Protein AF-A0A8K1FGS2-F1 (afdb_monomer)

Sequence (398 aa):
MIYWHRRFILAYENMLRSLEPRFACITIPYWDYFADFAKKMNNLCSTFEGCSTFLSEFGGSTAPVANISLNNIWVNGTCNNSSMISRYCQQMTPGGPQTCTCVPRGEWAVKGFPAGYGYGTLAKILSGSYGFAWFSQNVHYSFHNPIHNTANGSMATLATSADPIFYSHHSTTDLVHQLFYDCQVGRPMTENEKKTSGYAFQPYGLTTSDISPTALSNITQDWQGQSLPKIMAEDHPLLSPFFSPLPNQYWQWVSGTDLGNNSYTYEKDALFAILQNNGISCPQNRARRLAVTRIPPTGDMRTRSVIKAFNLFSTVFNDALAVEQNRFAAFEQVELMECAYYHYMFGSVDDLSDNFKRNFGLPDTAHTTCWQRINELRMGVKRIIVSNWLYTFMQHLQ

InterPro domains:
  IPR002227 Tyrosinase copper-binding domain [PF00264] (3-180)
  IPR002227 Tyrosinase copper-binding domain [PS00498] (163-174)
  IPR008922 Di-copper centre-containing domain superfamily [G3DSA:1.10.1280.10] (1-227)
  IPR008922 Di-copper centre-containing domain superfamily [SSF48056] (3-195)
  IPR050316 Tyrosinase and Hemocyanin [PTHR11474] (3-280)

pLDDT: mean 92.11, std 6.38, range [62.66, 98.31]

Mean predicted aligned error: 4.74 Å

Nearest PDB structures (foldseek):
  7ciy-assembly1_A  TM=6.543E-01  e=8.797E-03  Streptomyces castaneoglobisporus
  3awt-assembly1_A  TM=6.522E-01  e=1.291E-02  Streptomyces castaneoglobisporus
  7xio-assembly1_A  TM=8.772E-01  e=1.058E+00  Ralstonia

Organism: Pythium oligandrum (NCBI:txid41045)

Foldseek 3Di:
DQLLLVLVLLLVLVVQLPPDVVSVPDDQAAFPVLLLVLCVLLVVAWFQCRSGPVCVLLPHFPADWDFDQQPNDTWIAGFDCPGPQAFQWDDLDVVDDTDTGGQGWHNRVPHGRFFQSFLLLLLLLLADPPFDQSSVVSLCQRQLLSVLLSGGTCSLFPNNVSRPNSSNNSVVVNQSLQLSCCANVVDDDDLVCLQDPRNNDDFYDLDPPDPTDHQFDFNADWDHHDVRDTDGLCRDPVRVVSNVLFDGGNSQRSHLQRGVVRRDDDDDDLLRVLCVVQVSSHHDPDDDQDDQDDQDPDDDPSNNSSSLSVNLLSVQLNLLVVPDPDSSSSSVLSSLLRLVLCCVPNNDRDWRDPSSCVNRVHDPPRTHPSNVSVVCCVVVVDDNPRPPSNVSSVVSSD

Radius of gyration: 21.31 Å; Cα contacts (8 Å, |Δi|>4): 654; chains: 1; bounding box: 59×43×56 Å

Structure (mmCIF, N/CA/C/O backbone):
data_AF-A0A8K1FGS2-F1
#
_entry.id   AF-A0A8K1FGS2-F1
#
loop_
_atom_site.group_PDB
_atom_site.id
_atom_site.type_symbol
_atom_site.label_atom_id
_atom_site.label_alt_id
_atom_site.label_comp_id
_atom_site.label_asym_id
_atom_site.label_entity_id
_atom_site.label_seq_id
_atom_site.pdbx_PDB_ins_code
_atom_site.Cartn_x
_atom_site.Cartn_y
_atom_site.Cartn_z
_atom_site.occupancy
_atom_site.B_iso_or_equiv
_atom_site.auth_seq_id
_atom_site.auth_comp_id
_atom_site.auth_asym_id
_atom_site.auth_atom_id
_atom_site.pdbx_PDB_model_num
ATOM 1 N N . MET A 1 1 ? 12.219 1.278 3.028 1.00 80.88 1 MET A N 1
ATOM 2 C CA . MET A 1 1 ? 11.227 0.991 1.967 1.00 80.88 1 MET A CA 1
ATOM 3 C C . MET A 1 1 ? 10.519 2.257 1.481 1.00 80.88 1 MET A C 1
ATOM 5 O O . MET A 1 1 ? 10.767 2.632 0.344 1.00 80.88 1 MET A O 1
ATOM 9 N N . ILE A 1 2 ? 9.704 2.937 2.301 1.00 93.69 2 ILE A N 1
ATOM 10 C CA . ILE A 1 2 ? 8.778 3.999 1.840 1.00 93.69 2 ILE A CA 1
ATOM 11 C C . ILE A 1 2 ? 9.483 5.133 1.072 1.00 93.69 2 ILE A C 1
ATOM 13 O O . ILE A 1 2 ? 9.122 5.412 -0.064 1.00 93.69 2 ILE A O 1
ATOM 17 N N . TYR A 1 3 ? 10.534 5.740 1.632 1.00 95.88 3 TYR A N 1
ATOM 18 C CA . TYR A 1 3 ? 11.197 6.902 1.002 1.00 95.88 3 TYR A CA 1
ATOM 19 C C . TYR A 1 3 ? 11.970 6.541 -0.262 1.00 95.88 3 TYR A C 1
ATOM 21 O O . TYR A 1 3 ? 11.992 7.306 -1.222 1.00 95.88 3 TYR A O 1
ATOM 29 N N . TRP A 1 4 ? 12.543 5.338 -0.284 1.00 95.44 4 TRP A N 1
ATOM 30 C CA . TRP A 1 4 ? 13.176 4.789 -1.477 1.00 95.44 4 TRP A CA 1
ATOM 31 C C . TRP A 1 4 ? 12.157 4.648 -2.618 1.00 95.44 4 TRP A C 1
ATOM 33 O O . TRP A 1 4 ? 12.418 5.092 -3.733 1.00 95.44 4 TRP A O 1
ATOM 43 N N . HIS A 1 5 ? 10.967 4.107 -2.327 1.00 97.00 5 HIS A N 1
ATOM 44 C CA . HIS A 1 5 ? 9.908 3.938 -3.327 1.00 97.00 5 HIS A CA 1
ATOM 45 C C . HIS A 1 5 ? 9.300 5.269 -3.761 1.00 97.00 5 HIS A C 1
ATOM 47 O O . HIS A 1 5 ? 9.090 5.460 -4.952 1.00 97.00 5 HIS A O 1
ATOM 53 N N . ARG A 1 6 ? 9.102 6.216 -2.835 1.00 97.62 6 ARG A N 1
ATOM 54 C CA . ARG A 1 6 ? 8.683 7.586 -3.158 1.00 97.62 6 ARG A CA 1
ATOM 55 C C . ARG A 1 6 ? 9.612 8.220 -4.196 1.00 97.62 6 ARG A C 1
ATOM 57 O O . ARG A 1 6 ? 9.145 8.729 -5.212 1.00 97.62 6 ARG A O 1
ATOM 64 N N . ARG A 1 7 ? 10.928 8.139 -3.970 1.00 97.50 7 ARG A N 1
ATOM 65 C CA . ARG A 1 7 ? 11.926 8.628 -4.929 1.00 97.50 7 ARG A CA 1
ATOM 66 C C . ARG A 1 7 ? 11.862 7.874 -6.256 1.00 97.50 7 ARG A C 1
ATOM 68 O O . ARG A 1 7 ? 11.904 8.499 -7.310 1.00 97.50 7 ARG A O 1
ATOM 75 N N . PHE A 1 8 ? 11.749 6.545 -6.208 1.00 97.50 8 PHE A N 1
ATOM 76 C CA . PHE A 1 8 ? 11.690 5.701 -7.402 1.00 97.50 8 PHE A CA 1
ATOM 77 C C . PHE A 1 8 ? 10.493 6.021 -8.305 1.00 97.50 8 PHE A C 1
ATOM 79 O O . PHE A 1 8 ? 10.661 6.184 -9.511 1.00 97.50 8 PHE A O 1
ATOM 86 N N . ILE A 1 9 ? 9.301 6.152 -7.721 1.00 97.25 9 ILE A N 1
ATOM 87 C CA . ILE A 1 9 ? 8.072 6.463 -8.456 1.00 97.25 9 ILE A CA 1
ATOM 88 C C . ILE A 1 9 ? 8.153 7.857 -9.066 1.00 97.25 9 ILE A C 1
ATOM 90 O O . ILE A 1 9 ? 7.798 8.018 -10.227 1.00 97.25 9 ILE A O 1
ATOM 94 N N . LEU A 1 10 ? 8.669 8.849 -8.334 1.00 96.81 10 LEU A N 1
ATOM 95 C CA . LEU A 1 10 ? 8.787 10.210 -8.855 1.00 96.81 10 LEU A CA 1
ATOM 96 C C . LEU A 1 10 ? 9.795 10.307 -10.009 1.00 96.81 10 LEU A C 1
ATOM 98 O O . LEU A 1 10 ? 9.542 10.995 -10.996 1.00 96.81 10 LEU A O 1
ATOM 102 N N . ALA A 1 11 ? 10.909 9.572 -9.933 1.00 97.19 11 ALA A N 1
ATOM 103 C CA . ALA A 1 11 ? 11.843 9.455 -11.052 1.00 97.19 11 ALA A CA 1
ATOM 104 C C . ALA A 1 11 ? 11.183 8.787 -12.272 1.00 97.19 11 ALA A C 1
ATOM 106 O O . ALA A 1 11 ? 11.333 9.264 -13.396 1.00 97.19 11 ALA A O 1
ATOM 107 N N . TYR A 1 12 ? 10.408 7.719 -12.059 1.00 97.06 12 TYR A N 1
ATOM 108 C CA . TYR A 1 12 ? 9.665 7.051 -13.130 1.00 97.06 12 TYR A CA 1
ATOM 109 C C . TYR A 1 12 ? 8.584 7.956 -13.743 1.00 97.06 12 TYR A C 1
ATOM 111 O O . TYR A 1 12 ? 8.453 8.031 -14.961 1.00 97.06 12 TYR A O 1
ATOM 119 N N . GLU A 1 13 ? 7.864 8.721 -12.926 1.00 96.75 13 GLU A N 1
ATOM 120 C CA . GLU A 1 13 ? 6.888 9.714 -13.375 1.00 96.75 13 GLU A CA 1
ATOM 121 C C . GLU A 1 13 ? 7.543 10.812 -14.224 1.00 96.75 13 GLU A C 1
ATOM 123 O O . GLU A 1 13 ? 7.046 11.144 -15.299 1.00 96.75 13 GLU A O 1
ATOM 128 N N . ASN A 1 14 ? 8.699 11.328 -13.797 1.00 96.00 14 ASN A N 1
ATOM 129 C CA . ASN A 1 14 ? 9.479 12.290 -14.577 1.00 96.00 14 ASN A CA 1
ATOM 130 C C . ASN A 1 14 ? 9.954 11.698 -15.911 1.00 96.00 14 ASN A C 1
ATOM 132 O O . ASN A 1 14 ? 9.936 12.392 -16.929 1.00 96.00 14 ASN A O 1
ATOM 136 N N . MET A 1 15 ? 10.309 10.410 -15.933 1.00 96.44 15 MET A N 1
ATOM 137 C CA . MET A 1 15 ? 10.611 9.704 -17.175 1.00 96.44 15 MET A CA 1
ATOM 138 C C . MET A 1 15 ? 9.386 9.668 -18.094 1.00 96.44 15 MET A C 1
ATOM 140 O O . MET A 1 15 ? 9.496 10.065 -19.255 1.00 96.44 15 MET A O 1
ATOM 144 N N . LEU A 1 16 ? 8.207 9.293 -17.583 1.00 96.19 16 LEU A N 1
ATOM 145 C CA . LEU A 1 16 ? 6.961 9.258 -18.365 1.00 96.19 16 LEU A CA 1
ATOM 146 C C . LEU A 1 16 ? 6.611 10.635 -18.938 1.00 96.19 16 LEU A C 1
ATOM 148 O O . LEU A 1 16 ? 6.284 10.744 -20.120 1.00 96.19 16 LEU A O 1
ATOM 152 N N . ARG A 1 17 ? 6.754 11.695 -18.135 1.00 96.12 17 ARG A N 1
ATOM 153 C CA . ARG A 1 17 ? 6.523 13.084 -18.559 1.00 96.12 17 ARG A CA 1
ATOM 154 C C . ARG A 1 17 ? 7.446 13.544 -19.680 1.00 96.12 17 ARG A C 1
ATOM 156 O O . ARG A 1 17 ? 7.065 14.419 -20.452 1.00 96.12 17 ARG A O 1
ATOM 163 N N . SER A 1 18 ? 8.644 12.969 -19.773 1.00 96.06 18 SER A N 1
ATOM 164 C CA . SER A 1 18 ? 9.634 13.350 -20.783 1.00 96.06 18 SER A CA 1
ATOM 165 C C . SER A 1 18 ? 9.454 12.650 -22.132 1.00 96.06 18 SER A C 1
ATOM 167 O O . SER A 1 18 ? 10.071 13.073 -23.107 1.00 96.06 18 SER A O 1
ATOM 169 N N . LEU A 1 19 ? 8.617 11.605 -22.209 1.00 95.75 19 LEU A N 1
ATOM 170 C CA . LEU A 1 19 ? 8.433 10.816 -23.431 1.00 95.75 19 LEU A CA 1
ATOM 171 C C . LEU A 1 19 ? 7.899 11.655 -24.599 1.00 95.75 19 LEU A C 1
ATOM 173 O O . LEU A 1 19 ? 8.433 11.581 -25.701 1.00 95.75 19 LEU A O 1
ATOM 177 N N . GLU A 1 20 ? 6.850 12.447 -24.370 1.00 96.94 20 GLU A N 1
ATOM 178 C CA . GLU A 1 20 ? 6.225 13.311 -25.378 1.00 96.94 20 GLU A CA 1
ATOM 179 C C . GLU A 1 20 ? 5.462 14.466 -24.700 1.00 96.94 20 GLU A C 1
ATOM 181 O O . GLU A 1 20 ? 4.988 14.295 -23.573 1.00 96.94 20 GLU A O 1
ATOM 186 N N . PRO A 1 21 ? 5.218 15.606 -25.384 1.00 97.00 21 PRO A N 1
ATOM 187 C CA . PRO A 1 21 ? 4.494 16.743 -24.802 1.00 97.00 21 PRO A CA 1
ATOM 188 C C . PRO A 1 21 ? 3.114 16.399 -24.222 1.00 97.00 21 PRO A C 1
ATOM 190 O O . PRO A 1 21 ? 2.710 16.972 -23.214 1.00 97.00 21 PRO A O 1
ATOM 193 N N . ARG A 1 22 ? 2.399 15.429 -24.810 1.00 96.75 22 ARG A N 1
ATOM 194 C CA . ARG A 1 22 ? 1.093 14.968 -24.301 1.00 96.75 22 ARG A CA 1
ATOM 195 C C . ARG A 1 22 ? 1.166 14.282 -22.933 1.00 96.75 22 ARG A C 1
ATOM 197 O O . ARG A 1 22 ? 0.143 14.163 -22.268 1.00 96.75 22 ARG A O 1
ATOM 204 N N . PHE A 1 23 ? 2.349 13.833 -22.517 1.00 96.50 23 PHE A N 1
ATOM 205 C CA . PHE A 1 23 ? 2.580 13.173 -21.234 1.00 96.50 23 PHE A CA 1
ATOM 206 C C . PHE A 1 23 ? 3.134 14.119 -20.167 1.00 96.50 23 PHE A C 1
ATOM 208 O O . PHE A 1 23 ? 3.244 13.712 -19.014 1.00 96.50 23 PHE A O 1
ATOM 215 N N . ALA A 1 24 ? 3.426 15.381 -20.502 1.00 93.75 24 ALA A N 1
ATOM 216 C CA . ALA A 1 24 ? 4.062 16.343 -19.596 1.00 93.75 24 ALA A CA 1
ATOM 217 C C . ALA A 1 24 ? 3.310 16.542 -18.264 1.00 93.75 24 ALA A C 1
ATOM 219 O O . ALA A 1 24 ? 3.920 16.902 -17.260 1.00 93.75 24 ALA A O 1
ATOM 220 N N . CYS A 1 25 ? 2.000 16.279 -18.246 1.00 91.19 25 CYS A N 1
ATOM 221 C CA . CYS A 1 25 ? 1.141 16.399 -17.068 1.00 91.19 25 CYS A CA 1
ATOM 222 C C . CYS A 1 25 ? 0.712 15.050 -16.466 1.00 91.19 25 CYS A C 1
ATOM 224 O O . CYS A 1 25 ? -0.178 15.039 -15.620 1.00 91.19 25 CYS A O 1
ATOM 226 N N . ILE A 1 26 ? 1.298 13.919 -16.886 1.00 92.44 26 ILE A N 1
ATOM 227 C CA . ILE A 1 26 ? 0.988 12.619 -16.277 1.00 92.44 26 ILE A CA 1
ATOM 228 C C . ILE A 1 26 ? 1.302 12.660 -14.781 1.00 92.44 26 ILE A C 1
ATOM 230 O O . ILE A 1 26 ? 2.346 13.164 -14.354 1.00 92.44 26 ILE A O 1
ATOM 234 N N . THR A 1 27 ? 0.393 12.086 -14.003 1.00 91.38 27 THR A N 1
ATOM 235 C CA . THR A 1 27 ? 0.634 11.645 -12.635 1.00 91.38 27 THR A CA 1
ATOM 236 C C . THR A 1 27 ? 0.348 10.153 -12.551 1.00 91.38 27 THR A C 1
ATOM 238 O O . THR A 1 27 ? -0.582 9.653 -13.188 1.00 91.38 27 THR A O 1
ATOM 241 N N . ILE A 1 28 ? 1.165 9.416 -11.806 1.00 93.81 28 ILE A N 1
ATOM 242 C CA . ILE A 1 28 ? 0.941 7.987 -11.590 1.00 93.81 28 ILE A CA 1
ATOM 243 C C 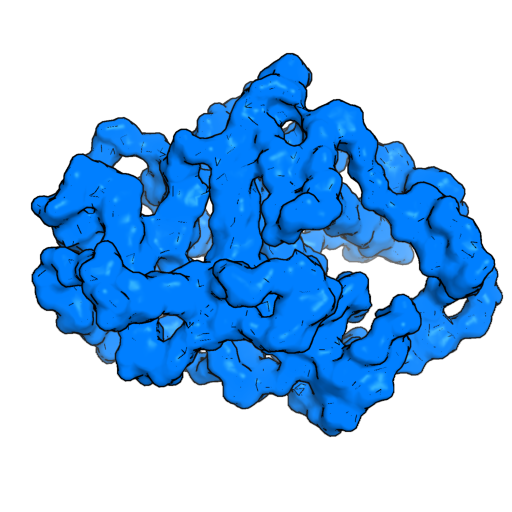. ILE A 1 28 ? -0.205 7.842 -10.584 1.00 93.81 28 ILE A C 1
ATOM 245 O O . ILE A 1 28 ? -0.046 8.231 -9.422 1.00 93.81 28 ILE A O 1
ATOM 249 N N . PRO A 1 29 ? -1.355 7.268 -10.980 1.00 93.12 29 PRO A N 1
ATOM 250 C CA . PRO A 1 29 ? -2.471 7.107 -10.065 1.00 93.12 29 PRO A CA 1
ATOM 251 C C . PRO A 1 29 ? -2.134 6.053 -9.010 1.00 93.12 29 PRO A C 1
ATOM 253 O O . PRO A 1 29 ? -1.496 5.041 -9.308 1.00 93.12 29 PRO A O 1
ATOM 256 N N . TYR A 1 30 ? -2.602 6.260 -7.782 1.00 95.06 30 TYR A N 1
ATOM 257 C CA . TYR A 1 30 ? -2.617 5.195 -6.784 1.00 95.06 30 TYR A CA 1
ATOM 258 C C . TYR A 1 30 ? -3.718 4.183 -7.105 1.00 95.06 30 TYR A C 1
ATOM 260 O O . TYR A 1 30 ? -4.755 4.519 -7.676 1.00 95.06 30 TYR A O 1
ATOM 268 N N . TRP A 1 31 ? -3.502 2.934 -6.706 1.00 95.69 31 TRP A N 1
ATOM 269 C CA . TRP A 1 31 ? -4.523 1.898 -6.776 1.00 95.69 31 TRP A CA 1
ATOM 270 C C . TRP A 1 31 ? -5.271 1.797 -5.446 1.00 95.69 31 TRP A C 1
ATOM 272 O O . TRP A 1 31 ? -4.733 1.326 -4.441 1.00 95.69 31 TRP A O 1
ATOM 282 N N . ASP A 1 32 ? -6.537 2.207 -5.435 1.00 94.06 32 ASP A N 1
ATOM 283 C CA . ASP A 1 32 ? -7.377 2.074 -4.247 1.00 94.06 32 ASP A CA 1
ATOM 284 C C . ASP A 1 32 ? -7.942 0.656 -4.061 1.00 94.06 32 ASP A C 1
ATOM 286 O O . ASP A 1 32 ? -9.122 0.373 -4.300 1.00 94.06 32 ASP A O 1
ATOM 290 N N . TYR A 1 33 ? -7.088 -0.235 -3.571 1.00 95.12 33 TYR A N 1
ATOM 291 C CA . TYR A 1 33 ? -7.493 -1.576 -3.170 1.00 95.12 33 TYR A CA 1
ATOM 292 C C . TYR A 1 33 ? -8.386 -1.600 -1.910 1.00 95.12 33 TYR A C 1
ATOM 294 O O . TYR A 1 33 ? -9.002 -2.630 -1.641 1.00 95.12 33 TYR A O 1
ATOM 302 N N . PHE A 1 34 ? -8.527 -0.501 -1.151 1.00 95.12 34 PHE A N 1
ATOM 303 C CA . PHE A 1 34 ? -9.475 -0.431 -0.027 1.00 95.12 34 PHE A CA 1
ATOM 304 C C . PHE A 1 34 ? -10.916 -0.307 -0.541 1.00 95.12 34 PHE A C 1
ATOM 306 O O . PHE A 1 34 ? -11.823 -0.984 -0.051 1.00 95.12 34 PHE A O 1
ATOM 313 N N . ALA A 1 35 ? -11.134 0.491 -1.590 1.00 94.69 35 ALA A N 1
ATOM 314 C CA . ALA A 1 35 ? -12.419 0.544 -2.282 1.00 94.69 35 ALA A CA 1
ATOM 315 C C . ALA A 1 35 ? -12.746 -0.771 -3.014 1.00 94.69 35 ALA A C 1
ATOM 317 O O . ALA A 1 35 ? -13.908 -1.194 -3.042 1.00 94.69 35 ALA A O 1
ATOM 318 N N . ASP A 1 36 ? -11.739 -1.452 -3.571 1.00 96.19 36 ASP A N 1
ATOM 319 C CA . ASP A 1 36 ? -11.924 -2.784 -4.162 1.00 96.19 36 ASP A CA 1
ATOM 320 C C . ASP A 1 36 ? -12.301 -3.832 -3.102 1.00 96.19 36 ASP A C 1
ATOM 322 O O . ASP A 1 36 ? -13.240 -4.608 -3.303 1.00 96.19 36 ASP A O 1
ATOM 326 N N . PHE A 1 37 ? -11.675 -3.787 -1.923 1.00 96.19 37 PHE A N 1
ATOM 327 C CA . PHE A 1 37 ? -12.071 -4.615 -0.785 1.00 96.19 37 PHE A CA 1
ATOM 328 C C . PHE A 1 37 ? -13.487 -4.297 -0.290 1.00 96.19 37 PHE A C 1
ATOM 330 O O . PHE A 1 37 ? -14.250 -5.207 0.032 1.00 96.19 37 PHE A O 1
ATOM 337 N N . ALA A 1 38 ? -13.899 -3.027 -0.288 1.00 95.56 38 ALA A N 1
ATOM 338 C CA . ALA A 1 38 ? -15.275 -2.669 0.042 1.00 95.56 38 ALA A CA 1
ATOM 339 C C . ALA A 1 38 ? -16.276 -3.336 -0.922 1.00 95.56 38 ALA A C 1
ATOM 341 O O . ALA A 1 38 ? -17.300 -3.849 -0.469 1.00 95.56 38 ALA A O 1
ATOM 342 N N . LYS A 1 39 ? -15.983 -3.411 -2.231 1.00 95.31 39 LYS A N 1
ATOM 343 C CA . LYS A 1 39 ? -16.818 -4.164 -3.191 1.00 95.31 39 LYS A CA 1
ATOM 344 C C . LYS A 1 39 ? -16.869 -5.659 -2.855 1.00 95.31 39 LYS A C 1
ATOM 346 O O . LYS A 1 39 ? -17.957 -6.237 -2.868 1.00 95.31 39 LYS A O 1
ATOM 351 N N . LYS A 1 40 ? -15.730 -6.264 -2.491 1.00 95.19 40 LYS A N 1
ATOM 352 C CA . LYS A 1 40 ? -15.651 -7.668 -2.044 1.00 95.19 40 LYS A CA 1
ATOM 353 C C . LYS A 1 40 ? -16.550 -7.925 -0.833 1.00 95.19 40 LYS A C 1
ATOM 355 O O . LYS A 1 40 ? -17.343 -8.863 -0.847 1.00 95.19 40 LYS A O 1
ATOM 360 N N . MET A 1 41 ? -16.472 -7.072 0.186 1.00 95.00 41 MET A N 1
ATOM 361 C CA . MET A 1 41 ? -17.264 -7.203 1.417 1.00 95.00 41 MET A CA 1
ATOM 362 C C . MET A 1 41 ? -18.770 -7.036 1.183 1.00 95.00 41 MET A C 1
ATOM 364 O O . MET A 1 41 ? -19.565 -7.617 1.913 1.00 95.00 41 MET A O 1
ATOM 368 N N . ASN A 1 42 ? -19.160 -6.293 0.143 1.00 93.06 42 ASN A N 1
ATOM 369 C CA . ASN A 1 42 ? -20.549 -6.140 -0.301 1.00 93.06 42 ASN A CA 1
ATOM 370 C C . ASN A 1 42 ? -21.007 -7.246 -1.276 1.00 93.06 42 ASN A C 1
ATOM 372 O O . ASN A 1 42 ? -22.063 -7.111 -1.890 1.00 93.06 42 ASN A O 1
ATOM 376 N N . ASN A 1 43 ? -20.216 -8.312 -1.455 1.00 92.31 43 ASN A N 1
ATOM 377 C CA . ASN A 1 43 ? -20.499 -9.426 -2.365 1.00 92.31 43 ASN A CA 1
ATOM 378 C C . ASN A 1 43 ? -20.741 -8.997 -3.830 1.00 92.31 43 ASN A C 1
ATOM 380 O O . ASN A 1 43 ? -21.501 -9.626 -4.562 1.00 92.31 43 ASN A O 1
ATOM 384 N N . LEU A 1 44 ? -20.100 -7.907 -4.265 1.00 93.88 44 LEU A N 1
ATOM 385 C CA . LEU A 1 44 ? -20.219 -7.385 -5.636 1.00 93.88 44 LEU A CA 1
ATOM 386 C C . LEU A 1 44 ? -19.175 -7.981 -6.585 1.00 93.88 44 LEU A C 1
ATOM 388 O O . LEU A 1 44 ? -19.260 -7.816 -7.798 1.00 93.88 44 LEU A O 1
ATOM 392 N N . CYS A 1 45 ? -18.174 -8.653 -6.026 1.00 95.00 45 CYS A N 1
ATOM 393 C CA . CYS A 1 45 ? -17.092 -9.313 -6.733 1.00 95.00 45 CYS A CA 1
ATOM 394 C C . CYS A 1 45 ? -16.498 -10.403 -5.832 1.00 95.00 45 CYS A C 1
ATOM 396 O O . CYS A 1 45 ? -16.597 -10.339 -4.603 1.00 95.00 45 CYS A O 1
ATOM 398 N N . SER A 1 46 ? -15.872 -11.414 -6.430 1.00 92.62 46 SER A N 1
ATOM 399 C CA . SER A 1 46 ? -15.323 -12.561 -5.697 1.00 92.62 46 SER A CA 1
ATOM 400 C C . SER A 1 46 ? -13.802 -12.666 -5.782 1.00 92.62 46 SER A C 1
ATOM 402 O O . SER A 1 46 ? -13.182 -13.064 -4.789 1.00 92.62 46 SER A O 1
ATOM 404 N N . THR A 1 47 ? -13.213 -12.294 -6.919 1.00 96.56 47 THR A N 1
ATOM 405 C CA . THR A 1 47 ? -11.798 -12.515 -7.240 1.00 96.56 47 THR A CA 1
ATOM 406 C C . THR A 1 47 ? -10.996 -11.219 -7.231 1.00 96.56 47 THR A C 1
ATOM 408 O O . THR A 1 47 ? -11.559 -10.128 -7.287 1.00 96.56 47 THR A O 1
ATOM 411 N N . PHE A 1 48 ? -9.676 -11.337 -7.124 1.00 97.00 48 PHE A N 1
ATOM 412 C CA . PHE A 1 48 ? -8.748 -10.218 -7.044 1.00 97.00 48 PHE A CA 1
ATOM 413 C C . PHE A 1 48 ? -8.894 -9.309 -8.266 1.00 97.00 48 PHE A C 1
ATOM 415 O O . PHE A 1 48 ? -9.139 -8.115 -8.112 1.00 97.00 48 PHE A O 1
ATOM 422 N N . GLU A 1 49 ? -8.882 -9.899 -9.466 1.00 96.69 49 GLU A N 1
ATOM 423 C CA . GLU A 1 49 ? -9.130 -9.187 -10.725 1.00 96.69 49 GLU A CA 1
ATOM 424 C C . GLU A 1 49 ? -10.580 -8.709 -10.843 1.00 96.69 49 GLU A C 1
ATOM 426 O O . GLU A 1 49 ? -10.823 -7.555 -11.179 1.00 96.69 49 GLU A O 1
ATOM 431 N N . GLY A 1 50 ? -11.559 -9.558 -10.506 1.00 96.50 50 GLY A N 1
ATOM 432 C CA . GLY A 1 50 ? -12.979 -9.213 -10.631 1.00 96.50 50 GLY A CA 1
ATOM 433 C C . GLY A 1 50 ? -13.415 -8.068 -9.714 1.00 96.50 50 GLY A C 1
ATOM 434 O O . GLY A 1 50 ? -14.400 -7.385 -9.989 1.00 96.50 50 GLY A O 1
ATOM 435 N N . CYS A 1 51 ? -12.683 -7.834 -8.626 1.00 96.56 51 CYS A N 1
ATOM 436 C CA . CYS A 1 51 ? -12.912 -6.704 -7.744 1.00 96.56 51 CYS A CA 1
ATOM 437 C C . CYS A 1 51 ? -12.259 -5.413 -8.219 1.00 96.56 51 CYS A C 1
ATOM 439 O O . CYS A 1 51 ? -12.637 -4.374 -7.696 1.00 96.56 51 CYS A O 1
ATOM 441 N N . SER A 1 52 ? -11.345 -5.426 -9.191 1.00 95.88 52 SER A N 1
ATOM 442 C CA . SER A 1 52 ? -10.568 -4.248 -9.577 1.00 95.88 52 SER A CA 1
ATOM 443 C C . SER A 1 52 ? -10.564 -4.040 -11.089 1.00 95.88 52 SER A C 1
ATOM 445 O O . SER A 1 52 ? -9.868 -4.736 -11.828 1.00 95.88 52 SER A O 1
ATOM 447 N N . THR A 1 53 ? -11.290 -3.021 -11.561 1.00 93.06 53 THR A N 1
ATOM 448 C CA . THR A 1 53 ? -11.246 -2.632 -12.982 1.00 93.06 53 THR A CA 1
ATOM 449 C C . THR A 1 53 ? -9.825 -2.264 -13.402 1.00 93.06 53 THR A C 1
ATOM 451 O O . THR A 1 53 ? -9.397 -2.650 -14.486 1.00 93.06 53 THR A O 1
ATOM 454 N N . PHE A 1 54 ? -9.058 -1.640 -12.501 1.00 94.56 54 PHE A N 1
ATOM 455 C CA . PHE A 1 54 ? -7.642 -1.333 -12.689 1.00 94.56 54 PHE A CA 1
ATOM 456 C C . PHE A 1 54 ? -6.822 -2.575 -13.071 1.00 94.56 54 PHE A C 1
ATOM 458 O O . PHE A 1 54 ? -6.108 -2.545 -14.068 1.00 94.56 54 PHE A O 1
ATOM 465 N N . LEU A 1 55 ? -6.960 -3.698 -12.354 1.00 95.31 55 LEU A N 1
ATOM 466 C CA . LEU A 1 55 ? -6.213 -4.922 -12.680 1.00 95.31 55 LEU A CA 1
ATOM 467 C C . LEU A 1 55 ? -6.578 -5.481 -14.062 1.00 95.31 55 LEU A C 1
ATOM 469 O O . LEU A 1 55 ? -5.693 -5.913 -14.806 1.00 95.31 55 LEU A O 1
ATOM 473 N N . SER A 1 56 ? -7.863 -5.443 -14.424 1.00 92.31 56 SER A N 1
ATOM 474 C CA . SER A 1 56 ? -8.319 -5.895 -15.743 1.00 92.31 56 SER A CA 1
ATOM 475 C C . SER A 1 56 ? -7.815 -4.995 -16.881 1.00 92.31 56 SER A C 1
ATOM 477 O O . SER A 1 56 ? -7.313 -5.498 -17.886 1.00 92.31 56 SER A O 1
ATOM 479 N N . GLU A 1 57 ? -7.852 -3.671 -16.701 1.00 91.94 57 GLU A N 1
ATOM 480 C CA . GLU A 1 57 ? -7.370 -2.690 -17.684 1.00 91.94 57 GLU A CA 1
ATOM 481 C C . GLU A 1 57 ? -5.847 -2.733 -17.834 1.00 91.94 57 GLU A C 1
ATOM 483 O O . GLU A 1 57 ? -5.328 -2.561 -18.935 1.00 91.94 57 GLU A O 1
ATOM 488 N N . PHE A 1 58 ? -5.128 -3.084 -16.763 1.00 92.50 58 PHE A N 1
ATOM 489 C CA . PHE A 1 58 ? -3.683 -3.305 -16.791 1.00 92.50 58 PHE A CA 1
ATOM 490 C C . PHE A 1 58 ? -3.280 -4.671 -17.368 1.00 92.50 58 PHE A C 1
ATOM 492 O O . PHE A 1 58 ? -2.155 -5.135 -17.171 1.00 92.50 58 PHE A O 1
ATOM 499 N N . GLY A 1 59 ? -4.177 -5.329 -18.106 1.00 91.75 59 GLY A N 1
ATOM 500 C CA . GLY A 1 59 ? -3.909 -6.531 -18.895 1.00 91.75 59 GLY A CA 1
ATOM 501 C C . GLY A 1 59 ? -4.325 -7.853 -18.250 1.00 91.75 59 GLY A C 1
ATOM 502 O O . GLY A 1 59 ? -4.111 -8.893 -18.880 1.00 91.75 59 GLY A O 1
ATOM 503 N N . GLY A 1 60 ? -4.901 -7.812 -17.042 1.00 93.50 60 GLY A N 1
ATOM 504 C CA . GLY A 1 60 ? -5.435 -8.970 -16.322 1.00 93.50 60 GLY A CA 1
ATOM 505 C C . GLY A 1 60 ? -4.423 -10.096 -16.094 1.00 93.50 60 GLY A C 1
ATOM 506 O O . GLY A 1 60 ? -3.207 -9.904 -16.180 1.00 93.50 60 GLY A O 1
ATOM 507 N N . SER A 1 61 ? -4.947 -11.285 -15.806 1.00 94.31 61 SER A N 1
ATOM 508 C CA . SER A 1 61 ? -4.161 -12.483 -15.479 1.00 94.31 61 SER A CA 1
ATOM 509 C C . SER A 1 61 ? -4.550 -13.743 -16.253 1.00 94.31 61 SER A C 1
ATOM 511 O O . SER A 1 61 ? -3.902 -14.775 -16.092 1.00 94.31 61 SER A O 1
ATOM 513 N N . THR A 1 62 ? -5.590 -13.710 -17.089 1.00 92.62 62 THR A N 1
ATOM 514 C CA . THR A 1 62 ? -6.049 -14.913 -17.804 1.00 92.62 62 THR A CA 1
ATOM 515 C C . THR A 1 62 ? -5.139 -15.212 -18.994 1.00 92.62 62 THR A C 1
ATOM 517 O O . THR A 1 62 ? -5.260 -14.589 -20.048 1.00 92.62 62 THR A O 1
ATOM 520 N N . ALA A 1 63 ? -4.217 -16.160 -18.828 1.00 92.50 63 ALA A N 1
ATOM 521 C CA . ALA A 1 63 ? -3.305 -16.618 -19.873 1.00 92.50 63 ALA A CA 1
ATOM 522 C C . ALA A 1 63 ? -2.659 -17.969 -19.500 1.00 92.50 63 ALA A C 1
ATOM 524 O O . ALA A 1 63 ? -2.716 -18.363 -18.334 1.00 92.50 63 ALA A O 1
ATOM 525 N N . PRO A 1 64 ? -2.010 -18.677 -20.446 1.00 92.94 64 PRO A N 1
ATOM 526 C CA . PRO A 1 64 ? -1.203 -19.849 -20.124 1.00 92.94 64 PRO A CA 1
ATOM 527 C C . PRO A 1 64 ? -0.084 -19.526 -19.128 1.00 92.94 64 PRO A C 1
ATOM 529 O O . PRO A 1 64 ? 0.490 -18.434 -19.147 1.00 92.94 64 PRO A O 1
ATOM 532 N N . VAL A 1 65 ? 0.249 -20.499 -18.282 1.00 94.62 65 VAL A N 1
ATOM 533 C CA . VAL A 1 65 ? 1.384 -20.398 -17.359 1.00 94.62 65 VAL A CA 1
ATOM 534 C C . VAL A 1 65 ? 2.696 -20.486 -18.137 1.00 94.62 65 VAL A C 1
ATOM 536 O O . VAL A 1 65 ? 2.861 -21.342 -19.007 1.00 94.62 65 VAL A O 1
ATOM 539 N N . ALA A 1 66 ? 3.644 -19.620 -17.795 1.00 93.88 66 ALA A N 1
ATOM 540 C CA . ALA A 1 66 ? 5.004 -19.620 -18.308 1.00 93.88 66 ALA A CA 1
ATOM 541 C C . ALA A 1 66 ? 6.016 -19.432 -17.169 1.00 93.88 66 ALA A C 1
ATOM 543 O O . ALA A 1 66 ? 5.684 -18.970 -16.075 1.00 93.88 66 ALA A O 1
ATOM 544 N N . ASN A 1 67 ? 7.270 -19.785 -17.449 1.00 95.31 67 ASN A N 1
ATOM 545 C CA . ASN A 1 67 ? 8.410 -19.503 -16.585 1.00 95.31 67 ASN A CA 1
ATOM 546 C C . ASN A 1 67 ? 9.383 -18.593 -17.340 1.00 95.31 67 ASN A C 1
ATOM 548 O O . ASN A 1 67 ? 10.015 -19.031 -18.301 1.00 95.31 67 ASN A O 1
ATOM 552 N N . ILE A 1 68 ? 9.462 -17.330 -16.932 1.00 93.38 68 ILE A N 1
ATOM 553 C CA . ILE A 1 68 ? 10.198 -16.275 -17.636 1.00 93.38 68 ILE A CA 1
ATOM 554 C C . ILE A 1 68 ? 11.322 -15.759 -16.742 1.00 93.38 68 ILE A C 1
ATOM 556 O O . ILE A 1 68 ? 11.116 -15.529 -15.554 1.00 93.38 68 ILE A O 1
ATOM 560 N N . SER A 1 69 ? 12.506 -15.546 -17.314 1.00 90.62 69 SER A N 1
ATOM 561 C CA . SER A 1 69 ? 13.604 -14.874 -16.615 1.00 90.62 69 SER A CA 1
ATOM 562 C C . SER A 1 69 ? 13.446 -13.357 -16.731 1.00 90.62 69 SER A C 1
ATOM 564 O O . SER A 1 69 ? 13.512 -12.810 -17.831 1.00 90.62 69 SER A O 1
ATOM 566 N N . LEU A 1 70 ? 13.244 -12.685 -15.597 1.00 89.19 70 LEU A N 1
ATOM 567 C CA . LEU A 1 70 ? 13.237 -11.230 -15.464 1.00 89.19 70 LEU A CA 1
ATOM 568 C C . LEU A 1 70 ? 14.394 -10.836 -14.545 1.00 89.19 70 LEU A C 1
ATOM 570 O O . LEU A 1 70 ? 14.427 -11.215 -13.382 1.00 89.19 70 LEU A O 1
ATOM 574 N N . ASN A 1 71 ? 15.368 -10.088 -15.050 1.00 81.88 71 ASN A N 1
ATOM 575 C CA . ASN A 1 71 ? 16.553 -9.659 -14.307 1.00 81.88 71 ASN A CA 1
ATOM 576 C C . ASN A 1 71 ? 17.336 -10.812 -13.654 1.00 81.88 71 ASN A C 1
ATOM 578 O O . ASN A 1 71 ? 17.752 -10.719 -12.503 1.00 81.88 71 ASN A O 1
ATOM 582 N N . ASN A 1 72 ? 17.513 -11.913 -14.393 1.00 84.31 72 ASN A N 1
ATOM 583 C CA . ASN A 1 72 ? 18.097 -13.172 -13.906 1.00 84.31 72 ASN A CA 1
ATOM 584 C C . ASN A 1 72 ? 17.308 -13.848 -12.768 1.00 84.31 72 ASN A C 1
ATOM 586 O O . ASN A 1 72 ? 17.831 -14.746 -12.108 1.00 84.31 72 ASN A O 1
ATOM 590 N N . ILE A 1 73 ? 16.054 -13.451 -12.550 1.00 89.50 73 ILE A N 1
ATOM 591 C CA . ILE A 1 73 ? 15.133 -14.076 -11.605 1.00 89.50 73 ILE A CA 1
ATOM 592 C C . ILE A 1 73 ? 14.101 -14.858 -12.410 1.00 89.50 73 ILE A C 1
ATOM 594 O O . ILE A 1 73 ? 13.417 -14.301 -13.266 1.00 89.50 73 ILE A O 1
ATOM 598 N N . TRP A 1 74 ? 13.985 -16.156 -12.139 1.00 93.25 74 TRP A N 1
ATOM 599 C CA . TRP A 1 74 ? 12.951 -16.990 -12.745 1.00 93.25 74 TRP A CA 1
ATOM 600 C C . TRP A 1 74 ? 11.603 -16.723 -12.086 1.00 93.25 74 TRP A C 1
ATOM 602 O O . TRP A 1 74 ? 11.454 -16.859 -10.872 1.00 93.25 74 TRP A O 1
ATOM 612 N N . VAL A 1 75 ? 10.625 -16.350 -12.904 1.00 95.50 75 VAL A N 1
ATOM 613 C CA . VAL A 1 75 ? 9.286 -15.970 -12.475 1.00 95.50 75 VAL A CA 1
ATOM 614 C C . VAL A 1 75 ? 8.270 -16.903 -13.120 1.00 95.50 75 VAL A C 1
ATOM 616 O O . VAL A 1 75 ? 8.138 -16.950 -14.344 1.00 95.50 75 VAL A O 1
ATOM 619 N N . ASN A 1 76 ? 7.527 -17.625 -12.282 1.00 95.75 76 ASN A N 1
ATOM 620 C CA . ASN A 1 76 ? 6.418 -18.471 -12.705 1.00 95.75 76 ASN A CA 1
ATOM 621 C C . ASN A 1 76 ? 5.092 -17.709 -12.581 1.00 95.75 76 ASN A C 1
ATOM 623 O O . ASN A 1 76 ? 4.842 -17.070 -11.558 1.00 95.75 76 ASN A O 1
ATOM 627 N N . GLY A 1 77 ? 4.247 -17.786 -13.604 1.00 95.62 77 GLY A N 1
ATOM 628 C CA . GLY A 1 77 ? 2.917 -17.190 -13.578 1.00 95.62 77 GLY A CA 1
ATOM 629 C C . GLY A 1 77 ? 2.231 -17.227 -14.935 1.00 95.62 77 GLY A C 1
ATOM 630 O O . GLY A 1 77 ? 2.792 -17.713 -15.916 1.00 95.62 77 GLY A O 1
ATOM 631 N N . THR A 1 78 ? 1.017 -16.697 -15.007 1.00 94.69 78 THR A N 1
ATOM 632 C CA . THR A 1 78 ? 0.293 -16.520 -16.263 1.00 94.69 78 THR A CA 1
ATOM 633 C C . THR A 1 78 ? 0.929 -15.414 -17.094 1.00 94.69 78 THR A C 1
ATOM 635 O O . THR A 1 78 ? 1.320 -14.365 -16.589 1.00 94.69 78 THR A O 1
ATOM 638 N N . CYS A 1 79 ? 1.066 -15.668 -18.389 1.00 91.19 79 CYS A N 1
ATOM 639 C CA . CYS A 1 79 ? 1.853 -14.858 -19.308 1.00 91.19 79 CYS A CA 1
ATOM 640 C C . CYS A 1 79 ? 0.997 -14.464 -20.513 1.00 91.19 79 CYS A C 1
ATOM 642 O O . CYS A 1 79 ? 0.780 -15.256 -21.433 1.00 91.19 79 CYS A O 1
ATOM 644 N N . ASN A 1 80 ? 0.464 -13.240 -20.490 1.00 82.69 80 ASN A N 1
ATOM 645 C CA . ASN A 1 80 ? -0.419 -12.742 -21.543 1.00 82.69 80 ASN A CA 1
ATOM 646 C C . ASN A 1 80 ? 0.392 -12.208 -22.737 1.00 82.69 80 ASN A C 1
ATOM 648 O O . ASN A 1 80 ? 1.194 -11.293 -22.578 1.00 82.69 80 ASN A O 1
ATOM 652 N N . ASN A 1 81 ? 0.135 -12.735 -23.938 1.00 78.81 81 ASN A N 1
ATOM 653 C CA . ASN A 1 81 ? 0.815 -12.337 -25.177 1.00 78.81 81 ASN A CA 1
ATOM 654 C C . ASN A 1 81 ? 0.057 -11.284 -26.016 1.00 78.81 81 ASN A C 1
ATOM 656 O O . ASN A 1 81 ? 0.530 -10.921 -27.091 1.00 78.81 81 ASN A O 1
ATOM 660 N N . SER A 1 82 ? -1.095 -10.778 -25.558 1.00 74.38 82 SER A N 1
ATOM 661 C CA . SER A 1 82 ? -1.941 -9.832 -26.308 1.00 74.38 82 SER A CA 1
ATOM 662 C C . SER A 1 82 ? -2.283 -8.530 -25.574 1.00 74.38 82 SER A C 1
ATOM 664 O O . SER A 1 82 ? -3.028 -7.718 -26.114 1.00 74.38 82 SER A O 1
ATOM 666 N N . SER A 1 83 ? -1.778 -8.308 -24.359 1.00 79.69 83 SER A N 1
ATOM 667 C CA . SER A 1 83 ? -2.052 -7.097 -23.568 1.00 79.69 83 SER A CA 1
ATOM 668 C C . SER A 1 83 ? -0.810 -6.216 -23.387 1.00 79.69 83 SER A C 1
ATOM 670 O O . SER A 1 83 ? 0.272 -6.538 -23.883 1.00 79.69 83 SER A O 1
ATOM 672 N N . MET A 1 84 ? -0.937 -5.096 -22.666 1.00 82.50 84 MET A N 1
ATOM 673 C CA . MET A 1 84 ? 0.175 -4.166 -22.399 1.00 82.50 84 MET A CA 1
ATOM 674 C C . MET A 1 84 ? 1.370 -4.802 -21.670 1.00 82.50 84 MET A C 1
ATOM 676 O O . MET A 1 84 ? 2.472 -4.270 -21.727 1.00 82.50 84 MET A O 1
ATOM 680 N N . ILE A 1 85 ? 1.174 -5.961 -21.038 1.00 87.31 85 ILE A N 1
ATOM 681 C CA . ILE A 1 85 ? 2.235 -6.725 -20.373 1.00 87.31 85 ILE A CA 1
ATOM 682 C C . ILE A 1 85 ? 2.903 -7.779 -21.261 1.00 87.31 85 ILE A C 1
ATOM 684 O O . ILE A 1 85 ? 3.738 -8.526 -20.770 1.00 87.31 85 ILE A O 1
ATOM 688 N N . SER A 1 86 ? 2.556 -7.861 -22.549 1.00 87.44 86 SER A N 1
ATOM 689 C CA . SER A 1 86 ? 3.071 -8.889 -23.471 1.00 87.44 86 SER A CA 1
ATOM 690 C C . SER A 1 86 ? 4.481 -8.631 -24.003 1.00 87.44 86 SER A C 1
ATOM 692 O O . SER A 1 86 ? 5.098 -9.525 -24.581 1.00 87.44 86 SER A O 1
ATOM 694 N N . ARG A 1 87 ? 4.986 -7.400 -23.857 1.00 87.56 87 ARG A N 1
ATOM 695 C CA . ARG A 1 87 ? 6.250 -6.942 -24.454 1.00 87.56 87 ARG A CA 1
ATOM 696 C C . ARG A 1 87 ? 7.082 -6.123 -23.472 1.00 87.56 87 ARG A C 1
ATOM 698 O O . ARG A 1 87 ? 7.544 -5.034 -23.795 1.00 87.56 87 ARG A O 1
ATOM 705 N N . TYR A 1 88 ? 7.279 -6.649 -22.272 1.00 89.12 88 TYR A N 1
ATOM 706 C CA . TYR A 1 88 ? 8.269 -6.113 -21.352 1.00 89.12 88 TYR A CA 1
ATOM 707 C C . TYR A 1 88 ? 9.674 -6.388 -21.891 1.00 89.12 88 TYR A C 1
ATOM 709 O O . TYR A 1 88 ? 10.075 -7.541 -22.055 1.00 89.12 88 TYR A O 1
ATOM 717 N N . CYS A 1 89 ? 10.411 -5.321 -22.184 1.00 86.00 89 CYS A N 1
ATOM 718 C CA . CYS A 1 89 ? 11.771 -5.385 -22.696 1.00 86.00 89 CYS A CA 1
ATOM 719 C C . CYS A 1 89 ? 12.730 -4.956 -2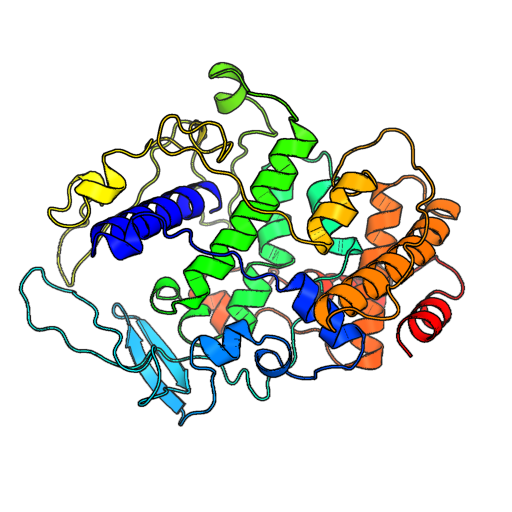1.592 1.00 86.00 89 CYS A C 1
ATOM 721 O O . CYS A 1 89 ? 12.706 -3.807 -21.149 1.00 86.00 89 CYS A O 1
ATOM 723 N N . GLN A 1 90 ? 13.605 -5.863 -21.172 1.00 80.38 90 GLN A N 1
ATOM 724 C CA . GLN A 1 90 ? 14.658 -5.519 -20.232 1.00 80.38 90 GLN A CA 1
ATOM 725 C C . GLN A 1 90 ? 15.953 -5.212 -20.970 1.00 80.38 90 GLN A C 1
ATOM 727 O O . GLN A 1 90 ? 16.421 -5.995 -21.798 1.00 80.38 90 GLN A O 1
ATOM 732 N N . GLN A 1 91 ? 16.580 -4.097 -20.606 1.00 75.44 91 GLN A N 1
ATOM 733 C CA . GLN A 1 91 ? 17.905 -3.753 -21.093 1.00 75.44 91 GLN A CA 1
ATOM 734 C C . GLN A 1 91 ? 18.974 -4.138 -20.066 1.00 75.44 91 GLN A C 1
ATOM 736 O O . GLN A 1 91 ? 19.205 -3.426 -19.093 1.00 75.44 91 GLN A O 1
ATOM 741 N N . MET A 1 92 ? 19.634 -5.274 -20.304 1.00 72.19 92 MET A N 1
ATOM 742 C CA . MET A 1 92 ? 20.763 -5.753 -19.488 1.00 72.19 92 MET A CA 1
ATOM 743 C C . MET A 1 92 ? 22.110 -5.160 -19.918 1.00 72.19 92 MET A C 1
ATOM 745 O O . MET A 1 92 ? 23.087 -5.229 -19.172 1.00 72.19 92 MET A O 1
ATOM 749 N N . THR A 1 93 ? 22.161 -4.568 -21.114 1.00 68.62 93 THR A N 1
ATOM 750 C CA . THR A 1 93 ? 23.357 -3.950 -21.694 1.00 68.62 93 THR A CA 1
ATOM 751 C C . THR A 1 93 ? 22.953 -2.678 -22.454 1.00 68.62 93 THR A C 1
ATOM 753 O O . THR A 1 93 ? 22.111 -2.759 -23.357 1.00 68.62 93 THR A O 1
ATOM 756 N N . PRO A 1 94 ? 23.510 -1.496 -22.126 1.00 68.56 94 PRO A N 1
ATOM 757 C CA . PRO A 1 94 ? 23.247 -0.262 -22.859 1.00 68.56 94 PRO A CA 1
ATOM 758 C C . PRO A 1 94 ? 23.593 -0.441 -24.342 1.00 68.56 94 PRO A C 1
ATOM 760 O O . PRO A 1 94 ? 24.674 -0.915 -24.675 1.00 68.56 94 PRO A O 1
ATOM 763 N N . GLY A 1 95 ? 22.651 -0.128 -25.234 1.00 68.00 95 GLY A N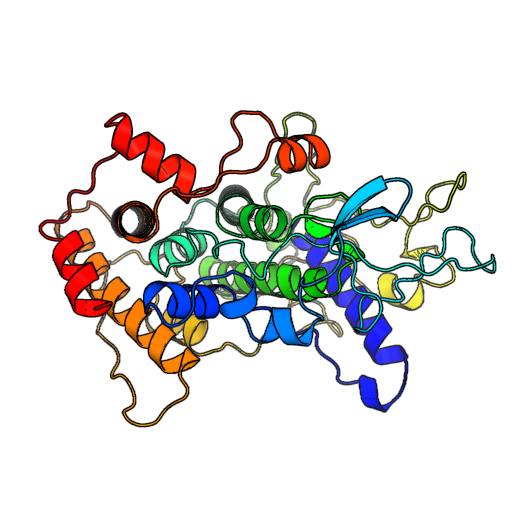 1
ATOM 764 C CA . GLY A 1 95 ? 22.787 -0.340 -26.683 1.00 68.00 95 GLY A CA 1
ATOM 765 C C . GLY A 1 95 ? 22.775 -1.802 -27.170 1.00 68.00 95 GLY A C 1
ATOM 766 O O . GLY A 1 95 ? 22.907 -2.025 -28.369 1.00 68.00 95 GLY A O 1
ATOM 767 N N . GLY A 1 96 ? 22.620 -2.794 -26.284 1.00 69.31 96 GLY A N 1
ATOM 768 C CA . GLY A 1 96 ? 22.546 -4.214 -26.651 1.00 69.31 96 GLY A CA 1
ATOM 769 C C . GLY A 1 96 ? 21.171 -4.658 -27.182 1.00 69.31 96 GLY A C 1
ATOM 770 O O . GLY A 1 96 ? 20.189 -3.922 -27.046 1.00 69.31 96 GLY A O 1
ATOM 771 N N . PRO A 1 97 ? 21.074 -5.870 -27.768 1.00 69.94 97 PRO A N 1
ATOM 772 C CA . PRO A 1 97 ? 19.809 -6.425 -28.240 1.00 69.94 97 PRO A CA 1
ATOM 773 C C . PRO A 1 97 ? 18.809 -6.573 -27.087 1.00 69.94 97 PRO A C 1
ATOM 775 O O . PRO A 1 97 ? 19.135 -7.098 -26.023 1.00 69.94 97 PRO A O 1
ATOM 778 N N . GLN A 1 98 ? 17.577 -6.116 -27.310 1.00 73.56 98 GLN A N 1
ATOM 779 C CA . GLN A 1 98 ? 16.491 -6.220 -26.340 1.00 73.56 98 GLN A CA 1
ATOM 780 C C . GLN A 1 98 ? 15.666 -7.475 -26.626 1.00 73.56 98 GLN A C 1
ATOM 782 O O . GLN A 1 98 ? 15.070 -7.607 -27.694 1.00 73.56 98 GLN A O 1
ATOM 787 N N . THR A 1 99 ? 15.618 -8.394 -25.661 1.00 76.62 99 THR A N 1
ATOM 788 C CA . THR A 1 99 ? 14.641 -9.488 -25.684 1.00 76.62 99 THR A CA 1
ATOM 789 C C . THR A 1 99 ? 13.423 -9.035 -24.900 1.00 76.62 99 THR A C 1
ATOM 791 O O . THR A 1 99 ? 13.537 -8.671 -23.729 1.00 76.62 99 THR A O 1
ATOM 794 N N . CYS A 1 100 ? 12.270 -9.031 -25.560 1.00 87.06 100 CYS A N 1
ATOM 795 C CA . CYS A 1 100 ? 11.007 -8.685 -24.932 1.00 87.06 100 CYS A CA 1
ATOM 796 C C . CYS A 1 100 ? 10.212 -9.954 -24.650 1.00 87.06 100 CYS A C 1
ATOM 798 O O . CYS A 1 100 ? 10.155 -10.862 -25.478 1.00 87.06 100 CYS A O 1
ATOM 800 N N . THR A 1 101 ? 9.590 -9.998 -23.485 1.00 89.69 101 THR A N 1
ATOM 801 C CA . THR A 1 101 ? 8.794 -11.123 -22.999 1.00 89.69 101 THR A CA 1
ATOM 802 C C . THR A 1 101 ? 7.520 -10.597 -2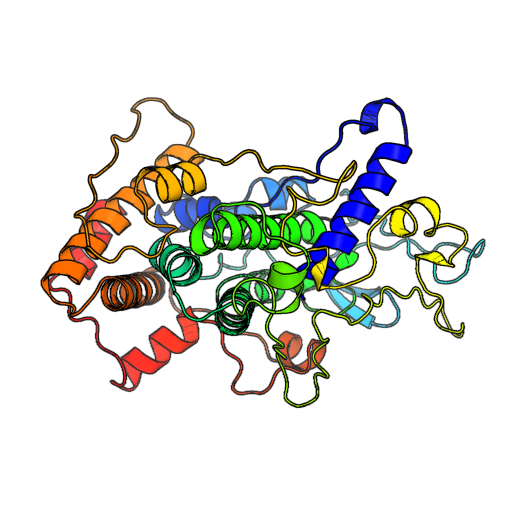2.350 1.00 89.69 101 THR A C 1
ATOM 804 O O . THR A 1 101 ? 7.401 -9.405 -22.072 1.00 89.69 101 THR A O 1
ATOM 807 N N . CYS A 1 102 ? 6.558 -11.474 -22.089 1.00 92.62 102 CYS A N 1
ATOM 808 C CA . CYS A 1 102 ? 5.470 -11.136 -21.186 1.00 92.62 102 CYS A CA 1
ATOM 809 C C . CYS A 1 102 ? 5.986 -10.943 -19.744 1.00 92.62 102 CYS A C 1
ATOM 811 O O . CYS A 1 102 ? 7.045 -11.465 -19.375 1.00 92.62 102 CYS A O 1
ATOM 813 N N . VAL A 1 103 ? 5.195 -10.272 -18.910 1.00 94.56 103 VAL A N 1
ATOM 814 C CA . VAL A 1 103 ? 5.382 -10.235 -17.451 1.00 94.56 103 VAL A CA 1
ATOM 815 C C . VAL A 1 103 ? 4.501 -11.313 -16.806 1.00 94.56 103 VAL A C 1
ATOM 817 O O . VAL A 1 103 ? 3.278 -11.215 -16.930 1.00 94.56 103 VAL A O 1
ATOM 820 N N . PRO A 1 104 ? 5.063 -12.338 -16.132 1.00 95.69 104 PRO A N 1
ATOM 821 C CA . PRO A 1 104 ? 4.251 -13.359 -15.475 1.00 95.69 104 PRO A CA 1
ATOM 822 C C . PRO A 1 104 ? 3.512 -12.813 -14.251 1.00 95.69 104 PRO A C 1
ATOM 824 O O . PRO A 1 104 ? 4.110 -12.126 -13.423 1.00 95.69 104 PRO A O 1
ATOM 827 N N . ARG A 1 105 ? 2.241 -13.185 -14.095 1.00 95.81 105 ARG A N 1
ATOM 828 C CA . ARG A 1 105 ? 1.362 -12.784 -12.983 1.00 95.81 105 ARG A CA 1
ATOM 829 C C . ARG A 1 105 ? 0.767 -13.990 -12.260 1.00 95.81 105 ARG A C 1
ATOM 831 O O . ARG A 1 105 ? 0.764 -15.102 -12.776 1.00 95.81 105 ARG A O 1
ATOM 838 N N . GLY A 1 106 ? 0.258 -13.793 -11.049 1.00 96.19 106 GLY A N 1
ATOM 839 C CA . GLY A 1 106 ? -0.622 -14.769 -10.404 1.00 96.19 106 GLY A CA 1
ATOM 840 C C . GLY A 1 106 ? -1.964 -14.906 -11.123 1.00 96.19 106 GLY A C 1
ATOM 841 O O . GLY A 1 106 ? -2.360 -14.032 -11.884 1.00 96.19 106 GLY A O 1
ATOM 842 N N . GLU A 1 107 ? -2.704 -15.977 -10.838 1.00 95.69 107 GLU A N 1
ATOM 843 C CA . GLU A 1 107 ? -4.033 -16.235 -11.414 1.00 95.69 107 GLU A CA 1
ATOM 844 C C . GLU A 1 107 ? -5.129 -15.377 -10.742 1.00 95.69 107 GLU A C 1
ATOM 846 O O . GLU A 1 107 ? -6.011 -15.869 -10.032 1.00 95.69 107 GLU A O 1
ATOM 851 N N . TRP A 1 108 ? -5.071 -14.057 -10.929 1.00 96.25 108 TRP A N 1
ATOM 852 C CA . TRP A 1 108 ? -5.958 -13.075 -10.287 1.00 96.25 108 TRP A CA 1
ATOM 853 C C . TRP A 1 108 ? -7.444 -13.279 -10.600 1.00 96.25 108 TRP A C 1
ATOM 855 O O . TRP A 1 108 ? -8.297 -12.919 -9.786 1.00 96.25 108 TRP A O 1
ATOM 865 N N . ALA A 1 109 ? -7.753 -13.862 -11.761 1.00 95.88 109 ALA A N 1
ATOM 866 C CA . ALA A 1 109 ? -9.112 -14.148 -12.208 1.00 95.88 109 ALA A CA 1
ATOM 867 C C . ALA A 1 109 ? -9.827 -15.201 -11.348 1.00 95.88 109 ALA A C 1
ATOM 869 O O . ALA A 1 109 ? -11.055 -15.227 -11.346 1.00 95.88 109 ALA A O 1
ATOM 870 N N . VAL A 1 110 ? -9.085 -16.031 -10.602 1.00 95.12 110 VAL A N 1
ATOM 871 C CA . VAL A 1 110 ? -9.630 -17.071 -9.705 1.00 95.12 110 VAL A CA 1
ATOM 872 C C . VAL A 1 110 ? -9.180 -16.913 -8.250 1.00 95.12 110 VAL A C 1
ATOM 874 O O . VAL A 1 110 ? -9.833 -17.429 -7.343 1.00 95.12 110 VAL A O 1
ATOM 877 N N . LYS A 1 111 ? -8.095 -16.174 -7.992 1.00 95.38 111 LYS A N 1
ATOM 878 C CA . LYS A 1 111 ? -7.627 -15.862 -6.638 1.00 95.38 111 LYS A CA 1
ATOM 879 C C . LYS A 1 111 ? -8.602 -14.911 -5.941 1.00 95.38 111 LYS A C 1
ATOM 881 O O . LYS A 1 111 ? -9.014 -13.915 -6.523 1.00 95.38 111 LYS A O 1
ATOM 886 N N . GLY A 1 112 ? -8.967 -15.188 -4.689 1.00 95.00 112 GLY A N 1
ATOM 887 C CA . GLY A 1 112 ? -9.772 -14.271 -3.872 1.00 95.00 112 GLY A CA 1
ATOM 888 C C . GLY A 1 112 ? -9.021 -12.980 -3.526 1.00 95.00 112 GLY A C 1
ATOM 889 O O . GLY A 1 112 ? -7.798 -12.980 -3.415 1.00 95.00 112 GLY A O 1
ATOM 890 N N . PHE A 1 113 ? -9.751 -11.879 -3.339 1.00 95.50 113 PHE A N 1
ATOM 891 C CA . PHE A 1 113 ? -9.162 -10.624 -2.861 1.00 95.50 113 PHE A CA 1
ATOM 892 C C . PHE A 1 113 ? -8.667 -10.780 -1.406 1.00 95.50 113 PHE A C 1
ATOM 894 O O . PHE A 1 113 ? -9.417 -11.317 -0.597 1.00 95.50 113 PHE A O 1
ATOM 901 N N . PRO A 1 114 ? -7.453 -10.338 -1.033 1.00 95.62 114 PRO A N 1
ATOM 902 C CA . PRO A 1 114 ? -6.908 -10.570 0.306 1.00 95.62 114 PRO A CA 1
ATOM 903 C C . PRO A 1 114 ? -7.685 -9.819 1.403 1.00 95.62 114 PRO A C 1
ATOM 905 O O . PRO A 1 114 ? -8.280 -8.770 1.168 1.00 95.62 114 PRO A O 1
ATOM 908 N N . ALA A 1 115 ? -7.684 -10.353 2.627 1.00 95.38 115 ALA A N 1
ATOM 909 C CA . ALA A 1 115 ? -8.327 -9.717 3.782 1.00 95.38 115 ALA A CA 1
ATOM 910 C C . ALA A 1 115 ? -7.484 -8.563 4.361 1.00 95.38 115 ALA A C 1
ATOM 912 O O . ALA A 1 115 ? -6.287 -8.481 4.101 1.00 95.38 115 ALA A O 1
ATOM 913 N N . GLY A 1 116 ? -8.083 -7.729 5.221 1.00 93.62 116 GLY A N 1
ATOM 914 C CA . GLY A 1 116 ? -7.347 -6.727 6.017 1.00 93.62 116 GLY A CA 1
ATOM 915 C C . GLY A 1 116 ? -7.320 -5.310 5.448 1.00 93.62 116 GLY A C 1
ATOM 916 O O . GLY A 1 116 ? -6.526 -4.486 5.890 1.00 93.62 116 GLY A O 1
ATOM 917 N N . TYR A 1 117 ? -8.205 -5.005 4.499 1.00 95.00 117 TYR A N 1
ATOM 918 C CA . TYR A 1 117 ? -8.307 -3.686 3.860 1.00 95.00 117 TYR A CA 1
ATOM 919 C C . TYR A 1 117 ? -9.583 -2.942 4.280 1.00 95.00 117 TYR A C 1
ATOM 921 O O . TYR A 1 117 ? -10.126 -2.131 3.532 1.00 95.00 117 TYR A O 1
ATOM 929 N N . GLY A 1 118 ? -10.100 -3.254 5.469 1.00 93.00 118 GLY A N 1
ATOM 930 C CA . GLY A 1 118 ? -11.202 -2.518 6.074 1.00 93.00 118 GLY A CA 1
ATOM 931 C C . GLY A 1 118 ? -10.747 -1.192 6.687 1.00 93.00 118 GLY A C 1
ATOM 932 O O . GLY A 1 118 ? -9.552 -0.887 6.788 1.00 93.00 118 GLY A O 1
ATOM 933 N N . TYR A 1 119 ? -11.720 -0.389 7.116 1.00 92.06 119 TYR A N 1
ATOM 934 C CA . TYR A 1 119 ? -11.444 0.885 7.779 1.00 92.06 119 TYR A CA 1
ATOM 935 C C . TYR A 1 119 ? -10.755 0.675 9.132 1.00 92.06 119 TYR A C 1
ATOM 937 O O . TYR A 1 119 ? -9.948 1.518 9.514 1.00 92.06 119 TYR A O 1
ATOM 945 N N . GLY A 1 120 ? -11.031 -0.431 9.837 1.00 92.12 120 GLY A N 1
ATOM 946 C CA . GLY A 1 120 ? -10.422 -0.739 11.133 1.00 92.12 120 GLY A CA 1
ATOM 947 C C . GLY A 1 120 ? -8.900 -0.791 11.060 1.00 92.12 120 GLY A C 1
ATOM 948 O O . GLY A 1 120 ? -8.218 -0.047 11.769 1.00 92.12 120 GLY A O 1
ATOM 949 N N . THR A 1 121 ? -8.368 -1.604 10.145 1.00 92.50 121 THR A N 1
ATOM 950 C CA . THR A 1 121 ? -6.919 -1.725 9.931 1.00 92.50 121 THR A CA 1
ATOM 951 C C . THR A 1 121 ? -6.290 -0.402 9.496 1.00 92.50 121 THR A C 1
ATOM 953 O O . THR A 1 121 ? -5.320 0.042 10.113 1.00 92.50 121 THR A O 1
ATOM 956 N N . LEU A 1 122 ? -6.840 0.276 8.483 1.00 92.88 122 LEU A N 1
ATOM 957 C CA . LEU A 1 122 ? -6.250 1.523 7.983 1.00 92.88 122 LEU A CA 1
ATOM 958 C C . LEU A 1 122 ? -6.280 2.642 9.039 1.00 92.88 122 LEU A C 1
ATOM 960 O O . LEU A 1 122 ? -5.278 3.327 9.252 1.00 92.88 122 LEU A O 1
ATOM 964 N N . ALA A 1 123 ? -7.395 2.795 9.755 1.00 92.62 123 ALA A N 1
ATOM 965 C CA . ALA A 1 123 ? -7.529 3.776 10.825 1.00 92.62 123 ALA A CA 1
ATOM 966 C C . ALA A 1 123 ? -6.552 3.519 11.979 1.00 92.62 123 ALA A C 1
ATOM 968 O O . ALA A 1 123 ? -5.930 4.461 12.475 1.00 92.62 123 ALA A O 1
ATOM 969 N N . LYS A 1 124 ? -6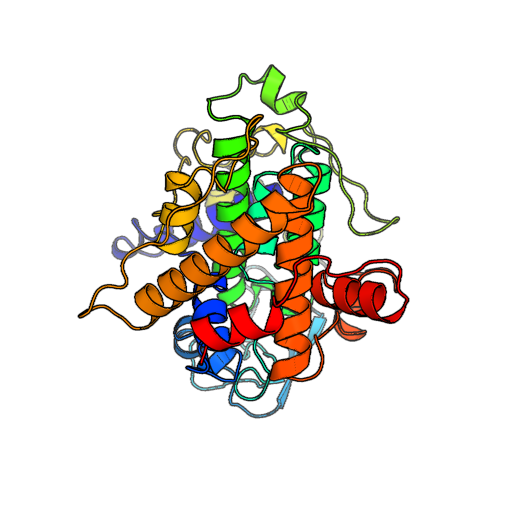.370 2.253 12.378 1.00 93.00 124 LYS A N 1
ATOM 970 C CA . LYS A 1 124 ? -5.395 1.853 13.403 1.00 93.00 124 LYS A CA 1
ATOM 971 C C . LYS A 1 124 ? -3.977 2.285 13.023 1.00 93.00 124 LYS A C 1
ATOM 973 O O . LYS A 1 124 ? -3.264 2.850 13.848 1.00 93.00 124 LYS A O 1
ATOM 978 N N . ILE A 1 125 ? -3.577 2.030 11.776 1.00 93.31 125 ILE A N 1
ATOM 979 C CA . ILE A 1 125 ? -2.228 2.333 11.278 1.00 93.31 125 ILE A CA 1
ATOM 980 C C . ILE A 1 125 ? -1.983 3.843 11.225 1.00 93.31 125 ILE A C 1
ATOM 982 O O . ILE A 1 125 ? -0.926 4.305 11.644 1.00 93.31 125 ILE A O 1
ATOM 986 N N . LEU A 1 126 ? -2.957 4.616 10.740 1.00 92.31 126 LEU A N 1
ATOM 987 C CA . LEU A 1 126 ? -2.818 6.068 10.593 1.00 92.31 126 LEU A CA 1
ATOM 988 C C . LEU A 1 126 ? -2.852 6.809 11.938 1.00 92.31 126 LEU A C 1
ATOM 990 O O . LEU A 1 126 ? -2.088 7.751 12.147 1.00 92.31 126 LEU A O 1
ATOM 994 N N . SER A 1 127 ? -3.722 6.380 12.856 1.00 89.25 127 SER A N 1
ATOM 995 C CA . SER A 1 127 ? -3.952 7.068 14.136 1.00 89.25 127 SER A CA 1
ATOM 996 C C . SER A 1 127 ? -3.021 6.637 15.273 1.00 89.25 127 SER A C 1
ATOM 998 O O . SER A 1 127 ? -2.971 7.318 16.298 1.00 89.25 127 SER A O 1
ATOM 1000 N N . GLY A 1 128 ? -2.276 5.538 15.118 1.00 88.81 128 GLY A N 1
ATOM 1001 C CA . GLY A 1 128 ? -1.338 5.048 16.128 1.00 88.81 128 GLY A CA 1
ATOM 1002 C C . GLY A 1 128 ? -0.145 5.989 16.338 1.00 88.81 128 GLY A C 1
ATOM 1003 O O . GLY A 1 128 ? 0.632 6.238 15.421 1.00 88.81 128 GLY A O 1
ATOM 1004 N N . SER A 1 129 ? 0.049 6.480 17.564 1.00 86.19 129 SER A N 1
ATOM 1005 C CA . SER A 1 129 ? 1.147 7.395 17.932 1.00 86.19 129 SER A CA 1
ATOM 1006 C C . SER A 1 129 ? 2.428 6.660 18.357 1.00 86.19 129 SER A C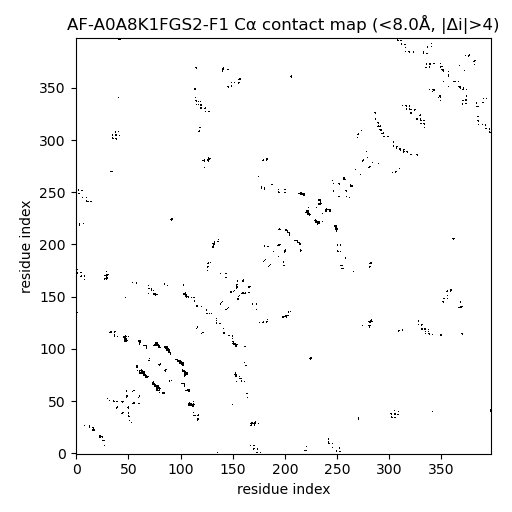 1
ATOM 1008 O O . SER A 1 129 ? 3.021 6.966 19.388 1.00 86.19 129 SER A O 1
ATOM 1010 N N . TYR A 1 130 ? 2.845 5.661 17.574 1.00 92.38 130 TYR A N 1
ATOM 1011 C CA . TYR A 1 130 ? 3.998 4.795 17.881 1.00 92.38 130 TYR A CA 1
ATOM 1012 C C . TYR A 1 130 ? 5.250 5.105 17.043 1.00 92.38 130 TYR A C 1
ATOM 1014 O O . TYR A 1 130 ? 6.237 4.373 17.102 1.00 92.38 130 TYR A O 1
ATOM 1022 N N . GLY A 1 131 ? 5.222 6.195 16.271 1.00 93.81 131 GLY A N 1
ATOM 1023 C CA . GLY A 1 131 ? 6.330 6.623 15.418 1.00 93.81 131 GLY A CA 1
ATOM 1024 C C . GLY A 1 131 ? 6.413 5.897 14.071 1.00 93.81 131 GLY A C 1
ATOM 1025 O O . GLY A 1 131 ? 5.639 4.991 13.749 1.00 93.81 131 GLY A O 1
ATOM 1026 N N . PHE A 1 132 ? 7.365 6.343 13.254 1.00 94.88 132 PHE A N 1
ATOM 1027 C CA . PHE A 1 132 ? 7.539 5.942 11.861 1.00 94.88 132 PHE A CA 1
ATOM 1028 C C . PHE A 1 132 ? 7.917 4.465 11.682 1.00 94.88 132 PHE A C 1
ATOM 1030 O O . PHE A 1 132 ? 7.494 3.848 10.703 1.00 94.88 132 PHE A O 1
ATOM 1037 N N . ALA A 1 133 ? 8.689 3.876 12.603 1.00 94.44 133 ALA A N 1
ATOM 1038 C CA . ALA A 1 133 ? 9.090 2.469 12.502 1.00 94.44 133 ALA A CA 1
ATOM 1039 C C . ALA A 1 133 ? 7.878 1.543 12.661 1.00 94.44 133 ALA A C 1
ATOM 1041 O O . ALA A 1 133 ? 7.659 0.658 11.834 1.00 94.44 133 ALA A O 1
ATOM 1042 N N . TRP A 1 134 ? 7.045 1.802 13.675 1.00 94.69 134 TRP A N 1
ATOM 1043 C CA . TRP A 1 134 ? 5.805 1.059 13.891 1.00 94.69 134 TRP A CA 1
ATOM 1044 C C . TRP A 1 134 ? 4.837 1.235 12.717 1.00 94.69 134 TRP A C 1
ATOM 1046 O O . TRP A 1 134 ? 4.286 0.250 12.221 1.00 94.69 134 TRP A O 1
ATOM 1056 N N . PHE A 1 135 ? 4.672 2.469 12.227 1.00 95.44 135 PHE A N 1
ATOM 1057 C CA . PHE A 1 135 ? 3.858 2.753 11.046 1.00 95.44 135 PHE A CA 1
ATOM 1058 C C . PHE A 1 135 ? 4.349 1.961 9.825 1.00 95.44 135 PHE A C 1
ATOM 1060 O O . PHE A 1 135 ? 3.581 1.206 9.230 1.00 95.44 135 PHE A O 1
ATOM 1067 N N . SER A 1 136 ? 5.643 2.055 9.505 1.00 94.88 136 SER A N 1
ATOM 1068 C CA . SER A 1 136 ? 6.257 1.367 8.362 1.00 94.88 136 SER A CA 1
ATOM 1069 C C . SER A 1 136 ? 6.100 -0.151 8.444 1.00 94.88 136 SER A C 1
ATOM 1071 O O . SER A 1 136 ? 5.794 -0.799 7.443 1.00 94.88 136 SER A O 1
ATOM 1073 N N . GLN A 1 137 ? 6.261 -0.724 9.638 1.00 93.88 137 GLN A N 1
ATOM 1074 C CA . GLN A 1 137 ? 6.060 -2.150 9.864 1.00 93.88 137 GLN A CA 1
ATOM 1075 C C . GLN A 1 137 ? 4.612 -2.572 9.615 1.00 93.88 137 GLN A C 1
ATOM 1077 O O . GLN A 1 137 ? 4.361 -3.569 8.937 1.00 93.88 137 GLN A O 1
ATOM 1082 N N . ASN A 1 138 ? 3.645 -1.812 10.127 1.00 94.88 138 ASN A N 1
ATOM 1083 C CA . ASN A 1 138 ? 2.240 -2.158 9.948 1.00 94.88 138 ASN A CA 1
ATOM 1084 C C . ASN A 1 138 ? 1.774 -1.949 8.502 1.00 94.88 138 ASN A C 1
ATOM 1086 O O . ASN A 1 138 ? 0.959 -2.736 8.027 1.00 94.88 138 ASN A O 1
ATOM 1090 N N . VAL A 1 139 ? 2.323 -0.967 7.782 1.00 95.62 139 VAL A N 1
ATOM 1091 C CA . VAL A 1 139 ? 2.131 -0.807 6.331 1.00 95.62 139 VAL A CA 1
ATOM 1092 C C . VAL A 1 139 ? 2.586 -2.061 5.575 1.00 95.62 139 VAL A C 1
ATOM 1094 O O . VAL A 1 139 ? 1.823 -2.602 4.769 1.00 95.62 139 VAL A O 1
ATOM 1097 N N . HIS A 1 140 ? 3.784 -2.579 5.881 1.00 94.19 140 HIS A N 1
ATOM 1098 C CA . HIS A 1 140 ? 4.302 -3.806 5.267 1.00 94.19 140 HIS A CA 1
ATOM 1099 C C . HIS A 1 140 ? 3.377 -5.006 5.461 1.00 94.19 140 HIS A C 1
ATOM 1101 O O . HIS A 1 140 ? 2.981 -5.638 4.483 1.00 94.19 140 HIS A O 1
ATOM 1107 N N . TYR A 1 141 ? 3.029 -5.321 6.707 1.00 93.62 141 TYR A N 1
ATOM 1108 C CA . TYR A 1 141 ? 2.330 -6.569 7.022 1.00 93.62 141 TYR A CA 1
ATOM 1109 C C . TYR A 1 141 ? 0.812 -6.510 6.832 1.00 93.62 141 TYR A C 1
ATOM 1111 O O . TYR A 1 141 ? 0.184 -7.556 6.651 1.00 93.62 141 TYR A O 1
ATOM 1119 N N . SER A 1 142 ? 0.218 -5.313 6.833 1.00 93.19 142 SER A N 1
ATOM 1120 C CA . SER A 1 142 ? -1.240 -5.176 6.732 1.00 93.19 142 SER A CA 1
ATOM 1121 C C . SER A 1 142 ? -1.745 -5.061 5.303 1.00 93.19 142 SER A C 1
ATOM 1123 O O . SER A 1 142 ? -2.819 -5.577 5.026 1.00 93.19 142 SER A O 1
ATOM 1125 N N . PHE A 1 143 ? -1.002 -4.418 4.395 1.00 92.50 143 PHE A N 1
ATOM 1126 C CA . PHE A 1 143 ? -1.492 -4.231 3.024 1.00 92.50 143 PHE A CA 1
ATOM 1127 C C . PHE A 1 143 ? -0.421 -4.309 1.931 1.00 92.50 143 PHE A C 1
ATOM 1129 O O . PHE A 1 143 ? -0.721 -4.826 0.858 1.00 92.50 143 PHE A O 1
ATOM 1136 N N . HIS A 1 144 ? 0.824 -3.881 2.175 1.00 96.56 144 HIS A N 1
ATOM 1137 C CA . HIS A 1 144 ? 1.867 -3.896 1.140 1.00 96.56 144 HIS A CA 1
ATOM 1138 C C . HIS A 1 144 ? 2.268 -5.324 0.738 1.00 96.56 144 HIS A C 1
ATOM 1140 O O . HIS A 1 144 ? 2.052 -5.739 -0.401 1.00 96.56 144 HIS A O 1
ATOM 1146 N N . ASN A 1 145 ? 2.784 -6.117 1.682 1.00 96.38 145 ASN A N 1
ATOM 1147 C CA . ASN A 1 145 ? 3.192 -7.497 1.412 1.00 96.38 145 ASN A CA 1
ATOM 1148 C C . ASN A 1 145 ? 2.006 -8.380 0.988 1.00 96.38 145 ASN A C 1
ATOM 1150 O O . ASN A 1 145 ? 2.177 -9.160 0.053 1.00 96.38 145 ASN A O 1
ATOM 1154 N N . PRO A 1 146 ? 0.804 -8.268 1.594 1.00 97.06 146 PRO A N 1
ATOM 1155 C CA . PRO A 1 146 ? -0.345 -9.046 1.139 1.00 97.06 146 PRO A CA 1
ATOM 1156 C C . PRO A 1 146 ? -0.771 -8.761 -0.314 1.00 97.06 146 PRO A C 1
ATOM 1158 O O . PRO A 1 146 ? -1.132 -9.713 -1.008 1.00 97.06 146 PRO A O 1
ATOM 1161 N N . ILE A 1 147 ? -0.680 -7.516 -0.818 1.00 97.88 147 ILE A N 1
ATOM 1162 C CA . ILE A 1 147 ? -0.948 -7.229 -2.244 1.00 97.88 147 ILE A CA 1
ATOM 1163 C C . ILE A 1 147 ? 0.114 -7.878 -3.131 1.00 97.88 147 ILE A C 1
ATOM 1165 O O . ILE A 1 147 ? -0.256 -8.597 -4.055 1.00 97.88 147 ILE A O 1
ATOM 1169 N N . HIS A 1 148 ? 1.407 -7.685 -2.843 1.00 98.12 148 HIS A N 1
ATOM 1170 C CA . HIS A 1 148 ? 2.478 -8.322 -3.623 1.00 98.12 148 HIS A CA 1
ATOM 1171 C C . HIS A 1 148 ? 2.344 -9.856 -3.636 1.00 98.12 148 HIS A C 1
ATOM 1173 O O . HIS A 1 148 ? 2.408 -10.482 -4.693 1.00 98.12 148 HIS A O 1
ATOM 1179 N N . ASN A 1 149 ? 2.079 -10.466 -2.477 1.00 97.62 149 ASN A N 1
ATOM 1180 C CA . ASN A 1 149 ? 1.885 -11.911 -2.337 1.00 97.62 149 ASN A CA 1
ATOM 1181 C C . ASN A 1 149 ? 0.656 -12.420 -3.108 1.00 97.62 149 ASN A C 1
ATOM 1183 O O . ASN A 1 149 ? 0.730 -13.467 -3.746 1.00 97.62 149 ASN A O 1
ATOM 1187 N N . THR A 1 150 ? -0.461 -11.688 -3.073 1.00 97.38 150 THR A N 1
ATOM 1188 C CA . THR A 1 150 ? -1.678 -12.056 -3.820 1.00 97.38 150 THR A CA 1
ATOM 1189 C C . THR A 1 150 ? -1.469 -11.901 -5.321 1.00 97.38 150 THR A C 1
ATOM 1191 O O . THR A 1 150 ? -1.876 -12.772 -6.092 1.00 97.38 150 THR A O 1
ATOM 1194 N N . ALA A 1 151 ? -0.811 -10.817 -5.738 1.00 97.56 151 ALA A N 1
ATOM 1195 C CA . ALA A 1 151 ? -0.499 -10.573 -7.134 1.00 97.56 151 ALA A CA 1
ATOM 1196 C C . ALA A 1 151 ? 0.440 -11.649 -7.699 1.00 97.56 151 ALA A C 1
ATOM 1198 O O . ALA A 1 151 ? 0.279 -12.031 -8.856 1.00 97.56 151 ALA A O 1
ATOM 1199 N N . ASN A 1 152 ? 1.340 -12.207 -6.881 1.00 97.31 152 ASN A N 1
ATOM 1200 C CA . ASN A 1 152 ? 2.242 -13.299 -7.255 1.00 97.31 152 ASN A CA 1
ATOM 1201 C C . ASN A 1 152 ? 3.006 -13.004 -8.569 1.00 97.31 152 ASN A C 1
ATOM 1203 O O . ASN A 1 152 ? 3.116 -11.848 -8.978 1.00 97.31 152 ASN A O 1
ATOM 1207 N N . GLY A 1 153 ? 3.586 -14.012 -9.226 1.00 96.50 153 GLY A N 1
ATOM 1208 C CA . GLY A 1 153 ? 4.369 -13.789 -10.442 1.00 96.50 153 GLY A CA 1
ATOM 1209 C C . GLY A 1 153 ? 5.514 -12.813 -10.176 1.00 96.50 153 GLY A C 1
ATOM 1210 O O . GLY A 1 153 ? 6.205 -12.935 -9.164 1.00 96.50 153 GLY A O 1
ATOM 1211 N N . SER A 1 154 ? 5.703 -11.825 -11.050 1.00 96.12 154 SER A N 1
ATOM 1212 C CA . SER A 1 154 ? 6.746 -10.804 -10.892 1.00 96.12 154 SER A CA 1
ATOM 1213 C C . SER A 1 154 ? 6.591 -10.031 -9.582 1.00 96.12 154 SER A C 1
ATOM 1215 O O . SER A 1 154 ? 7.590 -9.814 -8.893 1.00 96.12 154 SER A O 1
ATOM 1217 N N . MET A 1 155 ? 5.354 -9.707 -9.184 1.00 97.44 155 MET A N 1
ATOM 1218 C CA . MET A 1 155 ? 5.039 -8.967 -7.958 1.00 97.44 155 MET A CA 1
ATOM 1219 C C . MET A 1 155 ? 5.482 -9.698 -6.682 1.00 97.44 155 MET A C 1
ATOM 1221 O O . MET A 1 155 ? 5.756 -9.057 -5.673 1.00 97.44 155 MET A O 1
ATOM 1225 N N . ALA A 1 156 ? 5.648 -11.023 -6.719 1.00 97.25 156 ALA A N 1
ATOM 1226 C CA . ALA A 1 156 ? 6.186 -11.804 -5.602 1.00 97.25 156 ALA A CA 1
ATOM 1227 C C . ALA A 1 156 ? 7.711 -12.017 -5.656 1.00 97.25 156 ALA A C 1
ATOM 1229 O O . ALA A 1 156 ? 8.223 -12.920 -4.991 1.00 97.25 156 ALA A O 1
ATOM 1230 N N . THR A 1 157 ? 8.450 -11.214 -6.428 1.00 96.06 157 THR A N 1
ATOM 1231 C CA . THR A 1 157 ? 9.911 -11.328 -6.595 1.00 96.06 157 THR A CA 1
ATOM 1232 C C . THR A 1 157 ? 10.612 -9.967 -6.540 1.00 96.06 157 THR A C 1
ATOM 1234 O O . THR A 1 157 ? 9.970 -8.920 -6.576 1.00 96.06 157 THR A O 1
ATOM 1237 N N . LEU A 1 158 ? 11.950 -9.957 -6.548 1.00 92.06 158 LEU A N 1
ATOM 1238 C CA . LEU A 1 158 ? 12.735 -8.721 -6.695 1.00 92.06 158 LEU A CA 1
ATOM 1239 C C . LEU A 1 158 ? 12.659 -8.102 -8.109 1.00 92.06 158 LEU A C 1
ATOM 1241 O O . LEU A 1 158 ? 13.164 -7.002 -8.314 1.00 92.06 158 LEU A O 1
ATOM 1245 N N . ALA A 1 159 ? 12.003 -8.764 -9.071 1.00 92.69 159 ALA A N 1
ATOM 1246 C CA . ALA A 1 159 ? 11.669 -8.210 -10.387 1.00 92.69 159 ALA A CA 1
ATOM 1247 C C . ALA A 1 159 ? 10.262 -7.571 -10.429 1.00 92.69 159 ALA A C 1
ATOM 1249 O O . ALA A 1 159 ? 9.707 -7.367 -11.506 1.00 92.69 159 ALA A O 1
ATOM 1250 N N . THR A 1 160 ? 9.674 -7.261 -9.268 1.00 94.88 160 THR A N 1
ATOM 1251 C CA . THR A 1 160 ? 8.308 -6.723 -9.117 1.00 94.88 160 THR A CA 1
ATOM 1252 C C . THR A 1 160 ? 8.027 -5.471 -9.958 1.00 94.88 160 THR A C 1
ATOM 1254 O O . THR A 1 160 ? 6.963 -5.369 -10.563 1.00 94.88 160 THR A O 1
ATOM 1257 N N . SER A 1 161 ? 9.011 -4.582 -10.136 1.00 93.94 161 SER A N 1
ATOM 1258 C CA . SER A 1 161 ? 8.871 -3.366 -10.954 1.00 93.94 161 SER A CA 1
ATOM 1259 C C . SER A 1 161 ? 8.707 -3.618 -12.457 1.00 93.94 161 SER A C 1
ATOM 1261 O O . SER A 1 161 ? 8.409 -2.681 -13.194 1.00 93.94 161 SER A O 1
ATOM 1263 N N . ALA A 1 162 ? 8.871 -4.860 -12.926 1.00 93.19 162 ALA A N 1
ATOM 1264 C CA . ALA A 1 162 ? 8.526 -5.233 -14.294 1.00 93.19 162 ALA A CA 1
ATOM 1265 C C . ALA A 1 162 ? 7.009 -5.190 -14.546 1.00 93.19 162 ALA A C 1
ATOM 1267 O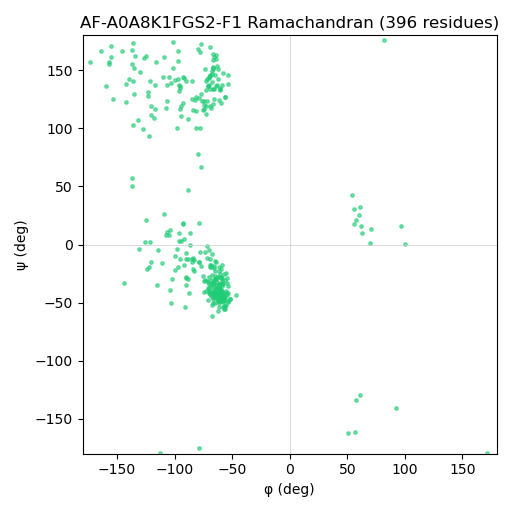 O . ALA A 1 162 ? 6.589 -4.996 -15.686 1.00 93.19 162 ALA A O 1
ATOM 1268 N N . ASP A 1 163 ? 6.182 -5.372 -13.509 1.00 95.25 163 ASP A N 1
ATOM 1269 C CA . ASP A 1 163 ? 4.732 -5.254 -13.639 1.00 95.25 163 ASP A CA 1
ATOM 1270 C C . ASP A 1 163 ? 4.289 -3.792 -13.502 1.00 95.25 163 ASP A C 1
ATOM 1272 O O . ASP A 1 163 ? 4.562 -3.167 -12.475 1.00 95.25 163 ASP A O 1
ATOM 1276 N N . PRO A 1 164 ? 3.553 -3.224 -14.473 1.00 94.56 164 PRO A N 1
ATOM 1277 C CA . PRO A 1 164 ? 3.088 -1.845 -14.381 1.00 94.56 164 PRO A CA 1
ATOM 1278 C C . PRO A 1 164 ? 2.187 -1.562 -13.164 1.00 94.56 164 PRO A C 1
ATOM 1280 O O . PRO A 1 164 ? 2.113 -0.408 -12.740 1.00 94.56 164 PRO A O 1
ATOM 1283 N N . ILE A 1 165 ? 1.545 -2.569 -12.548 1.00 96.75 165 ILE A N 1
ATOM 1284 C CA . ILE A 1 165 ? 0.751 -2.335 -11.326 1.00 96.75 165 ILE A CA 1
ATOM 1285 C C . ILE A 1 165 ? 1.616 -1.971 -10.109 1.00 96.75 165 ILE A C 1
ATOM 1287 O O . ILE A 1 165 ? 1.099 -1.391 -9.152 1.00 96.75 165 ILE A O 1
ATOM 1291 N N . PHE A 1 166 ? 2.922 -2.273 -10.142 1.00 97.75 166 PHE A N 1
ATOM 1292 C CA . PHE A 1 166 ? 3.884 -1.930 -9.092 1.00 97.75 166 PHE A CA 1
ATOM 1293 C C . PHE A 1 16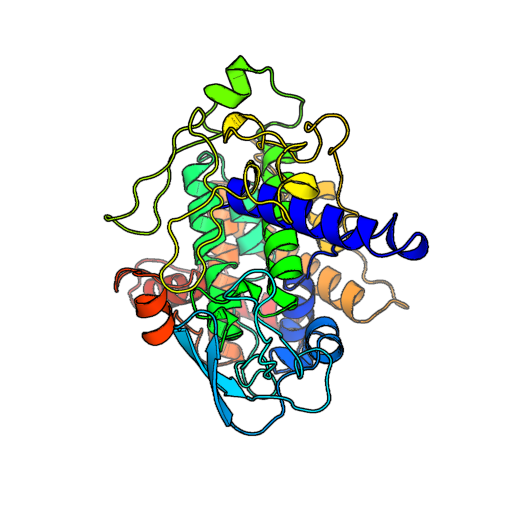6 ? 3.826 -0.441 -8.749 1.00 97.75 166 PHE A C 1
ATOM 1295 O O . PHE A 1 166 ? 3.751 -0.065 -7.578 1.00 97.75 166 PHE A O 1
ATOM 1302 N N . TYR A 1 167 ? 3.814 0.413 -9.772 1.00 97.75 167 TYR A N 1
ATOM 1303 C CA . TYR A 1 167 ? 3.880 1.857 -9.588 1.00 97.75 167 TYR A CA 1
ATOM 1304 C C . TYR A 1 167 ? 2.635 2.380 -8.870 1.00 97.75 167 TYR A C 1
ATOM 1306 O O . TYR A 1 167 ? 2.767 3.075 -7.869 1.00 97.75 167 TYR A O 1
ATOM 1314 N N . SER A 1 168 ? 1.437 1.956 -9.281 1.00 97.44 168 SER A N 1
ATOM 1315 C CA . SER A 1 168 ? 0.194 2.335 -8.599 1.00 97.44 168 SER A CA 1
ATOM 1316 C C . SER A 1 168 ? 0.057 1.725 -7.204 1.00 97.44 168 SER A C 1
ATOM 1318 O O . SER A 1 168 ? -0.450 2.390 -6.301 1.00 97.44 168 SER A O 1
ATOM 1320 N N . HIS A 1 169 ? 0.541 0.497 -6.987 1.00 98.00 169 HIS A N 1
ATOM 1321 C CA . HIS A 1 169 ? 0.589 -0.120 -5.658 1.00 98.00 169 HIS A CA 1
ATOM 1322 C C . HIS A 1 169 ? 1.467 0.685 -4.684 1.00 98.00 169 HIS A C 1
ATOM 1324 O O . HIS A 1 169 ? 1.075 0.964 -3.542 1.00 98.00 169 HIS A O 1
ATOM 1330 N N . HIS A 1 170 ? 2.652 1.093 -5.139 1.00 98.31 170 HIS A N 1
ATOM 1331 C CA . HIS A 1 170 ? 3.560 1.895 -4.334 1.00 98.31 170 HIS A CA 1
ATOM 1332 C C . HIS A 1 170 ? 3.107 3.358 -4.215 1.00 98.31 170 HIS A C 1
ATOM 1334 O O . HIS A 1 170 ? 3.345 3.947 -3.163 1.00 98.31 170 HIS A O 1
ATOM 1340 N N . SER A 1 171 ? 2.363 3.909 -5.181 1.00 97.25 171 SER A N 1
ATOM 1341 C CA . SER A 1 171 ? 1.666 5.195 -5.023 1.00 97.25 171 SER A CA 1
ATOM 1342 C C . SER A 1 171 ? 0.591 5.128 -3.931 1.00 97.25 171 SER A C 1
ATOM 1344 O O . SER A 1 171 ? 0.434 6.077 -3.170 1.00 97.25 171 SER A O 1
ATOM 1346 N N . THR A 1 172 ? -0.108 3.999 -3.754 1.00 96.75 172 THR A N 1
ATOM 1347 C CA . THR A 1 172 ? -1.035 3.828 -2.615 1.00 96.75 172 THR A CA 1
ATOM 1348 C C . THR A 1 172 ? -0.295 3.792 -1.285 1.00 96.75 172 THR A C 1
ATOM 1350 O O . THR A 1 172 ? -0.714 4.423 -0.317 1.00 96.75 172 THR A O 1
ATOM 1353 N N . THR A 1 173 ? 0.832 3.082 -1.230 1.00 97.25 173 THR A N 1
ATOM 1354 C CA . THR A 1 173 ? 1.705 3.061 -0.045 1.00 97.25 173 THR A CA 1
ATOM 1355 C C . THR A 1 173 ? 2.195 4.468 0.300 1.00 97.25 173 THR A C 1
ATOM 1357 O O . THR A 1 173 ? 2.208 4.867 1.465 1.00 97.25 173 THR A O 1
ATOM 1360 N N . ASP A 1 174 ? 2.558 5.231 -0.725 1.00 97.38 174 ASP A N 1
ATOM 1361 C CA . ASP A 1 174 ? 3.016 6.601 -0.603 1.00 97.38 174 ASP A CA 1
ATOM 1362 C C . ASP A 1 174 ? 1.915 7.570 -0.141 1.00 97.38 174 ASP A C 1
ATOM 1364 O O . ASP A 1 174 ? 2.148 8.391 0.747 1.00 97.38 174 ASP A O 1
ATOM 1368 N N . LEU A 1 175 ? 0.694 7.418 -0.663 1.00 95.06 175 LEU A N 1
ATOM 1369 C CA . LEU A 1 175 ? -0.495 8.127 -0.195 1.00 95.06 175 LEU A CA 1
ATOM 1370 C C . LEU A 1 175 ? -0.776 7.832 1.282 1.00 95.06 175 LEU A C 1
ATOM 1372 O O . LEU A 1 175 ? -0.967 8.761 2.064 1.00 95.06 175 LEU A O 1
ATOM 1376 N N . VAL A 1 176 ? -0.767 6.562 1.700 1.00 95.06 176 VAL A N 1
ATOM 1377 C CA . VAL A 1 176 ? -0.985 6.191 3.111 1.00 95.06 176 VAL A CA 1
ATOM 1378 C C . VAL A 1 176 ? 0.091 6.801 4.011 1.00 95.06 176 VAL A C 1
ATOM 1380 O O . VAL A 1 176 ? -0.216 7.289 5.099 1.00 95.06 176 VAL A O 1
ATOM 1383 N N . HIS A 1 177 ? 1.340 6.847 3.548 1.00 95.56 177 HIS A N 1
ATOM 1384 C CA . HIS A 1 177 ? 2.399 7.567 4.245 1.00 95.56 177 HIS A CA 1
ATOM 1385 C C . HIS A 1 177 ? 2.148 9.079 4.309 1.00 95.56 177 HIS A C 1
ATOM 1387 O O . HIS A 1 177 ? 2.303 9.670 5.377 1.00 95.56 177 HIS A O 1
ATOM 1393 N N . GLN A 1 178 ? 1.702 9.705 3.219 1.00 94.25 178 GLN A N 1
ATOM 1394 C CA . GLN A 1 178 ? 1.350 11.122 3.234 1.00 94.25 178 GLN A CA 1
ATOM 1395 C C . GLN A 1 178 ? 0.218 11.412 4.228 1.00 94.25 178 GLN A C 1
ATOM 1397 O O . GLN A 1 178 ? 0.294 12.386 4.968 1.00 94.25 178 GLN A O 1
ATOM 1402 N N . LEU A 1 179 ? -0.788 10.538 4.323 1.00 92.50 179 LEU A N 1
ATOM 1403 C CA . LEU A 1 179 ? -1.866 10.656 5.310 1.00 92.50 179 LEU A CA 1
ATOM 1404 C C . LEU A 1 179 ? -1.357 10.533 6.750 1.00 92.50 179 LEU A C 1
ATOM 1406 O O . LEU A 1 179 ? -1.827 11.265 7.618 1.00 92.50 179 LEU A O 1
ATOM 1410 N N . PHE A 1 180 ? -0.402 9.635 7.008 1.00 93.50 180 PHE A N 1
ATOM 1411 C CA . PHE A 1 180 ? 0.264 9.530 8.306 1.00 93.50 180 PHE A CA 1
ATOM 1412 C C . PHE A 1 180 ? 1.031 10.814 8.640 1.00 93.50 180 PHE A C 1
ATOM 1414 O O . PHE A 1 180 ? 0.868 11.345 9.736 1.00 93.50 180 PHE A O 1
ATOM 1421 N N . TYR A 1 181 ? 1.807 11.354 7.697 1.00 93.12 181 TYR A N 1
ATOM 1422 C CA . TYR A 1 181 ? 2.548 12.603 7.885 1.00 93.12 181 TYR A CA 1
ATOM 1423 C C . TYR A 1 181 ? 1.618 13.795 8.149 1.00 93.12 181 TYR A C 1
ATOM 1425 O O . TYR A 1 181 ? 1.745 14.467 9.176 1.00 93.12 181 TYR A O 1
ATOM 1433 N N . ASP A 1 182 ? 0.643 14.019 7.261 1.00 90.62 182 ASP A N 1
ATOM 1434 C CA . ASP A 1 182 ? -0.359 15.090 7.363 1.00 90.62 182 ASP A CA 1
ATOM 1435 C C . ASP A 1 182 ? -1.091 15.044 8.702 1.00 90.62 182 ASP A C 1
ATOM 1437 O O . ASP A 1 182 ? -1.569 16.053 9.209 1.00 90.62 182 ASP A O 1
ATOM 1441 N N . CYS A 1 183 ? -1.198 13.855 9.273 1.00 88.88 183 CYS A N 1
ATOM 1442 C CA . CYS A 1 183 ? -1.918 13.660 10.494 1.00 88.88 183 CYS A CA 1
ATOM 1443 C C . CYS A 1 183 ? -1.058 13.793 11.763 1.00 88.88 183 CYS A C 1
ATOM 1445 O O . CYS A 1 183 ? -1.419 14.518 12.689 1.00 88.88 183 CYS A O 1
ATOM 1447 N N . GLN A 1 184 ? 0.043 13.049 11.841 1.00 90.19 184 GLN A N 1
ATOM 1448 C CA . GLN A 1 184 ? 0.887 12.994 13.036 1.00 90.19 184 GLN A CA 1
ATOM 1449 C C . GLN A 1 184 ? 1.710 14.273 13.189 1.00 90.19 184 GLN A C 1
ATOM 1451 O O . GLN A 1 184 ? 2.012 14.689 14.306 1.00 90.19 184 GLN A O 1
ATOM 1456 N N . VAL A 1 185 ? 2.077 14.892 12.063 1.00 90.88 185 VAL A N 1
ATOM 1457 C CA . VAL A 1 185 ? 2.885 16.111 12.021 1.00 90.88 185 VAL A CA 1
ATOM 1458 C C . VAL A 1 185 ? 2.012 17.326 11.717 1.00 90.88 185 VAL A C 1
ATOM 1460 O O . VAL A 1 185 ? 2.094 18.320 12.436 1.00 90.88 185 VAL A O 1
ATOM 1463 N N . GLY A 1 186 ? 1.181 17.269 10.670 1.00 88.19 186 GLY A N 1
ATOM 1464 C CA . GLY A 1 186 ? 0.177 18.300 10.354 1.00 88.19 186 GLY A CA 1
ATOM 1465 C C . GLY A 1 186 ? 0.705 19.696 10.022 1.00 88.19 186 GLY A C 1
ATOM 1466 O O . GLY A 1 186 ? -0.073 20.645 9.934 1.00 88.19 186 GLY A O 1
ATOM 1467 N N . ARG A 1 187 ? 2.019 19.843 9.835 1.00 92.62 187 ARG A N 1
ATOM 1468 C CA . ARG A 1 187 ? 2.677 21.094 9.449 1.00 92.62 187 ARG A CA 1
ATOM 1469 C C . ARG A 1 187 ? 4.005 20.817 8.746 1.00 92.62 187 ARG A C 1
ATOM 1471 O O . ARG A 1 187 ? 4.588 19.755 8.968 1.00 92.62 187 ARG A O 1
ATOM 1478 N N . PRO A 1 188 ? 4.545 21.793 7.997 1.00 92.12 188 PRO A N 1
ATOM 1479 C CA . PRO A 1 188 ? 5.929 21.733 7.550 1.00 92.12 188 PRO A CA 1
ATOM 1480 C C . PRO A 1 188 ? 6.891 21.518 8.728 1.00 92.12 188 PRO A C 1
ATOM 1482 O O . PRO A 1 188 ? 6.736 22.107 9.808 1.00 92.12 188 PRO A O 1
ATOM 1485 N N . MET A 1 189 ? 7.886 20.659 8.514 1.00 95.69 189 MET A N 1
ATOM 1486 C CA . MET A 1 189 ? 8.955 20.393 9.477 1.00 95.69 189 MET A CA 1
ATOM 1487 C C . MET A 1 189 ? 10.200 21.181 9.103 1.00 95.69 189 MET A C 1
ATOM 1489 O O . MET A 1 189 ? 10.569 21.258 7.933 1.00 95.69 189 MET A O 1
ATOM 1493 N N . THR A 1 190 ? 10.895 21.701 10.108 1.00 96.81 190 THR A N 1
ATOM 1494 C CA . THR A 1 190 ? 12.252 22.222 9.922 1.00 96.81 190 THR A CA 1
ATOM 1495 C C . THR A 1 190 ? 13.205 21.097 9.517 1.00 96.81 190 THR A C 1
ATOM 1497 O O . THR A 1 190 ? 12.957 19.917 9.776 1.00 96.81 190 THR A O 1
ATOM 1500 N N . GLU A 1 191 ? 14.344 21.449 8.924 1.00 96.25 191 GLU A N 1
ATOM 1501 C CA . GLU A 1 191 ? 15.385 20.477 8.579 1.00 96.25 191 GLU A CA 1
ATOM 1502 C C . GLU A 1 191 ? 15.826 19.633 9.786 1.00 96.25 191 GLU A C 1
ATOM 1504 O O . GLU A 1 191 ? 15.935 18.410 9.685 1.00 96.25 191 GLU A O 1
ATOM 1509 N N . ASN A 1 192 ? 16.026 20.267 10.947 1.00 97.62 192 ASN A N 1
ATOM 1510 C CA . ASN A 1 192 ? 16.407 19.558 12.165 1.00 97.62 192 ASN A CA 1
ATOM 1511 C C . ASN A 1 192 ? 15.330 18.551 12.594 1.00 97.62 192 ASN A C 1
ATOM 1513 O O . ASN A 1 192 ? 15.645 17.416 12.946 1.00 97.62 192 ASN A O 1
ATOM 1517 N N . GLU A 1 193 ? 14.054 18.928 12.516 1.00 97.25 193 GLU A N 1
ATOM 1518 C CA . GLU A 1 193 ? 12.944 18.031 12.840 1.00 97.25 193 GLU A CA 1
ATOM 1519 C C . GLU A 1 193 ? 12.865 16.846 11.871 1.00 97.25 193 GLU A C 1
ATOM 1521 O O . GLU A 1 193 ? 12.697 15.716 12.326 1.00 97.25 193 GLU A O 1
ATOM 1526 N N . LYS A 1 194 ? 13.048 17.060 10.560 1.00 96.69 194 LYS A N 1
ATOM 1527 C CA . LYS A 1 194 ? 13.081 15.967 9.568 1.00 96.69 194 LYS A CA 1
ATOM 1528 C C . LYS A 1 194 ? 14.187 14.946 9.858 1.00 96.69 194 LYS A C 1
ATOM 1530 O O . LYS A 1 194 ? 14.021 13.761 9.585 1.00 96.69 194 LYS A O 1
ATOM 1535 N N . LYS A 1 195 ? 15.312 15.403 10.415 1.00 96.50 195 LYS A N 1
ATOM 1536 C CA . LYS A 1 195 ? 16.480 14.570 10.740 1.00 96.50 195 LYS A CA 1
ATOM 1537 C C . LYS A 1 195 ? 16.374 13.845 12.085 1.00 96.50 195 LYS A C 1
ATOM 1539 O O . LYS A 1 195 ? 17.067 12.849 12.269 1.00 96.50 195 LYS A O 1
ATOM 1544 N N . THR A 1 196 ? 15.557 14.340 13.018 1.00 95.88 196 THR A N 1
ATOM 1545 C CA . THR A 1 196 ? 15.577 13.888 14.426 1.00 95.88 196 THR A CA 1
ATOM 1546 C C . THR A 1 196 ? 14.239 13.372 14.955 1.00 95.88 196 THR A C 1
ATOM 1548 O O . THR A 1 196 ? 14.222 12.630 15.935 1.00 95.88 196 THR A O 1
ATOM 1551 N N . SER A 1 197 ? 13.111 13.731 14.338 1.00 95.69 197 SER A N 1
ATOM 1552 C CA . SER A 1 197 ? 11.787 13.334 14.821 1.00 95.69 197 SER A CA 1
ATOM 1553 C C . SER A 1 197 ? 11.499 11.857 14.566 1.00 95.69 197 SER A C 1
ATOM 1555 O O . SER A 1 197 ? 11.600 11.377 13.437 1.00 95.69 197 SER A O 1
ATOM 1557 N N . GLY A 1 198 ? 10.996 11.165 15.593 1.00 94.69 198 GLY A N 1
ATOM 1558 C CA . GLY A 1 198 ? 10.522 9.784 15.480 1.00 94.69 198 GLY A CA 1
ATOM 1559 C C . GLY A 1 198 ? 9.297 9.603 14.572 1.00 94.69 198 GLY A C 1
ATOM 1560 O O . GLY A 1 198 ? 9.000 8.481 14.176 1.00 94.69 198 GLY A O 1
ATOM 1561 N N . TYR A 1 199 ? 8.603 10.684 14.206 1.00 93.69 199 TYR A N 1
ATOM 1562 C CA . TYR A 1 199 ? 7.525 10.661 13.208 1.00 93.69 199 TYR A CA 1
ATOM 1563 C C . TYR A 1 199 ? 8.022 10.965 11.790 1.00 93.69 199 TYR A C 1
ATOM 1565 O O . TYR A 1 199 ? 7.334 10.640 10.830 1.00 93.69 199 TYR A O 1
ATOM 1573 N N . ALA A 1 200 ? 9.215 11.556 11.654 1.00 95.19 200 ALA A N 1
ATOM 1574 C CA . ALA A 1 200 ? 9.837 11.816 10.360 1.00 95.19 200 ALA A CA 1
ATOM 1575 C C . ALA A 1 200 ? 10.673 10.633 9.876 1.00 95.19 200 ALA A C 1
ATOM 1577 O O . ALA A 1 200 ? 10.651 10.312 8.697 1.00 95.19 200 ALA A O 1
ATOM 1578 N N . PHE A 1 201 ? 11.438 9.985 10.751 1.00 94.50 201 PHE A N 1
ATOM 1579 C CA . PHE A 1 201 ? 12.203 8.803 10.378 1.00 94.50 201 PHE A CA 1
ATOM 1580 C C . PHE A 1 201 ? 12.563 7.986 11.612 1.00 94.50 201 PHE A C 1
ATOM 1582 O O . PHE A 1 201 ? 13.033 8.518 12.615 1.00 94.50 201 PHE A O 1
ATOM 1589 N N . GLN A 1 202 ? 12.418 6.671 11.504 1.00 94.44 202 GLN A N 1
ATOM 1590 C CA . GLN A 1 202 ? 12.989 5.710 12.437 1.00 94.44 202 GLN A CA 1
ATOM 1591 C C . GLN A 1 202 ? 13.464 4.494 11.638 1.00 94.44 202 GLN A C 1
ATOM 1593 O O . GLN A 1 202 ? 12.757 4.069 10.718 1.00 94.44 202 GLN A O 1
ATOM 1598 N N . PRO A 1 203 ? 14.644 3.938 11.958 1.00 90.44 203 PRO A N 1
ATOM 1599 C CA . PRO A 1 203 ? 15.142 2.754 11.280 1.00 90.44 203 PRO A CA 1
ATOM 1600 C C . PRO A 1 203 ? 14.204 1.573 11.532 1.00 90.44 203 PRO A C 1
ATOM 1602 O O . PRO A 1 203 ? 13.724 1.362 12.647 1.00 90.44 203 PRO A O 1
ATOM 1605 N N . TYR A 1 204 ? 13.949 0.810 10.477 1.00 88.19 204 TYR A N 1
ATOM 1606 C CA . TYR A 1 204 ? 13.121 -0.382 10.522 1.00 88.19 204 TYR A CA 1
ATOM 1607 C C . TYR A 1 204 ? 13.546 -1.341 9.405 1.00 88.19 204 TYR A C 1
ATOM 1609 O O . TYR A 1 204 ? 13.570 -0.966 8.228 1.00 88.19 204 TYR A O 1
ATOM 1617 N N . GLY A 1 205 ? 13.869 -2.573 9.802 1.00 84.50 205 GLY A N 1
ATOM 1618 C CA . GLY A 1 205 ? 14.164 -3.701 8.924 1.00 84.50 205 GLY A CA 1
ATOM 1619 C C . GLY A 1 205 ? 13.049 -4.742 8.991 1.00 84.50 205 GLY A C 1
ATOM 1620 O O . GLY A 1 205 ? 12.459 -4.967 10.049 1.00 84.50 205 GLY A O 1
ATOM 1621 N N . LEU A 1 206 ? 12.752 -5.372 7.858 1.00 80.94 206 LEU A N 1
ATOM 1622 C CA . LEU A 1 206 ? 11.845 -6.517 7.770 1.00 80.94 206 LEU A CA 1
ATOM 1623 C C . LEU A 1 206 ? 12.489 -7.790 8.326 1.00 80.94 206 LEU A C 1
ATOM 1625 O O . LEU A 1 206 ? 11.786 -8.651 8.854 1.00 80.94 206 LEU A O 1
ATOM 1629 N N . THR A 1 207 ? 13.811 -7.890 8.212 1.00 79.44 207 THR A N 1
ATOM 1630 C CA . THR A 1 207 ? 14.608 -9.057 8.589 1.00 79.44 207 THR A CA 1
ATOM 1631 C C . THR A 1 207 ? 15.737 -8.659 9.540 1.00 79.44 207 THR A C 1
ATOM 1633 O O . THR A 1 207 ? 16.146 -7.499 9.598 1.00 79.44 207 THR A O 1
ATOM 1636 N N . THR A 1 208 ? 16.293 -9.625 10.276 1.00 74.38 208 THR A N 1
ATOM 1637 C CA . THR A 1 208 ? 17.479 -9.394 11.122 1.00 74.38 208 THR A CA 1
ATOM 1638 C C . THR A 1 208 ? 18.751 -9.133 10.312 1.00 74.38 208 THR A C 1
ATOM 1640 O O . THR A 1 208 ? 19.724 -8.629 10.863 1.00 74.38 208 THR A O 1
ATOM 1643 N N . SER A 1 209 ? 18.760 -9.485 9.023 1.00 79.25 209 SER A N 1
ATOM 1644 C CA . SER A 1 209 ? 19.852 -9.189 8.089 1.00 79.25 209 SER A CA 1
ATOM 1645 C C . SER A 1 209 ? 19.765 -7.794 7.469 1.00 79.25 209 SER A C 1
ATOM 1647 O O . SER A 1 209 ? 20.732 -7.347 6.852 1.00 79.25 209 SER A O 1
ATOM 1649 N N . ASP A 1 210 ? 18.637 -7.096 7.620 1.00 83.56 210 ASP A N 1
ATOM 1650 C CA . ASP A 1 210 ? 18.454 -5.787 7.008 1.00 83.56 210 ASP A CA 1
ATOM 1651 C C . ASP A 1 210 ? 19.285 -4.728 7.732 1.00 83.56 210 ASP A C 1
ATOM 1653 O O . ASP A 1 210 ? 19.052 -4.392 8.896 1.00 83.56 210 ASP A O 1
ATOM 1657 N N . ILE A 1 211 ? 20.209 -4.113 6.998 1.00 86.69 211 ILE A N 1
ATOM 1658 C CA . ILE A 1 211 ? 20.889 -2.906 7.458 1.00 86.69 211 ILE A CA 1
ATOM 1659 C C . ILE A 1 211 ? 19.963 -1.727 7.171 1.00 86.69 211 ILE A C 1
ATOM 1661 O O . ILE A 1 211 ? 19.858 -1.244 6.042 1.00 86.69 211 ILE A O 1
ATOM 1665 N N . SER A 1 212 ? 19.259 -1.279 8.208 1.00 88.50 212 SER A N 1
ATOM 1666 C CA . SER A 1 212 ? 18.365 -0.128 8.092 1.00 88.50 212 SER A CA 1
ATOM 1667 C C . SER A 1 212 ? 19.162 1.151 7.809 1.00 88.50 212 SER A C 1
ATOM 1669 O O . SER A 1 212 ? 20.153 1.411 8.496 1.00 88.50 212 SER A O 1
ATOM 1671 N N . PRO A 1 213 ? 18.733 1.987 6.847 1.00 92.38 213 PRO A N 1
ATOM 1672 C CA . PRO A 1 213 ? 19.344 3.291 6.641 1.00 92.38 213 PRO A CA 1
ATOM 1673 C C . PRO A 1 213 ? 19.124 4.196 7.860 1.00 92.38 213 PRO A C 1
ATOM 1675 O O . PRO A 1 213 ? 18.241 3.970 8.689 1.00 92.38 213 PRO A O 1
ATOM 1678 N N . THR A 1 214 ? 19.910 5.265 7.938 1.00 93.56 214 THR A N 1
ATOM 1679 C CA . THR A 1 214 ? 19.661 6.394 8.841 1.00 93.56 214 THR A CA 1
ATOM 1680 C C . THR A 1 214 ? 18.955 7.517 8.086 1.00 93.56 214 THR A C 1
ATOM 1682 O O . THR A 1 214 ? 18.970 7.549 6.855 1.00 93.56 214 THR A O 1
ATOM 1685 N N . ALA A 1 215 ? 18.407 8.496 8.809 1.00 94.50 215 ALA A N 1
ATOM 1686 C CA . ALA A 1 215 ? 17.826 9.687 8.191 1.00 94.50 215 ALA A CA 1
ATOM 1687 C C . ALA A 1 215 ? 18.836 10.434 7.290 1.00 94.50 215 ALA A C 1
ATOM 1689 O O . ALA A 1 215 ? 18.444 11.034 6.293 1.00 94.50 215 ALA A O 1
ATOM 1690 N N . LEU A 1 216 ? 20.134 10.370 7.610 1.00 96.06 216 LEU A N 1
ATOM 1691 C CA . LEU A 1 216 ? 21.217 11.035 6.874 1.00 96.06 216 LEU A CA 1
ATOM 1692 C C . LEU A 1 216 ? 21.819 10.175 5.754 1.00 96.06 216 LEU A C 1
ATOM 1694 O O . LEU A 1 216 ? 22.651 10.664 4.990 1.00 96.06 216 LEU A O 1
ATOM 1698 N N . SER A 1 217 ? 21.431 8.903 5.658 1.00 95.62 217 SER A N 1
ATOM 1699 C CA . SER A 1 217 ? 21.922 8.015 4.610 1.00 95.62 217 SER A CA 1
ATOM 1700 C C . SER A 1 217 ? 21.461 8.505 3.239 1.00 95.62 217 SER A C 1
ATOM 1702 O O . SER A 1 217 ? 20.343 9.006 3.091 1.00 95.62 217 SER A O 1
ATOM 1704 N N . ASN A 1 218 ? 22.304 8.306 2.227 1.00 9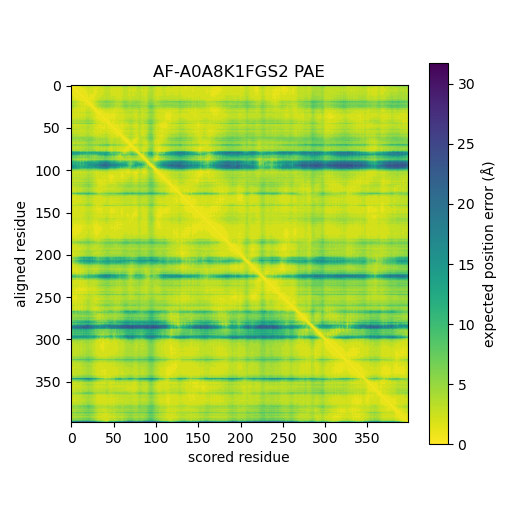5.50 218 ASN A N 1
ATOM 1705 C CA . ASN A 1 218 ? 21.874 8.462 0.845 1.00 95.50 218 ASN A CA 1
ATOM 1706 C C . ASN A 1 218 ? 20.946 7.297 0.461 1.00 95.50 218 ASN A C 1
ATOM 1708 O O . ASN A 1 218 ? 21.150 6.155 0.879 1.00 95.50 218 ASN A O 1
ATOM 1712 N N . ILE A 1 219 ? 19.921 7.584 -0.334 1.00 95.56 219 ILE A N 1
ATOM 1713 C CA . ILE A 1 219 ? 19.040 6.600 -0.952 1.00 95.56 219 ILE A CA 1
ATOM 1714 C C . ILE A 1 219 ? 19.819 5.938 -2.086 1.00 95.56 219 ILE A C 1
ATOM 1716 O O . ILE A 1 219 ? 20.197 6.584 -3.058 1.00 95.56 219 ILE A O 1
ATOM 1720 N N . THR A 1 220 ? 20.058 4.637 -1.959 1.00 92.94 220 THR A N 1
ATOM 1721 C CA . THR A 1 220 ? 20.816 3.854 -2.939 1.00 92.94 220 THR A CA 1
ATOM 1722 C C . THR A 1 220 ? 19.896 3.301 -4.018 1.00 92.94 220 THR A C 1
ATOM 1724 O O . THR A 1 220 ? 19.125 2.384 -3.745 1.00 92.94 220 THR A O 1
ATOM 1727 N N . GLN A 1 221 ? 19.966 3.843 -5.231 1.00 93.62 221 GLN A N 1
ATOM 1728 C CA . GLN A 1 221 ? 19.248 3.333 -6.401 1.00 93.62 221 GLN A CA 1
ATOM 1729 C C . GLN A 1 221 ? 20.259 3.014 -7.487 1.00 93.62 221 GLN A C 1
ATOM 1731 O O . GLN A 1 221 ? 20.659 3.897 -8.236 1.00 93.62 221 GLN A O 1
ATOM 1736 N N . ASP A 1 222 ? 20.709 1.764 -7.528 1.00 91.50 222 ASP A N 1
ATOM 1737 C CA . ASP A 1 222 ? 21.670 1.297 -8.515 1.00 91.50 222 ASP A CA 1
ATOM 1738 C C . ASP A 1 222 ? 20.997 0.594 -9.694 1.00 91.50 222 ASP A C 1
ATOM 1740 O O . ASP A 1 222 ? 20.031 -0.155 -9.548 1.00 91.50 222 ASP A O 1
ATOM 1744 N N . TRP A 1 223 ? 21.551 0.826 -10.879 1.00 89.81 223 TRP A N 1
ATOM 1745 C CA . TRP A 1 223 ? 21.371 -0.047 -12.023 1.00 89.81 223 TRP A CA 1
ATOM 1746 C C . TRP A 1 223 ? 22.552 -1.014 -12.081 1.00 89.81 223 TRP A C 1
ATOM 1748 O O . TRP A 1 223 ? 23.711 -0.626 -11.914 1.00 89.81 223 TRP A O 1
ATOM 1758 N N . GLN A 1 224 ? 22.263 -2.285 -12.338 1.00 85.44 224 GLN A N 1
ATOM 1759 C CA . GLN A 1 224 ? 23.286 -3.298 -12.538 1.00 85.44 224 GLN A CA 1
ATOM 1760 C C . GLN A 1 224 ? 22.913 -4.170 -13.731 1.00 85.44 224 GLN A C 1
ATOM 1762 O O . GLN A 1 224 ? 22.061 -5.051 -13.638 1.00 85.44 224 GLN A O 1
ATOM 1767 N N . GLY A 1 225 ? 23.566 -3.916 -14.862 1.00 77.12 225 GLY A N 1
ATOM 1768 C CA . GLY A 1 225 ? 23.487 -4.797 -16.020 1.00 77.12 225 GLY A CA 1
ATOM 1769 C C . GLY A 1 225 ? 24.195 -6.129 -15.789 1.00 77.12 225 GLY A C 1
ATOM 1770 O O . GLY A 1 225 ? 24.933 -6.320 -14.817 1.00 77.12 225 GLY A O 1
ATOM 1771 N N . GLN A 1 226 ? 23.997 -7.062 -16.718 1.00 75.06 226 GLN A N 1
ATOM 1772 C CA . GLN A 1 226 ? 24.607 -8.385 -16.626 1.00 75.06 226 GLN A CA 1
ATOM 1773 C C . GLN A 1 226 ? 26.135 -8.275 -16.597 1.00 75.06 226 GLN A C 1
ATOM 1775 O O . GLN A 1 226 ? 26.736 -7.739 -17.524 1.00 75.06 226 GLN A O 1
ATOM 1780 N N . SER A 1 227 ? 26.755 -8.795 -15.534 1.00 78.56 227 SER A N 1
ATOM 1781 C CA . SER A 1 227 ? 28.214 -8.790 -15.348 1.00 78.56 227 SER A CA 1
ATOM 1782 C C . SER A 1 227 ? 28.865 -7.398 -15.378 1.00 78.56 227 SER A C 1
ATOM 1784 O O . SER A 1 227 ? 30.071 -7.287 -15.595 1.00 78.56 227 SER A O 1
ATOM 1786 N N . LEU A 1 228 ? 28.086 -6.339 -15.137 1.00 81.62 228 LEU A N 1
ATOM 1787 C CA . LEU A 1 228 ? 28.576 -4.969 -15.014 1.00 81.62 228 LEU A CA 1
ATOM 1788 C C . LEU A 1 228 ? 28.660 -4.552 -13.538 1.00 81.62 228 LEU A C 1
ATOM 1790 O O . LEU A 1 228 ? 27.908 -5.069 -12.698 1.00 81.62 228 LEU A O 1
ATOM 1794 N N . PRO A 1 229 ? 29.573 -3.623 -13.193 1.00 87.38 229 PRO A N 1
ATOM 1795 C CA . PRO A 1 229 ? 29.565 -3.008 -11.877 1.00 87.38 229 PRO A CA 1
ATOM 1796 C C . PRO A 1 229 ? 28.256 -2.241 -11.668 1.00 87.38 229 PRO A C 1
ATOM 1798 O O . PRO A 1 229 ? 27.648 -1.737 -12.616 1.00 87.38 229 PRO A O 1
ATOM 1801 N N . LYS A 1 230 ? 27.841 -2.141 -10.406 1.00 91.19 230 LYS A N 1
ATOM 1802 C CA . LYS A 1 230 ? 26.727 -1.280 -10.013 1.00 91.19 230 LYS A CA 1
ATOM 1803 C C . LYS A 1 230 ? 27.061 0.169 -10.356 1.00 91.19 230 LYS A C 1
ATOM 1805 O O . LYS A 1 230 ? 28.154 0.638 -10.041 1.00 91.19 230 LYS A O 1
ATOM 1810 N N . ILE A 1 231 ? 26.111 0.868 -10.958 1.00 92.31 231 ILE A N 1
ATOM 1811 C CA . ILE A 1 231 ? 26.173 2.306 -11.219 1.00 92.31 231 ILE A CA 1
ATOM 1812 C C . ILE A 1 231 ? 24.960 2.954 -10.572 1.00 92.31 231 ILE A C 1
ATOM 1814 O O . ILE A 1 231 ? 23.836 2.474 -10.716 1.00 92.31 231 ILE A O 1
ATOM 1818 N N . MET A 1 232 ? 25.189 4.028 -9.826 1.00 94.44 232 MET A N 1
ATOM 1819 C CA . MET A 1 232 ? 24.108 4.809 -9.239 1.00 94.44 232 MET A CA 1
ATOM 1820 C C . MET A 1 232 ? 23.246 5.401 -10.358 1.00 94.44 232 MET A C 1
ATOM 1822 O O . MET A 1 232 ? 23.759 5.788 -11.407 1.00 94.44 232 MET A O 1
ATOM 1826 N N . ALA A 1 233 ? 21.931 5.459 -10.168 1.00 95.06 233 ALA A N 1
ATOM 1827 C CA . ALA A 1 233 ? 21.010 5.960 -11.184 1.00 95.06 233 ALA A CA 1
ATOM 1828 C C . ALA A 1 233 ? 21.324 7.414 -11.582 1.00 95.06 233 ALA A C 1
ATOM 1830 O O . ALA A 1 233 ? 21.152 7.786 -12.739 1.00 95.06 233 ALA A O 1
ATOM 1831 N N . GLU A 1 234 ? 21.847 8.204 -10.647 1.00 95.12 234 GLU A N 1
ATOM 1832 C CA . GLU A 1 234 ? 22.343 9.570 -10.828 1.00 95.12 234 GLU A CA 1
ATOM 1833 C C . GLU A 1 234 ? 23.563 9.644 -11.753 1.00 95.12 234 GLU A C 1
ATOM 1835 O O . GLU A 1 234 ? 23.739 10.630 -12.464 1.00 95.12 234 GLU A O 1
ATOM 1840 N N . ASP A 1 235 ? 24.376 8.591 -11.793 1.00 93.88 235 ASP A N 1
ATOM 1841 C CA . ASP A 1 235 ? 25.578 8.510 -12.626 1.00 93.88 235 ASP A CA 1
ATOM 1842 C C . ASP A 1 235 ? 25.304 7.793 -13.960 1.00 93.88 235 ASP A C 1
ATOM 1844 O O . ASP A 1 235 ? 26.117 7.835 -14.885 1.00 93.88 235 ASP A O 1
ATOM 1848 N N . HIS A 1 236 ? 24.155 7.123 -14.092 1.00 92.69 236 HIS A N 1
ATOM 1849 C CA . HIS A 1 236 ? 23.824 6.348 -15.281 1.00 92.69 236 HIS A CA 1
ATOM 1850 C C . HIS A 1 236 ? 23.390 7.257 -16.447 1.00 92.69 236 HIS A C 1
ATOM 1852 O O . HIS A 1 236 ? 22.443 8.030 -16.295 1.00 92.69 236 HIS A O 1
ATOM 1858 N N . PRO A 1 237 ? 23.960 7.114 -17.661 1.00 90.31 237 PRO A N 1
ATOM 1859 C CA . PRO A 1 237 ? 23.761 8.064 -18.765 1.00 90.31 237 PRO A CA 1
ATOM 1860 C C . PRO A 1 237 ? 22.301 8.232 -19.214 1.00 90.31 237 PRO A C 1
ATOM 1862 O O . PRO A 1 237 ? 21.926 9.301 -19.680 1.00 90.31 237 PRO A O 1
ATOM 1865 N N . LEU A 1 238 ? 21.470 7.194 -19.064 1.00 90.12 238 LEU A N 1
ATOM 1866 C CA . LEU A 1 238 ? 20.041 7.248 -19.412 1.00 90.12 238 LEU A CA 1
ATOM 1867 C C . LEU A 1 238 ? 19.111 7.535 -18.225 1.00 90.12 238 LEU A C 1
ATOM 1869 O O . LEU A 1 238 ? 17.964 7.904 -18.444 1.00 90.12 238 LEU A O 1
ATOM 1873 N N . LEU A 1 239 ? 19.566 7.328 -16.983 1.00 93.69 239 LEU A N 1
ATOM 1874 C CA . LEU A 1 239 ? 18.704 7.475 -15.799 1.00 93.69 239 LEU A CA 1
ATOM 1875 C C . LEU A 1 239 ? 18.975 8.796 -15.074 1.00 93.69 239 LEU A C 1
ATOM 1877 O O . LEU A 1 239 ? 18.049 9.382 -14.519 1.00 93.69 239 LEU A O 1
ATOM 1881 N N . SER A 1 240 ? 20.205 9.310 -15.154 1.00 96.12 240 SER A N 1
ATOM 1882 C CA . SER A 1 240 ? 20.649 10.547 -14.511 1.00 96.12 240 SER A CA 1
ATOM 1883 C C . SER A 1 240 ? 19.676 11.719 -14.689 1.00 96.12 240 SER A C 1
ATOM 1885 O O . SER A 1 240 ? 19.354 12.351 -13.680 1.00 96.12 240 SER A O 1
ATOM 1887 N N . PRO A 1 241 ? 19.097 11.978 -15.886 1.00 96.62 241 PRO A N 1
ATOM 1888 C CA . PRO A 1 241 ? 18.145 13.078 -16.057 1.00 96.62 241 PRO A CA 1
ATOM 1889 C C . PRO A 1 241 ? 16.919 13.019 -15.132 1.00 96.62 241 PRO A C 1
ATOM 1891 O O . PRO A 1 241 ? 16.337 14.056 -14.828 1.00 96.62 241 PRO A O 1
ATOM 1894 N N . PHE A 1 242 ? 16.532 11.829 -14.664 1.00 96.69 242 PHE A N 1
ATOM 1895 C CA . PHE A 1 242 ? 15.342 11.615 -13.835 1.00 96.69 242 PHE A CA 1
ATOM 1896 C C . PHE A 1 242 ? 15.651 11.490 -12.341 1.00 96.69 242 PHE A C 1
ATOM 1898 O O . PHE A 1 242 ? 14.769 11.730 -11.519 1.00 96.69 242 PHE A O 1
ATOM 1905 N N . PHE A 1 243 ? 16.889 11.135 -11.984 1.00 97.19 243 PHE A N 1
ATOM 1906 C CA . PHE A 1 243 ? 17.305 10.912 -10.595 1.00 97.19 243 PHE A CA 1
ATOM 1907 C C . PHE A 1 243 ? 18.146 12.059 -10.023 1.00 97.19 243 PHE A C 1
ATOM 1909 O O . PHE A 1 243 ? 17.945 12.431 -8.866 1.00 97.19 243 PHE A O 1
ATOM 1916 N N . SER A 1 244 ? 19.045 12.654 -10.811 1.00 95.44 244 SER A N 1
ATOM 1917 C CA . SER A 1 244 ? 19.949 13.727 -10.367 1.00 95.44 244 SER A CA 1
ATOM 1918 C C . SER A 1 244 ? 19.241 15.002 -9.884 1.00 95.44 244 SER A C 1
ATOM 1920 O O . SER A 1 244 ? 19.730 15.612 -8.934 1.00 95.44 244 SER A O 1
ATOM 1922 N N . PRO A 1 245 ? 18.086 15.417 -10.451 1.00 94.94 245 PRO A N 1
ATOM 1923 C CA . PRO A 1 245 ? 17.334 16.563 -9.927 1.00 94.94 245 PRO A CA 1
ATOM 1924 C C . PRO A 1 245 ? 16.616 16.293 -8.596 1.00 94.94 245 PRO A C 1
ATOM 1926 O O . PRO A 1 245 ? 16.075 17.222 -7.993 1.00 94.94 245 PRO A O 1
ATOM 1929 N N . LEU A 1 246 ? 16.539 15.031 -8.162 1.00 96.50 246 LEU A N 1
ATOM 1930 C CA . LEU A 1 246 ? 15.796 14.633 -6.973 1.00 96.50 246 LEU A CA 1
ATOM 1931 C C . LEU A 1 246 ? 16.705 14.614 -5.732 1.00 96.50 246 LEU A C 1
ATOM 1933 O O . LEU A 1 246 ? 17.851 14.168 -5.826 1.00 96.50 246 LEU A O 1
ATOM 1937 N N . PRO A 1 247 ? 16.194 14.997 -4.546 1.00 95.94 247 PRO A N 1
ATOM 1938 C CA . PRO A 1 247 ? 16.929 14.861 -3.289 1.00 95.94 247 PRO A CA 1
ATOM 1939 C C . PRO A 1 247 ? 17.420 13.424 -3.058 1.00 95.94 247 PRO A C 1
ATOM 1941 O O . PRO A 1 247 ? 16.733 12.463 -3.414 1.00 95.94 247 PRO A O 1
ATOM 1944 N N . ASN A 1 248 ? 18.587 13.247 -2.438 1.00 94.56 248 ASN A N 1
ATOM 1945 C CA . ASN A 1 248 ? 19.219 11.931 -2.313 1.00 94.56 248 ASN A CA 1
ATOM 1946 C C . ASN A 1 248 ? 19.329 11.413 -0.874 1.00 94.56 248 ASN A C 1
ATOM 1948 O O . ASN A 1 248 ? 19.727 10.268 -0.715 1.00 94.56 248 ASN A O 1
ATOM 1952 N N . GLN A 1 249 ? 18.953 12.165 0.164 1.00 95.88 249 GLN A N 1
ATOM 1953 C CA . GLN A 1 249 ? 18.995 11.692 1.557 1.00 95.88 249 GLN A CA 1
ATOM 1954 C C . GLN A 1 249 ? 17.608 11.363 2.106 1.00 95.88 249 GLN A C 1
ATOM 1956 O O . GLN A 1 249 ? 16.644 12.074 1.830 1.00 95.88 249 GLN A O 1
ATOM 1961 N N . TYR A 1 250 ? 17.502 10.330 2.951 1.00 96.31 250 TYR A N 1
ATOM 1962 C CA . TYR A 1 250 ? 16.216 9.868 3.503 1.00 96.31 250 TYR A CA 1
ATOM 1963 C C . TYR A 1 250 ? 15.402 10.981 4.186 1.00 96.31 250 TYR A C 1
ATOM 1965 O O . TYR A 1 250 ? 14.197 11.073 3.962 1.00 96.31 250 TYR A O 1
ATOM 1973 N N . TRP A 1 251 ? 16.036 11.861 4.966 1.00 96.00 251 TRP A N 1
ATOM 1974 C CA . TRP A 1 251 ? 15.350 12.956 5.669 1.00 96.00 251 TRP A CA 1
ATOM 1975 C C . TRP A 1 251 ? 14.659 13.960 4.732 1.00 96.00 251 TRP A C 1
ATOM 1977 O O . TRP A 1 251 ? 13.767 14.687 5.161 1.00 96.00 251 TRP A O 1
ATOM 1987 N N . GLN A 1 252 ? 15.040 14.017 3.454 1.00 96.88 252 GLN A N 1
ATOM 1988 C CA . GLN A 1 252 ? 14.450 14.947 2.488 1.00 96.88 252 GLN A CA 1
ATOM 1989 C C . GLN A 1 252 ? 13.092 14.459 1.964 1.00 96.88 252 GLN A C 1
ATOM 1991 O O . GLN A 1 252 ? 12.339 15.252 1.417 1.00 96.88 252 GLN A O 1
ATOM 1996 N N . TRP A 1 253 ? 12.745 13.184 2.172 1.00 96.75 253 TRP A N 1
ATOM 1997 C CA . TRP A 1 253 ? 11.574 12.527 1.573 1.00 96.75 253 TRP A CA 1
ATOM 1998 C C . TRP A 1 253 ? 10.393 12.330 2.529 1.00 96.75 253 TRP A C 1
ATOM 2000 O O . TRP A 1 253 ? 9.435 11.622 2.208 1.00 96.75 253 TRP A O 1
ATOM 2010 N N . VAL A 1 254 ? 10.444 12.984 3.690 1.00 95.88 254 VAL A N 1
ATOM 2011 C CA . VAL A 1 254 ? 9.445 12.875 4.764 1.00 95.88 254 VAL A CA 1
ATOM 2012 C C . VAL A 1 254 ? 8.039 13.281 4.298 1.00 95.88 254 VAL A C 1
ATOM 2014 O O . VAL A 1 254 ? 7.061 12.670 4.706 1.00 95.88 254 VAL A O 1
ATOM 2017 N N . SER A 1 255 ? 7.911 14.251 3.391 1.00 95.38 255 SER A N 1
ATOM 2018 C CA . SER A 1 255 ? 6.620 14.646 2.809 1.00 95.38 255 SER A CA 1
ATOM 2019 C C . SER A 1 255 ? 6.737 14.835 1.303 1.00 95.38 255 SER A C 1
ATOM 2021 O O . SER A 1 255 ? 7.720 15.403 0.836 1.00 95.38 255 SER A O 1
ATOM 2023 N N . GLY A 1 256 ? 5.720 14.406 0.551 1.00 94.56 256 GLY A N 1
ATOM 2024 C CA . GLY A 1 256 ? 5.593 14.702 -0.878 1.00 94.56 256 GLY A CA 1
ATOM 2025 C C . GLY A 1 256 ? 5.300 16.181 -1.143 1.00 94.56 256 GLY A C 1
ATOM 2026 O O . GLY A 1 256 ? 5.581 16.681 -2.225 1.00 94.56 256 GLY A O 1
ATOM 2027 N N . THR A 1 257 ? 4.805 16.912 -0.139 1.00 94.69 257 THR A N 1
ATOM 2028 C CA . THR A 1 257 ? 4.469 18.342 -0.242 1.00 94.69 257 THR A CA 1
ATOM 2029 C C . THR A 1 257 ? 5.651 19.278 0.023 1.00 94.69 257 THR A C 1
ATOM 2031 O O . THR A 1 257 ? 5.471 20.492 0.033 1.00 94.69 257 THR A O 1
ATOM 2034 N N . ASP A 1 258 ? 6.833 18.733 0.316 1.00 94.44 258 ASP A N 1
ATOM 2035 C CA . ASP A 1 258 ? 8.014 19.490 0.744 1.00 94.44 258 ASP A CA 1
ATOM 2036 C C . ASP A 1 258 ? 9.278 18.965 0.038 1.00 94.44 258 ASP A C 1
ATOM 2038 O O . ASP A 1 258 ? 10.240 18.511 0.663 1.00 94.44 258 ASP A O 1
ATOM 2042 N N . LEU A 1 259 ? 9.221 18.988 -1.300 1.00 94.12 259 LEU A N 1
ATOM 2043 C CA . LEU A 1 259 ? 10.259 18.531 -2.236 1.00 94.12 259 LEU A CA 1
ATOM 2044 C C . LEU A 1 259 ? 10.661 19.627 -3.246 1.00 94.12 259 LEU A C 1
ATOM 2046 O O . LEU A 1 259 ? 11.178 19.341 -4.331 1.00 94.12 259 LEU A O 1
ATOM 2050 N N . GLY A 1 260 ? 10.397 20.897 -2.923 1.00 92.12 260 GLY A N 1
ATOM 2051 C CA . GLY A 1 260 ? 10.633 22.029 -3.825 1.00 92.12 260 GLY A CA 1
ATOM 2052 C C . GLY A 1 260 ? 9.814 21.906 -5.113 1.00 92.12 260 GLY A C 1
ATOM 2053 O O . GLY A 1 260 ? 8.614 21.635 -5.058 1.00 92.12 260 GLY A O 1
ATOM 2054 N N . ASN A 1 261 ? 10.462 22.050 -6.272 1.00 91.06 261 ASN A N 1
ATOM 2055 C CA . ASN A 1 261 ? 9.816 21.939 -7.590 1.00 91.06 261 ASN A CA 1
ATOM 2056 C C . ASN A 1 261 ? 9.247 20.542 -7.890 1.00 91.06 261 ASN A C 1
ATOM 2058 O O . ASN A 1 261 ? 8.462 20.395 -8.819 1.00 91.06 261 ASN A O 1
ATOM 2062 N N . ASN A 1 262 ? 9.639 19.529 -7.115 1.00 92.31 262 ASN A N 1
ATOM 2063 C CA . ASN A 1 262 ? 9.162 18.158 -7.258 1.00 92.31 262 ASN A CA 1
ATOM 2064 C C . ASN A 1 262 ? 8.005 17.836 -6.296 1.00 92.31 262 ASN A C 1
ATOM 2066 O O . ASN A 1 262 ? 7.664 16.669 -6.121 1.00 92.31 262 ASN A O 1
ATOM 2070 N N . SER A 1 263 ? 7.449 18.842 -5.611 1.00 94.88 263 SER A N 1
ATOM 2071 C CA . SER A 1 263 ? 6.361 18.633 -4.653 1.00 94.88 263 SER A CA 1
ATOM 2072 C C . SER A 1 263 ? 5.065 18.251 -5.362 1.00 94.88 263 SER A C 1
ATOM 2074 O O . SER A 1 263 ? 4.745 18.787 -6.421 1.00 94.88 263 SER A O 1
ATOM 2076 N N . TYR A 1 264 ? 4.288 17.365 -4.749 1.00 93.75 264 TYR A N 1
ATOM 2077 C CA . TYR A 1 264 ? 3.003 16.912 -5.270 1.00 93.75 264 TYR A CA 1
ATOM 2078 C C . TYR A 1 264 ? 2.009 16.641 -4.141 1.00 93.75 264 TYR A C 1
ATOM 2080 O O . TYR A 1 264 ? 2.354 16.563 -2.960 1.00 93.75 264 TYR A O 1
ATOM 2088 N N . THR A 1 265 ? 0.744 16.501 -4.525 1.00 92.25 265 THR A N 1
ATOM 2089 C CA . THR A 1 265 ? -0.346 16.081 -3.643 1.00 92.25 265 THR A CA 1
ATOM 2090 C C . THR A 1 265 ? -1.188 15.038 -4.360 1.00 92.25 265 THR A C 1
ATOM 2092 O O . THR A 1 265 ? -1.264 15.037 -5.588 1.00 92.25 265 THR A O 1
ATOM 2095 N N . TYR A 1 266 ? -1.820 14.154 -3.596 1.00 90.81 266 TYR A N 1
ATOM 2096 C CA . TYR A 1 266 ? -2.797 13.219 -4.137 1.00 90.81 266 TYR A CA 1
ATOM 2097 C C . TYR A 1 266 ? -4.193 13.823 -4.104 1.00 90.81 266 TYR A C 1
ATOM 2099 O O . TYR A 1 266 ? -4.601 14.428 -3.107 1.00 90.81 266 TYR A O 1
ATOM 2107 N N . GLU A 1 267 ? -4.958 13.563 -5.158 1.00 87.56 267 GLU A N 1
ATOM 2108 C CA . GLU A 1 267 ? -6.402 13.732 -5.123 1.00 87.56 267 GLU A CA 1
ATOM 2109 C C . GLU A 1 267 ? -7.018 12.610 -4.272 1.00 87.56 267 GLU A C 1
ATOM 2111 O O . GLU A 1 267 ? -6.946 11.422 -4.600 1.00 87.56 267 GLU A O 1
ATOM 2116 N N . LYS A 1 268 ? -7.576 12.990 -3.121 1.00 80.88 268 LYS A N 1
ATOM 2117 C CA . LYS A 1 268 ? -8.173 12.051 -2.166 1.00 80.88 268 LYS A CA 1
ATOM 2118 C C . LYS A 1 268 ? -9.560 11.657 -2.648 1.00 80.88 268 LYS A C 1
ATOM 2120 O O . LYS A 1 268 ? -10.405 12.523 -2.865 1.00 80.88 268 LYS A O 1
ATOM 2125 N N . ASP A 1 269 ? -9.804 10.359 -2.759 1.00 83.94 269 ASP A N 1
ATOM 2126 C CA . ASP A 1 269 ? -11.124 9.852 -3.099 1.00 83.94 269 ASP A CA 1
ATOM 2127 C C . ASP A 1 269 ? -12.086 9.861 -1.894 1.00 83.94 269 ASP A C 1
ATOM 2129 O O . ASP A 1 269 ? -11.760 10.322 -0.794 1.00 83.94 269 ASP A O 1
ATOM 2133 N N . ALA A 1 270 ? -13.291 9.318 -2.095 1.00 83.00 270 ALA A N 1
ATOM 2134 C CA . ALA A 1 270 ? -14.307 9.220 -1.055 1.00 83.00 270 ALA A CA 1
ATOM 2135 C C . ALA A 1 270 ? -13.815 8.489 0.207 1.00 83.00 270 ALA A C 1
ATOM 2137 O O . ALA A 1 270 ? -14.139 8.929 1.311 1.00 83.00 270 ALA A O 1
ATOM 2138 N N . LEU A 1 271 ? -13.037 7.407 0.081 1.00 86.56 271 LEU A N 1
ATOM 2139 C CA . LEU A 1 271 ? -12.587 6.630 1.235 1.00 86.56 271 LEU A CA 1
ATOM 2140 C C . LEU A 1 271 ? -11.663 7.460 2.126 1.00 86.56 271 LEU A C 1
ATOM 2142 O O . LEU A 1 271 ? -11.898 7.577 3.336 1.00 86.56 271 LEU A O 1
ATOM 2146 N N . PHE A 1 272 ? -10.654 8.085 1.521 1.00 83.31 272 PHE A N 1
ATOM 2147 C CA . PHE A 1 272 ? -9.687 8.903 2.246 1.00 83.31 272 PHE A CA 1
ATOM 2148 C C . PHE A 1 272 ? -10.294 10.217 2.745 1.00 83.31 272 PHE A C 1
ATOM 2150 O O . PHE A 1 272 ? -10.015 10.628 3.874 1.00 83.31 272 PHE A O 1
ATOM 2157 N N . ALA A 1 273 ? -11.182 10.844 1.970 1.00 85.19 273 ALA A N 1
ATOM 2158 C CA . ALA A 1 273 ? -11.916 12.027 2.411 1.00 85.19 273 ALA A CA 1
ATOM 2159 C C . ALA A 1 273 ? -12.779 11.728 3.649 1.00 85.19 273 ALA A C 1
ATOM 2161 O O . ALA A 1 273 ? -12.780 12.500 4.609 1.00 85.19 273 ALA A O 1
ATOM 2162 N N . ILE A 1 274 ? -13.468 10.581 3.676 1.00 86.62 274 ILE A N 1
ATOM 2163 C CA . ILE A 1 274 ? -14.273 10.148 4.824 1.00 86.62 274 ILE A CA 1
ATOM 2164 C C . ILE A 1 274 ? -13.400 9.937 6.070 1.00 86.62 274 ILE A C 1
ATOM 2166 O O . ILE A 1 274 ? -13.781 10.398 7.150 1.00 86.62 274 ILE A O 1
ATOM 2170 N N . LEU A 1 275 ? -12.230 9.296 5.942 1.00 85.44 275 LEU A N 1
ATOM 2171 C CA . LEU A 1 275 ? -11.286 9.115 7.056 1.00 85.44 275 LEU A CA 1
ATOM 2172 C C . LEU A 1 275 ? -10.876 10.450 7.683 1.00 85.44 275 LEU A C 1
ATOM 2174 O O . LEU A 1 275 ? -10.899 10.593 8.910 1.00 85.44 275 LEU A O 1
ATOM 2178 N N . GLN A 1 276 ? -10.513 11.421 6.845 1.00 81.38 276 GLN A N 1
ATOM 2179 C CA . GLN A 1 276 ? -10.033 12.725 7.296 1.00 81.38 276 GLN A CA 1
ATOM 2180 C C . GLN A 1 276 ? -11.152 13.567 7.911 1.00 81.38 276 GLN A C 1
ATOM 2182 O O . GLN A 1 276 ? -11.004 14.056 9.030 1.00 81.38 276 GLN A O 1
ATOM 2187 N N . ASN A 1 277 ? -12.300 13.667 7.237 1.00 84.50 277 ASN A N 1
ATOM 2188 C CA . ASN A 1 277 ? -13.431 14.485 7.688 1.00 84.50 277 ASN A CA 1
ATOM 2189 C C . ASN A 1 277 ? -14.017 14.008 9.024 1.00 84.50 277 ASN A C 1
ATOM 2191 O O . ASN A 1 277 ? -14.554 14.805 9.791 1.00 84.50 277 ASN A O 1
ATOM 2195 N N . ASN A 1 278 ? -13.888 12.715 9.327 1.00 83.94 278 ASN A N 1
ATOM 2196 C CA . ASN A 1 278 ? -14.331 12.137 10.593 1.00 83.94 278 ASN A CA 1
ATOM 2197 C C . ASN A 1 278 ? -13.214 12.061 11.650 1.00 83.94 278 ASN A C 1
ATOM 2199 O O . ASN A 1 278 ? -13.432 11.539 12.745 1.00 83.94 278 ASN A O 1
ATOM 2203 N N . GLY A 1 279 ? -12.013 12.572 11.349 1.00 82.12 279 GLY A N 1
ATOM 2204 C CA . GLY A 1 279 ? -10.873 12.565 12.265 1.00 82.12 279 GLY A CA 1
ATOM 2205 C C . GLY A 1 279 ? -10.429 11.156 12.655 1.00 82.12 279 GLY A C 1
ATOM 2206 O O . GLY A 1 279 ? -10.027 10.931 13.795 1.00 82.12 279 GLY A O 1
ATOM 2207 N N . ILE A 1 280 ? -10.573 10.190 11.744 1.00 83.81 280 ILE A N 1
ATOM 2208 C CA . ILE A 1 280 ? -10.257 8.768 11.952 1.00 83.81 280 ILE A CA 1
ATOM 2209 C C . ILE A 1 280 ? -8.817 8.454 11.588 1.00 83.81 280 ILE A C 1
ATOM 2211 O O . ILE A 1 280 ? -8.204 7.589 12.204 1.00 83.81 280 ILE A O 1
ATOM 2215 N N . SER A 1 281 ? -8.257 9.216 10.658 1.00 81.75 281 SER A N 1
ATOM 2216 C CA . SER A 1 281 ? -6.855 9.112 10.290 1.00 81.75 281 SER A CA 1
ATOM 2217 C C . SER A 1 281 ? -5.903 9.652 11.358 1.00 81.75 281 SER A C 1
ATOM 2219 O O . SER A 1 281 ? -4.709 9.586 11.109 1.00 81.75 281 SER A O 1
ATOM 2221 N N . CYS A 1 282 ? -6.391 10.181 12.499 1.00 86.19 282 CYS A N 1
ATOM 2222 C CA . CYS A 1 282 ? -5.554 10.913 13.449 1.00 86.19 282 CYS A CA 1
ATOM 2223 C C . CYS A 1 282 ? -5.590 10.549 14.924 1.00 86.19 282 CYS A C 1
ATOM 2225 O O . CYS A 1 282 ? -6.655 10.186 15.433 1.00 86.19 282 CYS A O 1
ATOM 2227 N N . PRO A 1 283 ? -4.444 10.712 15.631 1.00 80.56 283 PRO A N 1
ATOM 2228 C CA . PRO A 1 283 ? -4.419 10.663 17.080 1.00 80.56 283 PRO A CA 1
ATOM 2229 C C . PRO A 1 283 ? -5.396 11.690 17.632 1.00 80.56 283 PRO A C 1
ATOM 2231 O O . PRO A 1 283 ? -5.355 12.871 17.286 1.00 80.56 283 PRO A O 1
ATOM 2234 N N . GLN A 1 284 ? -6.294 11.245 18.500 1.00 77.00 284 GLN A N 1
ATOM 2235 C CA . GLN A 1 284 ? -7.179 12.139 19.226 1.00 77.00 284 GLN A CA 1
ATOM 2236 C C . GLN A 1 284 ? -7.221 11.710 20.682 1.00 77.00 284 GLN A C 1
ATOM 2238 O O . GLN A 1 284 ? -7.512 10.555 20.989 1.00 77.00 284 GLN A O 1
ATOM 2243 N N . ASN A 1 285 ? -7.005 12.676 21.574 1.00 62.66 285 ASN A N 1
ATOM 2244 C CA . ASN A 1 285 ? -7.049 12.461 23.022 1.00 62.66 285 ASN A CA 1
ATOM 2245 C C . ASN A 1 285 ? -8.465 12.151 23.533 1.00 62.66 285 ASN A C 1
ATOM 2247 O O . ASN A 1 285 ? -8.625 11.665 24.648 1.00 62.66 285 ASN A O 1
ATOM 2251 N N . ARG A 1 286 ? -9.504 12.450 22.743 1.00 65.94 286 ARG A N 1
ATOM 2252 C CA . ARG A 1 286 ? -10.897 12.124 23.063 1.00 65.94 286 ARG A CA 1
ATOM 2253 C C . ARG A 1 286 ? -11.498 11.279 21.952 1.00 65.94 286 ARG A C 1
ATOM 2255 O O . ARG A 1 286 ? -11.458 11.662 20.784 1.00 65.94 286 ARG A O 1
ATOM 2262 N N . ALA A 1 287 ? -12.080 10.147 22.329 1.00 68.69 287 ALA A N 1
ATOM 2263 C CA . ALA A 1 287 ? -12.902 9.363 21.426 1.00 68.69 287 ALA A CA 1
ATOM 2264 C C . ALA A 1 287 ? -14.225 10.101 21.176 1.00 68.69 287 ALA A C 1
ATOM 2266 O O . ALA A 1 287 ? -14.946 10.436 22.116 1.00 68.69 287 ALA A O 1
ATOM 2267 N N . ARG A 1 288 ? -14.538 10.372 19.906 1.00 76.44 288 ARG A N 1
ATOM 2268 C CA . ARG A 1 288 ? -15.834 10.909 19.486 1.00 76.44 288 ARG A CA 1
ATOM 2269 C C . ARG A 1 288 ? -16.614 9.800 18.794 1.00 76.44 288 ARG A C 1
ATOM 2271 O O . ARG A 1 288 ? -16.051 9.088 17.966 1.00 76.44 288 ARG A O 1
ATOM 2278 N N . ARG A 1 289 ? -17.909 9.692 19.105 1.00 83.75 289 ARG A N 1
ATOM 2279 C CA . ARG A 1 289 ? -18.808 8.822 18.344 1.00 83.75 289 ARG A CA 1
ATOM 2280 C C . ARG A 1 289 ? -18.867 9.265 16.887 1.00 83.75 289 ARG A C 1
ATOM 2282 O O . ARG A 1 289 ? -19.018 10.456 16.604 1.00 83.75 289 ARG A O 1
ATOM 2289 N N . LEU A 1 290 ? -18.775 8.297 15.989 1.00 88.69 290 LEU A N 1
ATOM 2290 C CA . LEU A 1 290 ? -18.868 8.507 14.553 1.00 88.69 290 LEU A CA 1
ATOM 2291 C C . LEU A 1 290 ? -20.328 8.515 14.112 1.00 88.69 290 LEU A C 1
ATOM 2293 O O . LEU A 1 290 ? -21.138 7.729 14.607 1.00 88.69 290 LEU A O 1
ATOM 2297 N N . ALA A 1 291 ? -20.655 9.411 13.186 1.00 86.81 291 ALA A N 1
ATOM 2298 C CA . ALA A 1 291 ? -21.955 9.438 12.537 1.00 86.81 291 ALA A CA 1
ATOM 2299 C C . ALA A 1 291 ? -21.910 8.607 11.252 1.00 86.81 291 ALA A C 1
ATOM 2301 O O . ALA A 1 291 ? -20.921 8.632 10.520 1.00 86.81 291 ALA A O 1
ATOM 2302 N N . VAL A 1 292 ? -23.005 7.910 10.957 1.00 88.56 292 VAL A N 1
ATOM 2303 C CA . VAL A 1 292 ? -23.173 7.242 9.663 1.00 88.56 292 VAL A CA 1
ATOM 2304 C C . VAL A 1 292 ? -23.353 8.276 8.550 1.00 88.56 292 VAL A C 1
ATOM 2306 O O . VAL A 1 292 ? -23.957 9.332 8.740 1.00 88.56 292 VAL A O 1
ATOM 2309 N N . THR A 1 293 ? -22.842 7.956 7.366 1.00 88.12 293 THR A N 1
ATOM 2310 C CA . THR A 1 293 ? -22.966 8.771 6.157 1.00 88.12 293 THR A CA 1
ATOM 2311 C C . THR A 1 293 ? -24.132 8.275 5.303 1.00 88.12 293 THR A C 1
ATOM 2313 O O . THR A 1 293 ? -24.326 7.071 5.113 1.00 88.12 293 THR A O 1
ATOM 2316 N N . ARG A 1 294 ? -24.927 9.202 4.755 1.00 87.69 294 ARG A N 1
ATOM 2317 C CA . ARG A 1 294 ? -26.038 8.858 3.859 1.00 87.69 294 ARG A CA 1
ATOM 2318 C C . ARG A 1 294 ? -25.496 8.240 2.569 1.00 87.69 294 ARG A C 1
ATOM 2320 O O . ARG A 1 294 ? -24.707 8.863 1.866 1.00 87.69 294 ARG A O 1
ATOM 2327 N N . ILE A 1 295 ? -25.980 7.048 2.226 1.00 87.19 295 ILE A N 1
ATOM 2328 C CA . ILE A 1 295 ? -25.676 6.419 0.937 1.00 87.19 295 ILE A CA 1
ATOM 2329 C C . ILE A 1 295 ? -26.482 7.150 -0.149 1.00 87.19 295 ILE A C 1
ATOM 2331 O O . ILE A 1 295 ? -27.711 7.225 -0.033 1.00 87.19 295 ILE A O 1
ATOM 2335 N N . PRO A 1 296 ? -25.837 7.699 -1.193 1.00 83.75 296 PRO A N 1
ATOM 2336 C CA . PRO A 1 296 ? -26.553 8.356 -2.275 1.00 83.75 296 PRO A CA 1
ATOM 2337 C C . PRO A 1 296 ? -27.440 7.339 -3.021 1.00 83.75 296 PRO A C 1
ATOM 2339 O O . PRO A 1 296 ? -26.985 6.223 -3.299 1.00 83.75 296 PRO A O 1
ATOM 2342 N N . PRO A 1 297 ? -28.699 7.696 -3.351 1.00 78.38 297 PRO A N 1
ATOM 2343 C CA . PRO A 1 297 ? -29.611 6.800 -4.067 1.00 78.38 297 PRO A CA 1
ATOM 2344 C C . PRO A 1 297 ? -29.143 6.542 -5.506 1.00 78.38 297 PRO A C 1
ATOM 2346 O O . PRO A 1 297 ? -29.308 5.441 -6.025 1.00 78.38 297 PRO A O 1
ATOM 2349 N N . THR A 1 298 ? -28.509 7.542 -6.118 1.00 76.00 298 THR A N 1
ATOM 2350 C CA . THR A 1 298 ? -27.885 7.488 -7.440 1.00 76.00 298 THR A CA 1
ATOM 2351 C C . THR A 1 298 ? -26.401 7.804 -7.276 1.00 76.00 298 THR A C 1
ATOM 2353 O O . THR A 1 298 ? -26.042 8.918 -6.899 1.00 76.00 298 THR A O 1
ATOM 2356 N N . GLY A 1 299 ? -25.540 6.818 -7.500 1.00 74.81 299 GLY A N 1
ATOM 2357 C CA . GLY A 1 299 ? -24.090 6.941 -7.370 1.00 74.81 299 GLY A CA 1
ATOM 2358 C C . GLY A 1 299 ? -23.415 5.668 -7.859 1.00 74.81 299 GLY A C 1
ATOM 2359 O O . GLY A 1 299 ? -24.051 4.608 -7.896 1.00 74.81 299 GLY A O 1
ATOM 2360 N N . ASP A 1 300 ? -22.148 5.771 -8.251 1.00 88.38 300 ASP A N 1
ATOM 2361 C CA . ASP A 1 300 ? -21.401 4.621 -8.740 1.00 88.38 300 ASP A CA 1
ATOM 2362 C C . ASP A 1 300 ? -21.248 3.548 -7.643 1.00 88.38 300 ASP A C 1
ATOM 2364 O O . ASP A 1 300 ? -21.297 3.804 -6.432 1.00 88.38 300 ASP A O 1
ATOM 2368 N N . MET A 1 301 ? -21.101 2.303 -8.087 1.00 88.94 301 MET A N 1
ATOM 2369 C CA . MET A 1 301 ? -21.053 1.132 -7.215 1.00 88.94 301 MET A CA 1
ATOM 2370 C C . MET A 1 301 ? -19.877 1.178 -6.228 1.00 88.94 301 MET A C 1
ATOM 2372 O O . MET A 1 301 ? -20.015 0.724 -5.088 1.00 88.94 301 MET A O 1
ATOM 2376 N N . ARG A 1 302 ? -18.739 1.750 -6.637 1.00 90.94 302 ARG A N 1
ATOM 2377 C CA . ARG A 1 302 ? -17.531 1.869 -5.814 1.00 90.94 302 ARG A CA 1
ATOM 2378 C C . ARG A 1 302 ? -17.788 2.825 -4.647 1.00 90.94 302 ARG A C 1
ATOM 2380 O O . ARG A 1 302 ? -17.645 2.412 -3.498 1.00 90.94 302 ARG A O 1
ATOM 2387 N N . THR A 1 303 ? -18.278 4.035 -4.912 1.00 90.50 303 THR A N 1
ATOM 2388 C CA . THR A 1 303 ? -18.614 5.032 -3.878 1.00 90.50 303 THR A CA 1
ATOM 2389 C C . THR A 1 303 ? -19.638 4.494 -2.880 1.00 90.50 303 THR A C 1
ATOM 2391 O O . THR A 1 303 ? -19.470 4.624 -1.666 1.00 90.50 303 THR A O 1
ATOM 2394 N N . ARG A 1 304 ? -20.690 3.821 -3.364 1.00 91.69 304 ARG A N 1
ATOM 2395 C CA . ARG A 1 304 ? -21.709 3.230 -2.480 1.00 91.69 304 ARG A CA 1
ATOM 2396 C C . ARG A 1 304 ? -21.125 2.136 -1.581 1.00 91.69 304 ARG A C 1
ATOM 2398 O O . ARG A 1 304 ? -21.486 2.077 -0.407 1.00 91.69 304 ARG A O 1
ATOM 2405 N N . SER A 1 305 ? -20.221 1.306 -2.106 1.00 93.75 305 SER A N 1
ATOM 2406 C CA . SER A 1 305 ? -19.557 0.240 -1.340 1.00 93.75 305 SER A CA 1
ATOM 2407 C C . SER A 1 305 ? -18.668 0.806 -0.236 1.00 93.75 305 SER A C 1
ATOM 2409 O O . SER A 1 305 ? -18.730 0.337 0.900 1.00 93.75 305 SER A O 1
ATOM 2411 N N . VAL A 1 306 ? -17.910 1.861 -0.546 1.00 93.75 306 VAL A N 1
ATOM 2412 C CA . VAL A 1 306 ? -17.072 2.589 0.417 1.00 93.75 306 VAL A CA 1
ATOM 2413 C C . VAL A 1 306 ? -17.919 3.176 1.550 1.00 93.75 306 VAL A C 1
ATOM 2415 O O . VAL A 1 306 ? -17.613 2.956 2.720 1.00 93.75 306 VAL A O 1
ATOM 2418 N N . ILE A 1 307 ? -19.033 3.850 1.237 1.00 92.75 307 ILE A N 1
ATOM 2419 C CA . ILE A 1 307 ? -19.919 4.428 2.264 1.00 92.75 307 ILE A CA 1
ATOM 2420 C C . ILE A 1 307 ? -20.564 3.334 3.129 1.00 92.75 307 ILE A C 1
ATOM 2422 O O . ILE A 1 307 ? -20.670 3.497 4.344 1.00 92.75 307 ILE A O 1
ATOM 2426 N N . LYS A 1 308 ? -20.976 2.201 2.543 1.00 94.06 308 LYS A N 1
ATOM 2427 C CA . LYS A 1 308 ? -21.489 1.057 3.317 1.00 94.06 308 LYS A CA 1
ATOM 2428 C C . LYS A 1 308 ? -20.440 0.503 4.283 1.00 94.06 308 LYS A C 1
ATOM 2430 O O . LYS A 1 308 ? -20.755 0.310 5.456 1.00 94.06 308 LYS A O 1
ATOM 2435 N N . ALA A 1 309 ? -19.208 0.306 3.810 1.00 95.00 309 ALA A N 1
ATOM 2436 C CA . ALA A 1 309 ? -18.093 -0.140 4.644 1.00 95.00 309 ALA A CA 1
ATOM 2437 C C . ALA A 1 309 ? -17.800 0.861 5.773 1.00 95.00 309 ALA A C 1
ATOM 2439 O O . ALA A 1 309 ? -17.612 0.459 6.918 1.00 95.00 309 ALA A O 1
ATOM 2440 N N . PHE A 1 310 ? -17.860 2.164 5.485 1.00 95.00 310 PHE A N 1
ATOM 2441 C CA . PHE A 1 310 ? -17.716 3.207 6.496 1.00 95.00 310 PHE A CA 1
ATOM 2442 C C . PHE A 1 310 ? -18.843 3.203 7.538 1.00 95.00 310 PHE A C 1
ATOM 2444 O O . PHE A 1 310 ? -18.592 3.402 8.726 1.00 95.00 310 PHE A O 1
ATOM 2451 N N . ASN A 1 311 ? -20.089 2.989 7.117 1.00 95.25 311 ASN A N 1
ATOM 2452 C CA . ASN A 1 311 ? -21.226 2.926 8.032 1.00 95.25 311 ASN A CA 1
ATOM 2453 C C . ASN A 1 311 ? -21.131 1.714 8.954 1.00 95.25 311 ASN A C 1
ATOM 2455 O O . ASN A 1 311 ? -21.358 1.862 10.150 1.00 95.25 311 ASN A O 1
ATOM 2459 N N . LEU A 1 312 ? -20.748 0.551 8.414 1.00 96.25 312 LEU A N 1
ATOM 2460 C CA . LEU A 1 312 ? -20.440 -0.629 9.219 1.00 96.25 312 LEU A CA 1
ATOM 2461 C C . LEU A 1 312 ? -19.351 -0.300 10.238 1.00 96.25 312 LEU A C 1
ATOM 2463 O O . LEU A 1 312 ? -19.577 -0.450 11.435 1.00 96.25 312 LEU A O 1
ATOM 2467 N N . PHE A 1 313 ? -18.211 0.206 9.756 1.00 96.19 313 PHE A N 1
ATOM 2468 C CA . PHE A 1 313 ? -17.084 0.610 10.587 1.00 96.19 313 PHE A CA 1
ATOM 2469 C C . PHE A 1 313 ? -17.523 1.566 11.703 1.00 96.19 313 PHE A C 1
ATOM 2471 O O . PHE A 1 313 ? -17.192 1.342 12.860 1.00 96.19 313 PHE A O 1
ATOM 2478 N N . SER A 1 314 ? -18.319 2.586 11.382 1.00 95.56 314 SER A N 1
ATOM 2479 C CA . SER A 1 314 ? -18.808 3.570 12.350 1.00 95.56 314 SER A CA 1
ATOM 2480 C C . SER A 1 314 ? -19.644 2.924 13.452 1.00 95.56 314 SER A C 1
ATOM 2482 O O . SER A 1 314 ? -19.443 3.242 14.623 1.00 95.56 314 SER A O 1
ATOM 2484 N N . THR A 1 315 ? -20.552 2.007 13.100 1.00 96.81 315 THR A N 1
ATOM 2485 C CA . THR A 1 315 ? -21.366 1.266 14.072 1.00 96.81 315 THR A CA 1
ATOM 2486 C C . THR A 1 315 ? -20.478 0.427 14.987 1.00 96.81 315 THR A C 1
ATOM 2488 O O . THR A 1 315 ? -20.466 0.647 16.197 1.00 96.81 315 THR A O 1
ATOM 2491 N N . VAL A 1 316 ? -19.660 -0.467 14.422 1.00 97.38 316 VAL A N 1
ATOM 2492 C CA . VAL A 1 316 ? -18.870 -1.409 15.232 1.00 97.38 316 VAL A CA 1
ATOM 2493 C C . VAL A 1 316 ? -17.745 -0.727 16.008 1.00 97.38 316 VAL A C 1
ATOM 2495 O O . VAL A 1 316 ? -17.378 -1.184 17.087 1.00 97.38 316 VAL A O 1
ATOM 2498 N N . PHE A 1 317 ? -17.224 0.396 15.513 1.00 96.31 317 PHE A N 1
ATOM 2499 C CA . PHE A 1 317 ? -16.266 1.223 16.238 1.00 96.31 317 PHE A CA 1
ATOM 2500 C C . PHE A 1 317 ? -16.912 1.941 17.422 1.00 96.31 317 PHE A C 1
ATOM 2502 O O . PHE A 1 317 ? -16.320 1.990 18.497 1.00 96.31 317 PHE A O 1
ATOM 2509 N N . ASN A 1 318 ? -18.125 2.480 17.263 1.00 95.81 318 ASN A N 1
ATOM 2510 C CA . ASN A 1 318 ? -18.861 3.085 18.374 1.00 95.81 318 ASN A CA 1
ATOM 2511 C C . ASN A 1 318 ? -19.197 2.054 19.461 1.00 95.81 318 ASN A C 1
ATOM 2513 O O . ASN A 1 318 ? -19.121 2.385 20.646 1.00 95.81 318 ASN A O 1
ATOM 2517 N N . ASP A 1 319 ? -19.531 0.825 19.065 1.00 97.06 319 ASP A N 1
ATOM 2518 C CA . ASP A 1 319 ? -19.780 -0.275 19.997 1.00 97.06 319 ASP A CA 1
ATOM 2519 C C . ASP A 1 319 ? -18.484 -0.711 20.696 1.00 97.06 319 ASP A C 1
ATOM 2521 O O . ASP A 1 319 ? -18.463 -0.868 21.916 1.00 97.06 319 ASP A O 1
ATOM 2525 N N . ALA A 1 320 ? -17.373 -0.813 19.957 1.00 96.94 320 ALA A N 1
ATOM 2526 C CA . ALA A 1 320 ? -16.053 -1.081 20.524 1.00 96.94 320 ALA A CA 1
ATOM 2527 C C . ALA A 1 320 ? -15.618 0.007 21.517 1.00 96.94 320 ALA A C 1
ATOM 2529 O O . ALA A 1 320 ? -15.156 -0.306 22.610 1.00 96.94 320 ALA A O 1
ATOM 2530 N N . LEU A 1 321 ? -15.835 1.284 21.195 1.00 94.62 321 LEU A N 1
ATOM 2531 C CA . LEU A 1 321 ? -15.552 2.409 22.092 1.00 94.62 321 LEU A CA 1
ATOM 2532 C C . LEU A 1 321 ? -16.338 2.359 23.407 1.00 94.62 321 LEU A C 1
ATOM 2534 O O . LEU A 1 321 ? -15.903 2.963 24.383 1.00 94.62 321 LEU A O 1
ATOM 2538 N N . ALA A 1 322 ? -17.497 1.697 23.442 1.00 95.56 322 ALA A N 1
ATOM 2539 C CA . ALA A 1 322 ? -18.295 1.575 24.658 1.00 95.56 322 ALA A CA 1
ATOM 2540 C C . ALA A 1 322 ? -17.740 0.529 25.641 1.00 95.56 322 ALA A C 1
ATOM 2542 O O . ALA A 1 322 ? -18.105 0.560 26.815 1.00 95.56 322 ALA A O 1
ATOM 2543 N N . VAL A 1 323 ? -16.888 -0.387 25.171 1.00 96.06 323 VAL A N 1
ATOM 2544 C CA . VAL A 1 323 ? -16.364 -1.516 25.960 1.00 96.06 323 VAL A CA 1
ATOM 2545 C C . VAL A 1 323 ? -14.839 -1.523 26.091 1.00 96.06 323 VAL A C 1
ATOM 2547 O O . VAL A 1 323 ? -14.310 -2.221 26.952 1.00 96.06 323 VAL A O 1
ATOM 2550 N N . GLU A 1 324 ? -14.131 -0.748 25.271 1.00 94.69 324 GLU A N 1
ATOM 2551 C CA . GLU A 1 324 ? -12.672 -0.645 25.283 1.00 94.69 324 GLU A CA 1
ATOM 2552 C C . GLU A 1 324 ? -12.152 0.559 26.073 1.00 94.69 324 GLU A C 1
ATOM 2554 O O . GLU A 1 324 ? -12.821 1.574 26.253 1.00 94.69 324 GLU A O 1
ATOM 2559 N N . GLN A 1 325 ? -10.896 0.458 26.510 1.00 89.12 325 GLN A N 1
ATOM 2560 C CA . GLN A 1 325 ? -10.260 1.467 27.368 1.00 89.12 325 GLN A CA 1
ATOM 2561 C C . GLN A 1 325 ? -9.933 2.767 26.634 1.00 89.12 325 GLN A C 1
ATOM 2563 O O . GLN A 1 325 ? -9.867 3.844 27.226 1.00 89.12 325 GLN A O 1
ATOM 2568 N N . ASN A 1 326 ? -9.637 2.665 25.342 1.00 89.50 326 ASN A N 1
ATOM 2569 C CA . ASN A 1 326 ? -9.226 3.798 24.539 1.00 89.50 326 ASN A CA 1
ATOM 2570 C C . ASN A 1 326 ? -9.530 3.563 23.060 1.00 89.50 326 ASN A C 1
ATOM 2572 O O . ASN A 1 326 ? -9.875 2.470 22.611 1.00 89.50 326 ASN A O 1
ATOM 2576 N N . ARG A 1 327 ? -9.356 4.634 22.291 1.00 90.06 327 ARG A N 1
ATOM 2577 C CA . ARG A 1 327 ? -9.622 4.659 20.858 1.00 90.06 327 ARG A CA 1
ATOM 2578 C C . ARG A 1 327 ? -8.799 3.643 20.062 1.00 90.06 327 ARG A C 1
ATOM 2580 O O . ARG A 1 327 ? -9.317 3.052 19.122 1.00 90.06 327 ARG A O 1
ATOM 2587 N N . PHE A 1 328 ? -7.530 3.464 20.421 1.00 91.06 328 PHE A N 1
ATOM 2588 C CA . PHE A 1 328 ? -6.644 2.537 19.725 1.00 91.06 328 PHE A CA 1
ATOM 2589 C C . PHE A 1 328 ? -7.103 1.087 19.921 1.00 91.06 328 PHE A C 1
ATOM 2591 O O . PHE A 1 328 ? -7.252 0.362 18.942 1.00 91.06 328 PHE A O 1
ATOM 2598 N N . ALA A 1 329 ? -7.449 0.710 21.154 1.00 93.00 329 ALA A N 1
ATOM 2599 C CA . ALA A 1 329 ? -8.021 -0.600 21.463 1.00 93.00 329 ALA A CA 1
ATOM 2600 C C . ALA A 1 329 ? -9.362 -0.837 20.740 1.00 93.00 329 ALA A C 1
ATOM 2602 O O . ALA A 1 329 ? -9.609 -1.926 20.226 1.00 93.00 329 ALA A O 1
ATOM 2603 N N . ALA A 1 330 ? -10.194 0.200 20.591 1.00 94.94 330 ALA A N 1
ATOM 2604 C CA . ALA A 1 330 ? -11.404 0.103 19.775 1.00 94.94 330 ALA A CA 1
ATOM 2605 C C . ALA A 1 330 ? -11.094 -0.178 18.293 1.00 94.94 330 ALA A C 1
ATOM 2607 O O . ALA A 1 330 ? -11.763 -1.010 17.685 1.00 94.94 330 ALA A O 1
ATOM 2608 N N . PHE A 1 331 ? -10.059 0.437 17.705 1.00 94.75 331 PHE A N 1
ATOM 2609 C CA . PHE A 1 331 ? -9.621 0.072 16.352 1.00 94.75 331 PHE A CA 1
ATOM 2610 C C . PHE A 1 331 ? -9.113 -1.374 16.271 1.00 94.75 331 PHE A C 1
ATOM 2612 O O . PHE A 1 331 ? -9.396 -2.053 15.286 1.00 94.75 331 PHE A O 1
ATOM 2619 N N . GLU A 1 332 ? -8.409 -1.868 17.295 1.00 94.88 332 GLU A N 1
ATOM 2620 C CA . GLU A 1 332 ? -7.986 -3.273 17.351 1.00 94.88 332 GLU A CA 1
ATOM 2621 C C . GLU A 1 332 ? -9.176 -4.240 17.394 1.00 94.88 332 GLU A C 1
ATOM 2623 O O . GLU A 1 332 ? -9.145 -5.258 16.702 1.00 94.88 332 GLU A O 1
ATOM 2628 N N . GLN A 1 333 ? -10.243 -3.922 18.139 1.00 97.62 333 GLN A N 1
ATOM 2629 C CA . GLN A 1 333 ? -11.485 -4.705 18.107 1.00 97.62 333 GLN A CA 1
ATOM 2630 C C . GLN A 1 333 ? -12.104 -4.712 16.711 1.00 97.62 333 GLN A C 1
ATOM 2632 O O . GLN A 1 333 ? -12.526 -5.765 16.237 1.00 97.62 333 GLN A O 1
ATOM 2637 N N . VAL A 1 334 ? -12.146 -3.563 16.029 1.00 97.50 334 VAL A N 1
ATOM 2638 C CA . VAL A 1 334 ? -12.708 -3.497 14.674 1.00 97.50 334 VAL A CA 1
ATOM 2639 C C . VAL A 1 334 ? -11.876 -4.296 13.676 1.00 97.50 334 VAL A C 1
ATOM 2641 O O . VAL A 1 334 ? -12.455 -5.064 12.917 1.00 97.50 334 VAL A O 1
ATOM 2644 N N . GLU A 1 335 ? -10.545 -4.214 13.723 1.00 97.19 335 GLU A N 1
ATOM 2645 C CA . GLU A 1 335 ? -9.672 -5.068 12.904 1.00 97.19 335 GLU A CA 1
ATOM 2646 C C . GLU A 1 335 ? -9.915 -6.562 13.183 1.00 97.19 335 GLU A C 1
ATOM 2648 O O . GLU A 1 335 ? -10.032 -7.353 12.246 1.00 97.19 335 GLU A O 1
ATOM 2653 N N . LEU A 1 336 ? -10.040 -6.965 14.455 1.00 97.69 336 LEU A N 1
ATOM 2654 C CA . LEU A 1 336 ? -10.362 -8.351 14.815 1.00 97.69 336 LEU A CA 1
ATOM 2655 C C . LEU A 1 336 ? -11.695 -8.797 14.207 1.00 97.69 336 LEU A C 1
ATOM 2657 O O . LEU A 1 336 ? -11.767 -9.886 13.639 1.00 97.69 336 LEU A O 1
ATOM 2661 N N . MET A 1 337 ? -12.732 -7.961 14.306 1.00 98.19 337 MET A N 1
ATOM 2662 C CA . MET A 1 337 ? -14.055 -8.232 13.742 1.00 98.19 337 MET A CA 1
ATOM 2663 C C . MET A 1 337 ? -14.029 -8.298 12.209 1.00 98.19 337 MET A C 1
ATOM 2665 O O . MET A 1 337 ? -14.621 -9.209 11.637 1.00 98.19 337 MET A O 1
ATOM 2669 N N . GLU A 1 338 ? -13.314 -7.390 11.537 1.00 96.94 338 GLU A N 1
ATOM 2670 C CA . GLU A 1 338 ? -13.156 -7.381 10.076 1.00 96.94 338 GLU A CA 1
ATOM 2671 C C . GLU A 1 338 ? -12.460 -8.660 9.582 1.00 96.94 338 GLU A C 1
ATOM 2673 O O . GLU A 1 338 ? -12.966 -9.329 8.676 1.00 96.94 338 GLU A O 1
ATOM 2678 N N . CYS A 1 339 ? -11.345 -9.049 10.209 1.00 97.31 339 CYS A N 1
ATOM 2679 C CA . CYS A 1 339 ? -10.637 -10.281 9.864 1.00 97.31 339 CYS A CA 1
ATOM 2680 C C . CYS A 1 339 ? -11.486 -11.530 10.167 1.00 97.31 339 CYS A C 1
ATOM 2682 O O . CYS A 1 339 ? -11.553 -12.439 9.338 1.00 97.31 339 CYS A O 1
ATOM 2684 N N . ALA A 1 340 ? -12.160 -11.577 11.324 1.00 97.50 340 ALA A N 1
ATOM 2685 C CA . ALA A 1 340 ? -13.021 -12.693 11.721 1.00 97.50 340 ALA A CA 1
ATOM 2686 C C . ALA A 1 340 ? -14.235 -12.852 10.800 1.00 97.50 340 ALA A C 1
ATOM 2688 O O . ALA A 1 340 ? -14.526 -13.965 10.370 1.00 97.50 340 ALA A O 1
ATOM 2689 N N . TYR A 1 341 ? -14.911 -11.756 10.446 1.00 97.06 341 TYR A N 1
ATOM 2690 C CA . TYR A 1 341 ? -16.010 -11.795 9.485 1.00 97.06 341 TYR A CA 1
ATOM 2691 C C . TYR A 1 341 ? -15.540 -12.310 8.129 1.00 97.06 341 TYR A C 1
ATOM 2693 O O . TYR A 1 341 ? -16.176 -13.193 7.556 1.00 97.06 341 TYR A O 1
ATOM 2701 N N . TYR A 1 342 ? -14.406 -11.797 7.635 1.00 96.31 342 TYR A N 1
ATOM 2702 C CA . TYR A 1 342 ? -13.836 -12.268 6.379 1.00 96.31 342 TYR A CA 1
ATOM 2703 C C . TYR A 1 342 ? -13.591 -13.782 6.428 1.00 96.31 342 TYR A C 1
ATOM 2705 O O . TYR A 1 342 ? -13.975 -14.502 5.508 1.00 96.31 342 TYR A O 1
ATOM 2713 N N . HIS A 1 343 ? -13.018 -14.270 7.534 1.00 95.94 343 HIS A N 1
ATOM 2714 C CA . HIS A 1 343 ? -12.779 -15.694 7.735 1.00 95.94 343 HIS A CA 1
ATOM 2715 C C . HIS A 1 343 ? -14.074 -16.527 7.713 1.00 95.94 343 HIS A C 1
ATOM 2717 O O . HIS A 1 343 ? -14.143 -17.576 7.076 1.00 95.94 343 HIS A O 1
ATOM 2723 N N . TYR A 1 344 ? -15.127 -16.063 8.386 1.00 94.56 344 TYR A N 1
ATOM 2724 C CA . TYR A 1 344 ? -16.393 -16.795 8.442 1.00 94.56 344 TYR A CA 1
ATOM 2725 C C . TYR A 1 344 ? -17.141 -16.815 7.110 1.00 94.56 344 TYR A C 1
ATOM 2727 O O . TYR A 1 344 ? -17.732 -17.836 6.766 1.00 94.56 344 TYR A O 1
ATOM 2735 N N . MET A 1 345 ? -17.107 -15.716 6.356 1.00 93.06 345 MET A N 1
ATOM 2736 C CA . MET A 1 345 ? -17.897 -15.589 5.130 1.00 93.06 345 MET A CA 1
ATOM 2737 C C . MET A 1 345 ? -17.186 -16.102 3.882 1.00 93.06 345 MET A C 1
ATOM 2739 O O . MET A 1 345 ? -17.848 -16.546 2.946 1.00 93.06 345 MET A O 1
ATOM 2743 N N . PHE A 1 346 ? -15.854 -16.030 3.841 1.00 91.25 346 PHE A N 1
ATOM 2744 C CA . PHE A 1 346 ? -15.082 -16.310 2.627 1.00 91.25 346 PHE A CA 1
ATOM 2745 C C . PHE A 1 346 ? -14.072 -17.452 2.786 1.00 91.25 346 PHE A C 1
ATOM 2747 O O . PHE A 1 346 ? -13.362 -17.765 1.832 1.00 91.25 346 PHE A O 1
ATOM 2754 N N . GLY A 1 347 ? -14.016 -18.103 3.951 1.00 87.25 347 GLY A N 1
ATOM 2755 C CA . GLY A 1 347 ? -13.098 -19.209 4.216 1.00 87.25 347 GLY A CA 1
ATOM 2756 C C . GLY A 1 347 ? -11.785 -18.735 4.836 1.00 87.25 347 GLY A C 1
ATOM 2757 O O . GLY A 1 347 ? -11.767 -17.897 5.724 1.00 87.25 347 GLY A O 1
ATOM 2758 N N . SER A 1 348 ? -10.640 -19.295 4.462 1.00 86.50 348 SER A N 1
ATOM 2759 C CA . SER A 1 348 ? -9.368 -18.916 5.094 1.00 86.50 348 SER A CA 1
ATOM 2760 C C . SER A 1 348 ? -8.940 -17.481 4.769 1.00 86.50 348 SER A C 1
ATOM 2762 O O . SER A 1 348 ? -9.137 -16.990 3.661 1.00 86.50 348 SER A O 1
ATOM 2764 N N . VAL A 1 349 ? -8.279 -16.834 5.730 1.00 92.62 349 VAL A N 1
ATOM 2765 C CA . VAL A 1 349 ? -7.450 -15.658 5.452 1.00 92.62 349 VAL A CA 1
ATOM 2766 C C . VAL A 1 349 ? -6.095 -16.140 4.942 1.00 92.62 349 VAL A C 1
ATOM 2768 O O . VAL A 1 349 ? -5.449 -16.954 5.603 1.00 92.62 349 VAL A O 1
ATOM 2771 N N . ASP A 1 350 ? -5.677 -15.638 3.782 1.00 92.50 350 ASP A N 1
ATOM 2772 C CA . ASP A 1 350 ? -4.385 -15.969 3.184 1.00 92.50 350 ASP A CA 1
ATOM 2773 C C . ASP A 1 350 ? -3.206 -15.410 4.000 1.00 92.50 350 ASP A C 1
ATOM 2775 O O . ASP A 1 350 ? -3.230 -14.266 4.470 1.00 92.50 350 ASP A O 1
ATOM 2779 N N . ASP A 1 351 ? -2.147 -16.214 4.112 1.00 95.75 351 ASP A N 1
ATOM 2780 C CA . ASP A 1 351 ? -0.843 -15.773 4.610 1.00 95.75 351 ASP A CA 1
ATOM 2781 C C . ASP A 1 351 ? 0.157 -15.533 3.465 1.00 95.75 351 ASP A C 1
ATOM 2783 O O . ASP A 1 351 ? -0.111 -15.818 2.291 1.00 95.75 351 ASP A O 1
ATOM 2787 N N . LEU A 1 352 ? 1.336 -15.019 3.814 1.00 96.88 352 LEU A N 1
ATOM 2788 C CA . LEU A 1 352 ? 2.487 -14.953 2.924 1.00 96.88 352 LEU A CA 1
ATOM 2789 C C . LEU A 1 352 ? 2.911 -16.368 2.512 1.00 96.88 352 LEU A C 1
ATOM 2791 O O . LEU A 1 352 ? 3.195 -17.212 3.360 1.00 96.88 352 LEU A O 1
ATOM 2795 N N . SER A 1 353 ? 2.978 -16.614 1.205 1.00 96.25 353 SER A N 1
ATOM 2796 C CA . SER A 1 353 ? 3.429 -17.895 0.661 1.00 96.25 353 SER A CA 1
ATOM 2797 C C . SER A 1 353 ? 4.910 -18.138 0.952 1.00 96.25 353 SER A C 1
ATOM 2799 O O . SER A 1 353 ? 5.701 -17.194 1.010 1.00 96.25 353 SER A O 1
ATOM 2801 N N . ASP A 1 354 ? 5.324 -19.405 1.034 1.00 95.88 354 ASP A N 1
ATOM 2802 C CA . ASP A 1 354 ? 6.743 -19.750 1.205 1.00 95.88 354 ASP A CA 1
ATOM 2803 C C . ASP A 1 354 ? 7.605 -19.181 0.074 1.00 95.88 354 ASP A C 1
ATOM 2805 O O . ASP A 1 354 ? 8.746 -18.781 0.289 1.00 95.88 354 ASP A O 1
ATOM 2809 N N . ASN A 1 355 ? 7.057 -19.121 -1.145 1.00 93.94 355 ASN A N 1
ATOM 2810 C CA . ASN A 1 355 ? 7.729 -18.499 -2.282 1.00 93.94 355 ASN A CA 1
ATOM 2811 C C . ASN A 1 355 ? 7.993 -17.010 -2.032 1.00 93.94 355 ASN A C 1
ATOM 2813 O O . ASN A 1 355 ? 9.120 -16.553 -2.200 1.00 93.94 355 ASN A O 1
ATOM 2817 N N . PHE A 1 356 ? 6.978 -16.278 -1.569 1.00 96.38 356 PHE A N 1
ATOM 2818 C CA . PHE A 1 356 ? 7.113 -14.869 -1.219 1.00 96.38 356 PHE A CA 1
ATOM 2819 C C . PHE A 1 356 ? 8.117 -14.668 -0.077 1.00 96.38 356 PHE A C 1
ATOM 2821 O O . PHE A 1 356 ? 9.037 -13.862 -0.205 1.00 96.38 356 PHE A O 1
ATOM 2828 N N . LYS A 1 357 ? 8.007 -15.447 1.010 1.00 95.81 357 LYS A N 1
ATOM 2829 C CA . LYS A 1 357 ? 8.945 -15.365 2.141 1.00 95.81 357 LYS A CA 1
ATOM 2830 C C . LYS A 1 357 ? 10.387 -15.605 1.692 1.00 95.81 357 LYS A C 1
ATOM 2832 O O . LYS A 1 357 ? 11.253 -14.802 2.024 1.00 95.81 357 LYS A O 1
ATOM 2837 N N . ARG A 1 358 ? 10.640 -16.629 0.867 1.00 94.19 358 ARG A N 1
ATOM 2838 C CA . ARG A 1 358 ? 11.976 -16.906 0.309 1.00 94.19 358 ARG A CA 1
ATOM 2839 C C . ARG A 1 358 ? 12.502 -15.766 -0.560 1.00 94.19 358 ARG A C 1
ATOM 2841 O O . ARG A 1 358 ? 13.644 -15.360 -0.374 1.00 94.19 358 ARG A O 1
ATOM 2848 N N . ASN A 1 359 ? 11.691 -15.241 -1.478 1.00 93.25 359 ASN A N 1
ATOM 2849 C CA . ASN A 1 359 ? 12.132 -14.201 -2.414 1.00 93.25 359 ASN A CA 1
ATOM 2850 C C . ASN A 1 359 ? 12.505 -12.883 -1.724 1.00 93.25 359 ASN A C 1
ATOM 2852 O O . ASN A 1 359 ? 13.369 -12.164 -2.219 1.00 93.25 359 ASN A O 1
ATOM 2856 N N . PHE A 1 360 ? 11.878 -12.582 -0.585 1.00 91.94 360 PHE A N 1
ATOM 2857 C CA . PHE A 1 360 ? 12.132 -11.366 0.193 1.00 91.94 360 PHE A CA 1
ATOM 2858 C C . PHE A 1 360 ? 12.905 -11.617 1.498 1.00 91.94 360 PHE A C 1
ATOM 2860 O O . PHE A 1 360 ? 13.034 -10.704 2.310 1.00 91.94 360 PHE A O 1
ATOM 2867 N N . GLY A 1 361 ? 13.409 -12.837 1.719 1.00 92.31 361 GLY A N 1
ATOM 2868 C CA . GLY A 1 361 ? 14.166 -13.201 2.923 1.00 92.31 361 GLY A CA 1
ATOM 2869 C C . GLY A 1 361 ? 13.386 -13.047 4.234 1.00 92.31 361 GLY A C 1
ATOM 2870 O O . GLY A 1 361 ? 13.988 -12.817 5.281 1.00 92.31 361 GLY A O 1
ATOM 2871 N N . LEU A 1 362 ? 12.054 -13.128 4.196 1.00 93.12 362 LEU A N 1
ATOM 2872 C CA . LEU A 1 362 ? 11.218 -12.937 5.379 1.00 93.12 362 LEU A CA 1
ATOM 2873 C C . LEU A 1 362 ? 11.322 -14.147 6.319 1.00 93.12 362 LEU A C 1
ATOM 2875 O O . LEU A 1 362 ? 11.327 -15.283 5.840 1.00 93.12 362 LEU A O 1
ATOM 2879 N N . PRO A 1 363 ? 11.363 -13.932 7.647 1.00 91.62 363 PRO A N 1
ATOM 2880 C CA . PRO A 1 363 ? 11.387 -15.031 8.605 1.00 91.62 363 PRO A CA 1
ATOM 2881 C C . PRO A 1 363 ? 10.072 -15.819 8.576 1.00 91.62 363 PRO A C 1
ATOM 2883 O O . PRO A 1 363 ? 9.023 -15.283 8.220 1.00 91.62 363 PRO A O 1
ATOM 2886 N N . ASP A 1 364 ? 10.089 -17.066 9.048 1.00 91.31 364 ASP A N 1
ATOM 2887 C CA . ASP A 1 364 ? 8.876 -17.897 9.112 1.00 91.31 364 ASP A CA 1
ATOM 2888 C C . ASP A 1 364 ? 7.769 -17.267 9.970 1.00 91.31 364 ASP A C 1
ATOM 2890 O O . ASP A 1 364 ? 6.586 -17.445 9.677 1.00 91.31 364 ASP A O 1
ATOM 2894 N N . THR A 1 365 ? 8.160 -16.462 10.965 1.00 91.25 365 THR A N 1
ATOM 2895 C CA . THR A 1 365 ? 7.282 -15.688 11.858 1.00 91.25 365 THR A CA 1
ATOM 2896 C C . THR A 1 365 ? 6.642 -14.461 11.201 1.00 91.25 365 THR A C 1
ATOM 2898 O O . THR A 1 365 ? 5.806 -13.794 11.818 1.00 91.25 365 THR A O 1
ATOM 2901 N N . ALA A 1 366 ? 7.026 -14.125 9.966 1.00 93.25 366 ALA A N 1
ATOM 2902 C CA . ALA A 1 366 ? 6.380 -13.080 9.191 1.00 93.25 366 ALA A CA 1
ATOM 2903 C C . ALA A 1 366 ? 5.024 -13.579 8.690 1.00 93.25 366 ALA A C 1
ATOM 2905 O O . ALA A 1 366 ? 4.948 -14.542 7.927 1.00 93.25 366 ALA A O 1
ATOM 2906 N N . HIS A 1 367 ? 3.963 -12.881 9.082 1.00 95.62 367 HIS A N 1
ATOM 2907 C CA . HIS A 1 367 ? 2.596 -13.233 8.718 1.00 95.62 367 HIS A CA 1
ATOM 2908 C C . HIS A 1 367 ? 1.801 -11.985 8.335 1.00 95.62 367 HIS A C 1
ATOM 2910 O O . HIS A 1 367 ? 2.118 -10.877 8.778 1.00 95.62 367 HIS A O 1
ATOM 2916 N N . THR A 1 368 ? 0.754 -12.160 7.529 1.00 96.38 368 THR A N 1
ATOM 2917 C CA . THR A 1 368 ? -0.192 -11.073 7.234 1.00 96.38 368 THR A CA 1
ATOM 2918 C C . THR A 1 368 ? -0.996 -10.705 8.482 1.00 96.38 368 THR A C 1
ATOM 2920 O O . THR A 1 368 ? -1.286 -11.556 9.329 1.00 96.38 368 THR A O 1
ATOM 2923 N N . THR A 1 369 ? -1.395 -9.434 8.601 1.00 95.56 369 THR A N 1
ATOM 2924 C CA . THR A 1 369 ? -2.119 -8.948 9.788 1.00 95.56 369 THR A CA 1
ATOM 2925 C C . THR A 1 369 ? -3.378 -9.767 10.071 1.00 95.56 369 THR A C 1
ATOM 2927 O O . THR A 1 369 ? -3.531 -10.272 11.181 1.00 95.56 369 THR A O 1
ATOM 2930 N N . CYS A 1 370 ? -4.268 -9.972 9.093 1.00 96.62 370 CYS A N 1
ATOM 2931 C CA . CYS A 1 370 ? -5.484 -10.742 9.363 1.00 96.62 370 CYS A CA 1
ATOM 2932 C C . CYS A 1 370 ? -5.210 -12.217 9.669 1.00 96.62 370 CYS A C 1
ATOM 2934 O O . CYS A 1 370 ? -5.932 -12.790 10.484 1.00 96.62 370 CYS A O 1
ATOM 2936 N N . TRP A 1 371 ? -4.173 -12.831 9.088 1.00 97.25 371 TRP A N 1
ATOM 2937 C CA . TRP A 1 371 ? -3.806 -14.196 9.456 1.00 97.25 371 TRP A CA 1
ATOM 2938 C C . TRP A 1 371 ? -3.414 -14.272 10.937 1.00 97.25 371 TRP A C 1
ATOM 2940 O O . TRP A 1 371 ? -3.939 -15.113 11.671 1.00 97.25 371 TRP A O 1
ATOM 2950 N N . GLN A 1 372 ? -2.587 -13.328 11.407 1.00 96.81 372 GLN A N 1
ATOM 2951 C CA . GLN A 1 372 ? -2.206 -13.238 12.821 1.00 96.81 372 GLN A CA 1
ATOM 2952 C C . GLN A 1 372 ? -3.430 -13.064 13.722 1.00 96.81 372 GLN A C 1
ATOM 2954 O O . GLN A 1 372 ? -3.565 -13.780 14.711 1.00 96.81 372 GLN A O 1
ATOM 2959 N N . ARG A 1 373 ? -4.359 -12.170 13.358 1.00 97.31 373 ARG A N 1
ATOM 2960 C CA . ARG A 1 373 ? -5.585 -11.917 14.133 1.00 97.31 373 ARG A CA 1
ATOM 2961 C C . ARG A 1 373 ? -6.465 -13.159 14.257 1.00 97.31 373 ARG A C 1
ATOM 2963 O O . ARG A 1 373 ? -6.950 -13.453 15.347 1.00 97.31 373 ARG A O 1
ATOM 2970 N N . ILE A 1 374 ? -6.634 -13.927 13.180 1.00 97.75 374 ILE A N 1
ATOM 2971 C CA . ILE A 1 374 ? -7.373 -15.197 13.232 1.00 97.75 374 ILE A CA 1
ATOM 2972 C C . ILE A 1 374 ? -6.666 -16.217 14.126 1.00 97.75 374 ILE A C 1
ATOM 2974 O O . ILE A 1 374 ? -7.326 -16.902 14.910 1.00 97.75 374 ILE A O 1
ATOM 2978 N N . ASN A 1 375 ? -5.339 -16.315 14.046 1.00 97.12 375 ASN A N 1
ATOM 2979 C CA . ASN A 1 375 ? -4.586 -17.240 14.884 1.00 97.12 375 ASN A CA 1
ATOM 2980 C C . ASN A 1 375 ? -4.680 -16.872 16.378 1.00 97.12 375 ASN A C 1
ATOM 2982 O O . ASN A 1 375 ? -4.951 -17.732 17.213 1.00 97.12 375 ASN A O 1
ATOM 2986 N N . GLU A 1 376 ? -4.558 -15.588 16.716 1.00 97.75 376 GLU A N 1
ATOM 2987 C CA . GLU A 1 376 ? -4.726 -15.084 18.085 1.00 97.75 376 GLU A CA 1
ATOM 2988 C C . GLU A 1 376 ? -6.128 -15.356 18.651 1.00 97.75 376 GLU A C 1
ATOM 2990 O O . GLU A 1 376 ? -6.249 -15.689 19.832 1.00 97.75 376 GLU A O 1
ATOM 2995 N N . LEU A 1 377 ? -7.179 -15.247 17.826 1.00 97.50 377 LEU A N 1
ATOM 2996 C CA . LEU A 1 377 ? -8.549 -15.599 18.216 1.00 97.50 377 LEU A CA 1
ATOM 2997 C C . LEU A 1 377 ? -8.686 -17.100 18.498 1.00 97.50 377 LEU A C 1
ATOM 2999 O O . LEU A 1 377 ? -9.264 -17.484 19.513 1.00 97.50 377 LEU A O 1
ATOM 3003 N N . ARG A 1 378 ? -8.120 -17.958 17.639 1.00 96.62 378 ARG A N 1
ATOM 3004 C CA . ARG A 1 378 ? -8.150 -19.423 17.818 1.00 96.62 378 ARG A CA 1
ATOM 3005 C C . ARG A 1 378 ? -7.395 -19.876 19.063 1.00 96.62 378 ARG A C 1
ATOM 3007 O O . ARG A 1 378 ? -7.858 -20.767 19.765 1.00 96.62 378 ARG A O 1
ATOM 3014 N N . MET A 1 379 ? -6.252 -19.252 19.346 1.00 97.31 379 MET A N 1
ATOM 3015 C CA . MET A 1 379 ? -5.440 -19.539 20.532 1.00 97.31 379 MET A CA 1
ATOM 3016 C C . MET A 1 379 ? -6.004 -18.909 21.816 1.00 97.31 379 MET A C 1
ATOM 3018 O O . MET A 1 379 ? -5.475 -19.149 22.899 1.00 97.31 379 MET A O 1
ATOM 3022 N N . GLY A 1 380 ? -7.051 -18.082 21.717 1.00 96.69 380 GLY A N 1
ATOM 3023 C CA . GLY A 1 380 ? -7.634 -17.370 22.854 1.00 96.69 380 GLY A CA 1
ATOM 3024 C C . GLY A 1 380 ? -6.762 -16.241 23.413 1.00 96.69 380 GLY A C 1
ATOM 3025 O O . GLY A 1 380 ? -7.061 -15.745 24.500 1.00 96.69 380 GLY A O 1
ATOM 3026 N N . VAL A 1 381 ? -5.716 -15.833 22.681 1.00 97.44 381 VAL A N 1
ATOM 3027 C CA . VAL A 1 381 ? -4.819 -14.712 23.020 1.00 97.44 381 VAL A CA 1
ATOM 3028 C C . VAL A 1 381 ? -5.557 -13.382 22.895 1.00 97.44 381 VAL A C 1
ATOM 3030 O O . VAL A 1 381 ? -5.422 -12.514 23.754 1.00 97.44 381 VAL A O 1
ATOM 3033 N N . LYS A 1 382 ? -6.372 -13.234 21.845 1.00 97.12 382 LYS A N 1
ATOM 3034 C CA . LYS A 1 382 ? -7.297 -12.110 21.675 1.00 97.12 382 LYS A CA 1
ATOM 3035 C C . LYS A 1 382 ? -8.738 -12.608 21.673 1.00 97.12 382 LYS A C 1
ATOM 3037 O O . LYS A 1 382 ? -9.009 -13.774 21.394 1.00 97.12 382 LYS A O 1
ATOM 3042 N N . ARG A 1 383 ? -9.675 -11.716 22.000 1.00 97.25 383 ARG A N 1
ATOM 3043 C CA . ARG A 1 383 ? -11.120 -11.980 21.985 1.00 97.25 383 ARG A CA 1
ATOM 3044 C C . ARG A 1 383 ? -11.855 -10.766 21.438 1.00 97.25 383 ARG A C 1
ATOM 3046 O O . ARG A 1 383 ? -11.482 -9.636 21.749 1.00 97.25 383 ARG A O 1
ATOM 3053 N N . ILE A 1 384 ? -12.910 -11.021 20.670 1.00 98.31 384 ILE A N 1
ATOM 3054 C CA . ILE A 1 384 ? -13.865 -9.981 20.291 1.00 98.31 384 ILE A CA 1
ATOM 3055 C C . ILE A 1 384 ? -14.826 -9.801 21.464 1.00 98.31 384 ILE A C 1
ATOM 3057 O O . ILE A 1 384 ? -15.551 -10.734 21.810 1.00 98.31 384 ILE A O 1
ATOM 3061 N N . ILE A 1 385 ? -14.803 -8.625 22.089 1.00 97.62 385 ILE A N 1
ATOM 3062 C CA . ILE A 1 385 ? -15.633 -8.321 23.271 1.00 97.62 385 ILE A CA 1
ATOM 3063 C C . ILE A 1 385 ? -16.893 -7.515 22.928 1.00 97.62 385 ILE A C 1
ATOM 3065 O O . ILE A 1 385 ? -17.784 -7.362 23.763 1.00 97.62 385 ILE A O 1
ATOM 3069 N N . VAL A 1 386 ? -16.991 -7.024 21.691 1.00 97.94 386 VAL A N 1
ATOM 3070 C CA . VAL A 1 386 ? -18.178 -6.330 21.184 1.00 97.94 386 VAL A CA 1
ATOM 3071 C C . VAL A 1 386 ? -19.324 -7.327 21.040 1.00 97.94 386 VAL A C 1
ATOM 3073 O O . VAL A 1 386 ? -19.240 -8.299 20.292 1.00 97.94 386 VAL A O 1
ATOM 3076 N N . SER A 1 387 ? -20.412 -7.095 21.768 1.00 96.81 387 SER A N 1
ATOM 3077 C CA . SER A 1 387 ? -21.590 -7.967 21.722 1.00 96.81 387 SER A CA 1
ATOM 3078 C C . SER A 1 387 ? -22.312 -7.854 20.378 1.00 96.81 387 SER A C 1
ATOM 3080 O O . SER A 1 387 ? -22.384 -6.776 19.802 1.00 96.81 387 SER A O 1
ATOM 3082 N N . ASN A 1 388 ? -22.875 -8.965 19.888 1.00 96.00 388 ASN A N 1
ATOM 3083 C CA . ASN A 1 388 ? -23.650 -9.033 18.637 1.00 96.00 388 ASN A CA 1
ATOM 3084 C C . ASN A 1 388 ? -22.921 -8.532 17.376 1.00 96.00 388 ASN A C 1
ATOM 3086 O O . ASN A 1 388 ? -23.562 -8.292 16.354 1.00 96.00 388 ASN A O 1
ATOM 3090 N N . TRP A 1 389 ? -21.590 -8.424 17.407 1.00 97.50 389 TRP A N 1
ATOM 3091 C CA . TRP A 1 389 ? -20.819 -7.861 16.300 1.00 97.50 389 TRP A CA 1
ATOM 3092 C C . TRP A 1 389 ? -21.081 -8.558 14.958 1.00 97.50 389 TRP A C 1
ATOM 3094 O O . TRP A 1 389 ? -21.246 -7.892 13.941 1.00 97.50 389 TRP A O 1
ATOM 3104 N N . LEU A 1 390 ? -21.182 -9.893 14.950 1.00 96.75 390 LEU A N 1
ATOM 3105 C CA . LEU A 1 390 ? -21.420 -10.662 13.728 1.00 96.75 390 LEU A CA 1
ATOM 3106 C C . LEU A 1 390 ? -22.774 -10.303 13.100 1.00 96.75 390 LEU A C 1
ATOM 3108 O O . LEU A 1 390 ? -22.865 -10.134 11.887 1.00 96.75 390 LEU A O 1
ATOM 3112 N N . TYR A 1 391 ? -23.804 -10.121 13.930 1.00 96.69 391 TYR A N 1
ATOM 3113 C CA . TYR A 1 391 ? -25.116 -9.670 13.472 1.00 96.69 391 TYR A CA 1
ATOM 3114 C C . TYR A 1 391 ? -25.036 -8.264 12.867 1.00 96.69 391 TYR A C 1
ATOM 3116 O O . TYR A 1 391 ? -25.587 -8.036 11.794 1.00 96.69 391 TYR A O 1
ATOM 3124 N N . THR A 1 392 ? -24.294 -7.343 13.490 1.00 97.06 392 THR A N 1
ATOM 3125 C CA . THR A 1 392 ? -24.069 -5.996 12.942 1.00 97.06 392 THR A CA 1
ATOM 3126 C C . THR A 1 392 ? -23.417 -6.047 11.559 1.00 97.06 392 THR A C 1
ATOM 3128 O O . THR A 1 392 ? -23.862 -5.351 10.648 1.00 97.06 392 THR A O 1
ATOM 3131 N N . PHE A 1 393 ? -22.412 -6.903 11.357 1.00 96.44 393 PHE A N 1
ATOM 3132 C CA . PHE A 1 393 ? -21.816 -7.096 10.032 1.00 96.44 393 PHE A CA 1
ATOM 3133 C C . PHE A 1 393 ? -22.836 -7.612 9.012 1.00 96.44 393 PHE A C 1
ATOM 3135 O O . PHE A 1 393 ? -22.934 -7.051 7.920 1.00 96.44 393 PHE A O 1
ATOM 3142 N N . MET A 1 394 ? -23.624 -8.630 9.375 1.00 94.31 394 MET A N 1
ATOM 3143 C CA . MET A 1 394 ? -24.662 -9.174 8.495 1.00 94.31 394 MET A CA 1
ATOM 3144 C C . MET A 1 394 ? -25.690 -8.105 8.104 1.00 94.31 394 MET A C 1
ATOM 3146 O O . MET A 1 394 ? -25.997 -7.986 6.931 1.00 94.31 394 MET A O 1
ATOM 3150 N N . GLN A 1 395 ? -26.153 -7.271 9.040 1.00 94.50 395 GLN A N 1
ATOM 3151 C CA . GLN A 1 395 ? -27.128 -6.204 8.760 1.00 94.50 395 GLN A CA 1
ATOM 3152 C C . GLN A 1 395 ? -26.617 -5.117 7.803 1.00 94.50 395 GLN A C 1
ATOM 3154 O O . GLN A 1 395 ? -27.406 -4.466 7.123 1.00 94.50 395 GLN A O 1
ATOM 3159 N N . HIS A 1 396 ? -25.310 -4.856 7.791 1.00 93.44 396 HIS A N 1
ATOM 3160 C CA . HIS A 1 396 ? -24.728 -3.825 6.933 1.00 93.44 396 HIS A CA 1
ATOM 3161 C C . HIS A 1 396 ? -24.311 -4.349 5.549 1.00 93.44 396 HIS A C 1
ATOM 3163 O O . HIS A 1 396 ? -24.258 -3.559 4.599 1.00 93.44 396 HIS A O 1
ATOM 3169 N N . LEU A 1 397 ? -23.962 -5.636 5.441 1.00 88.88 397 LEU A N 1
ATOM 3170 C CA . LEU A 1 397 ? -23.348 -6.227 4.244 1.00 88.88 397 LEU A CA 1
ATOM 3171 C C . LEU A 1 397 ? -24.251 -7.213 3.488 1.00 88.88 397 LEU A C 1
ATOM 3173 O O . LEU A 1 397 ? -23.942 -7.515 2.335 1.00 88.88 397 LEU A O 1
ATOM 3177 N N . GLN A 1 398 ? -25.335 -7.694 4.103 1.00 74.88 398 GLN A N 1
ATOM 3178 C CA . GLN A 1 398 ? -26.393 -8.500 3.476 1.00 74.88 398 GLN A CA 1
ATOM 3179 C C . GLN A 1 398 ? -27.643 -7.638 3.312 1.00 74.88 398 GLN A C 1
ATOM 3181 O O . GLN A 1 398 ? -28.287 -7.756 2.245 1.00 74.88 398 GLN A O 1
#

Solvent-accessible surface area (backbone atoms only — not comparable to full-atom values): 21864 Å² total; per-residue (Å²): 110,69,51,58,48,51,53,50,48,52,25,49,40,50,48,54,24,66,74,42,83,92,29,56,80,64,73,81,58,54,51,65,58,45,44,25,40,23,31,37,64,52,68,73,27,69,18,39,31,67,35,26,70,66,45,46,75,66,45,54,29,86,43,60,76,41,77,44,74,43,96,89,38,81,24,57,20,17,35,36,81,85,42,87,40,25,63,47,62,56,79,50,44,92,94,51,90,68,64,59,37,47,49,27,23,23,60,26,71,75,36,63,58,78,69,45,48,50,66,27,43,53,30,41,55,35,22,52,93,68,34,32,31,52,39,54,51,48,47,38,33,37,51,51,51,51,48,29,46,64,44,20,21,28,43,31,39,91,44,20,79,70,38,78,64,44,58,20,50,50,35,32,54,46,50,54,49,44,49,29,38,56,43,79,63,61,59,93,71,55,72,68,45,28,60,66,30,50,70,47,47,48,66,64,54,91,34,96,84,49,81,51,64,52,40,81,34,68,62,87,54,67,48,62,36,74,98,46,75,77,37,46,33,54,74,30,92,86,41,16,86,40,39,57,85,46,87,51,38,45,34,56,51,58,40,55,72,58,46,72,96,71,39,51,82,81,87,72,51,73,67,57,44,50,32,54,79,68,54,43,32,32,73,64,100,64,83,72,83,59,76,71,66,85,71,66,94,79,67,59,72,55,62,48,25,33,43,43,49,48,32,43,45,27,52,53,35,44,51,20,50,73,76,37,94,41,63,65,55,9,25,52,44,34,30,46,50,54,31,47,50,49,33,74,76,72,44,82,58,71,61,66,45,71,65,36,29,61,58,69,59,44,53,91,87,58,56,24,47,37,33,51,48,52,50,32,45,74,72,62,77,42,79,84,81,53,77,67,49,70,57,54,52,46,73,62,47,108

Secondary structure (DSSP, 8-state):
-HHHHHHHHHHHHHHHHHS-GGGTT-------HHHHHHHHHTTS--BTTTT-HHHHHTT-S-S-EEEEEETTEEEEEE--SSSTTTTEEE-SSTTSPPEEEPPPB--TTTSBPPS--SHHHHHHHHH--SHHHHHHHHHIIIIIHHHHHHH-GGGGSTTGGGSTHHHHHHHHHHHHHHHHHHHHT-SPPPHHHHHH-TTT-----SSTT--PPPTTSBP--EE--TTPPPEETTTSTTTHHHHTTS--BGGGGS-TTSSGGG-------HHHHHHHHTT-SS--SS--PPPPPPPPSS--HHHHHHHHHHHHHHHHHHHHHHHSSSHHHHHHHHHHHHHHHHHHHHSPPP---HHHHHHTT--TT---HHHHHHHHHHTTSS---STTHHHHHHHHH-